Protein AF-A0A3C0GIC2-F1 (afdb_monomer_lite)

Secondary structure (DSSP, 8-state):
----HHHHHHTSSS-SS-EEEEEEEEEETTEEEEEES-SSTT---EEEE-SS-TTSEEEEEE--EEEE-------SS----EEEEE-SSSHHHHHHTT--GGGGTT-EEEEEEEEGGGSGGGT---SS---PPPEEEEEEEEEEE-SSEEEEEEE-TTSSTT--SSSS---TTB--SPTTTTSTTS-S-HHHHTT------TT-EE---SSHHHHHH---EE-EE-TTS-EEEETTS--EEPSSS-B-TT-EEEEEEEEEEEPTTS-EEEEEEEEEEEEESS-BS---S--TT-TTEEEEEEEEE--TT-EE-EESSGGGS-EEEEES---TT-------EEEEEESS-EES----BTTTEEESS---SBHHHHHHHHT--BSSTT-TTPPBPSSPPSSS--SS-PPTTGGG--

Sequence (414 aa):
MSEKLVLKDVLKQEPGSAVVYLYEIEFTKGNFAYFHDGVDASLGNVTMLDYTDNSTTRTYTPLPIQMEGNNKTAATKMPQPTISFANVTSVFKTAVGSVDSEEMAGLKVIRRTTLRKYLKSEGDSNNPPIEYPREVYLIDSLKQRSKEALVFQLQAPFDLQGVMVPRRQVVPNLCPWIYQGASEHTENPEHARAKSGCSWHIESKYNPFYTNTLGNLNNEYTVYVNKDNEYLVPSSTSFTTYSSGAITINNFYKTTSTATRLNVDGTVTNSVSVNNYWQATANSSSPGTPSDTNVNFNRIRVYSAYSHGTSYFTFTNDKYNDYVTFTDNTSPSGAFTHNKTLLWKARKPSDNVPPAHGLFWERGDMCSKTLEGCGRRFGFDPISPTSNTSVGKDKFSTQVVIPFGGFPGAKNFS

Structure (mmCIF, N/CA/C/O backbone):
data_AF-A0A3C0GIC2-F1
#
_entry.id   AF-A0A3C0GIC2-F1
#
loop_
_atom_site.group_PDB
_atom_site.id
_atom_site.type_symbol
_atom_site.label_atom_id
_atom_site.label_alt_id
_atom_site.label_comp_id
_atom_site.label_asym_id
_atom_site.label_entity_id
_atom_site.label_seq_id
_atom_site.pdbx_PDB_ins_code
_atom_site.Cartn_x
_atom_site.Cartn_y
_atom_site.Cartn_z
_atom_site.occupancy
_atom_site.B_iso_or_equiv
_atom_site.auth_seq_id
_atom_site.auth_comp_id
_atom_site.auth_asym_id
_atom_site.auth_atom_id
_atom_site.pdbx_PDB_model_num
ATOM 1 N N . MET A 1 1 ? -4.269 16.256 21.438 1.00 38.34 1 MET A N 1
ATOM 2 C CA . MET A 1 1 ? -4.396 15.219 22.486 1.00 38.34 1 MET A CA 1
ATOM 3 C C . MET A 1 1 ? -5.701 15.522 23.211 1.00 38.34 1 MET A C 1
ATOM 5 O O . MET A 1 1 ? -5.763 16.563 23.845 1.00 38.34 1 MET A O 1
ATOM 9 N N . SER A 1 2 ? -6.766 14.740 22.996 1.00 44.94 2 SER A N 1
ATOM 10 C CA . SER A 1 2 ? -8.070 15.016 23.625 1.00 44.94 2 SER A CA 1
ATOM 11 C C . SER A 1 2 ? -7.928 14.976 25.145 1.00 44.94 2 SER A C 1
ATOM 13 O O . SER A 1 2 ? -7.351 14.035 25.694 1.00 44.94 2 SER A O 1
ATOM 15 N N . GLU A 1 3 ? -8.416 16.008 25.815 1.00 51.44 3 GLU A N 1
ATOM 16 C CA . GLU A 1 3 ? -8.336 16.162 27.261 1.00 51.44 3 GLU A CA 1
ATOM 17 C C . GLU A 1 3 ? -9.181 15.077 27.956 1.00 51.44 3 GLU A C 1
ATOM 19 O O . GLU A 1 3 ? -10.365 14.915 27.667 1.00 51.44 3 GLU A O 1
ATOM 24 N N . LYS A 1 4 ? -8.578 14.271 28.842 1.00 67.69 4 LYS A N 1
ATOM 25 C CA . LYS A 1 4 ? -9.281 13.184 29.552 1.00 67.69 4 LYS A CA 1
ATOM 26 C C . LYS A 1 4 ? -10.012 13.729 30.783 1.00 67.69 4 LYS A C 1
ATOM 28 O O . LYS A 1 4 ? -9.481 13.674 31.892 1.00 67.69 4 LYS A O 1
ATOM 33 N N . LEU A 1 5 ? -11.224 14.243 30.581 1.00 71.44 5 LEU A N 1
ATOM 34 C CA . LEU A 1 5 ? -12.030 14.929 31.603 1.00 71.44 5 LEU A CA 1
ATOM 35 C C . LEU A 1 5 ? -12.311 14.072 32.856 1.00 71.44 5 LEU A C 1
ATOM 37 O O . LEU A 1 5 ? -12.119 14.554 33.969 1.00 71.44 5 LEU A O 1
ATOM 41 N N . VAL A 1 6 ? -12.630 12.779 32.696 1.00 69.00 6 VAL A N 1
ATOM 42 C CA . VAL A 1 6 ? -12.861 11.851 33.830 1.00 69.00 6 VAL A CA 1
ATOM 43 C C . VAL A 1 6 ? -11.651 11.748 34.757 1.00 69.00 6 VAL A C 1
ATOM 45 O O . VAL A 1 6 ? -11.788 11.742 35.977 1.00 69.00 6 VAL A O 1
ATOM 48 N N . LEU A 1 7 ? -10.447 11.674 34.181 1.00 70.88 7 LEU A N 1
ATOM 49 C CA . LEU A 1 7 ? -9.220 11.505 34.957 1.00 70.88 7 LEU A CA 1
ATOM 50 C C . LEU A 1 7 ? -8.927 12.752 35.796 1.00 70.88 7 LEU A C 1
ATOM 52 O O . LEU A 1 7 ? -8.487 12.629 36.933 1.00 70.88 7 LEU A O 1
ATOM 56 N N . LYS A 1 8 ? -9.207 13.945 35.261 1.00 74.19 8 LYS A N 1
ATOM 57 C CA . LYS A 1 8 ? -9.058 15.200 36.008 1.00 74.19 8 LYS A CA 1
ATOM 58 C C . LYS A 1 8 ? -10.012 15.281 37.191 1.00 74.19 8 LYS A C 1
ATOM 60 O O . LYS A 1 8 ? -9.619 15.766 38.246 1.00 74.19 8 LYS A O 1
ATOM 65 N N . ASP A 1 9 ? -11.241 14.811 37.017 1.00 71.19 9 ASP A N 1
ATOM 66 C CA . ASP A 1 9 ? -12.255 14.900 38.061 1.00 71.19 9 ASP A CA 1
ATOM 67 C C . ASP A 1 9 ? -12.021 13.924 39.211 1.00 71.19 9 ASP A C 1
ATOM 69 O O . ASP A 1 9 ? -12.278 14.283 40.353 1.00 71.19 9 ASP A O 1
ATOM 73 N N . VAL A 1 10 ? -11.457 12.743 38.953 1.00 68.50 10 VAL A N 1
ATOM 74 C CA . VAL A 1 10 ? -11.109 11.786 40.020 1.00 68.50 10 VAL A CA 1
ATOM 75 C C . VAL A 1 10 ? -9.820 12.140 40.761 1.00 68.50 10 VAL A C 1
ATOM 77 O O . VAL A 1 10 ? -9.630 11.713 41.894 1.00 68.50 10 VAL A O 1
ATOM 80 N N . LEU A 1 11 ? -8.953 12.966 40.171 1.00 72.19 11 LEU A N 1
ATOM 81 C CA . LEU A 1 11 ? -7.790 13.522 40.873 1.00 72.19 11 LEU A CA 1
ATOM 82 C C . LEU A 1 11 ? -8.162 14.652 41.849 1.00 72.19 11 LEU A C 1
ATOM 84 O O . LEU A 1 11 ? -7.312 15.086 42.627 1.00 72.19 11 LEU A O 1
ATOM 88 N N . LYS A 1 12 ? -9.408 15.143 41.820 1.00 72.00 12 LYS A N 1
ATOM 89 C CA . LYS A 1 12 ? -9.910 16.091 42.819 1.00 72.00 12 LYS A CA 1
ATOM 90 C C . LYS A 1 12 ? -10.194 15.350 44.123 1.00 72.00 12 LYS A C 1
ATOM 92 O O . LYS A 1 12 ? -10.685 14.227 44.109 1.00 72.00 12 LYS A O 1
ATOM 97 N N . GLN A 1 13 ? -9.933 16.017 45.246 1.00 60.12 13 GLN A N 1
ATOM 98 C CA . GLN A 1 13 ? -10.183 15.475 46.586 1.00 60.12 13 GLN A CA 1
ATOM 99 C C . GLN A 1 13 ? -11.654 15.073 46.790 1.00 60.12 13 GLN A C 1
ATOM 101 O O . GLN A 1 13 ? -11.929 14.100 47.484 1.00 60.12 13 GLN A O 1
ATOM 106 N N . GLU A 1 14 ? -12.576 15.763 46.112 1.00 65.31 14 GLU A N 1
ATOM 107 C CA . GLU A 1 14 ? -13.966 15.346 45.960 1.00 65.31 14 GLU A CA 1
ATOM 108 C C . GLU A 1 14 ? -14.365 15.385 44.471 1.00 65.31 14 GLU A C 1
ATOM 110 O O . GLU A 1 14 ? -14.449 16.466 43.882 1.00 65.31 14 GLU A O 1
ATOM 115 N N . PRO A 1 15 ? -14.633 14.233 43.826 1.00 63.19 15 PRO A N 1
ATOM 116 C CA . PRO A 1 15 ? -15.023 14.179 42.410 1.00 63.19 15 PRO A CA 1
ATOM 117 C C . PRO A 1 15 ? -16.429 14.753 42.127 1.00 63.19 15 PRO A C 1
ATOM 119 O O . PRO A 1 15 ? -16.827 14.900 40.961 1.00 63.19 15 PRO A O 1
ATOM 122 N N . GLY A 1 16 ? -17.182 15.086 43.186 1.00 69.25 16 GLY A N 1
ATOM 123 C CA . GLY A 1 16 ? -18.501 15.724 43.138 1.00 69.25 16 GLY A CA 1
ATOM 124 C C . GLY A 1 16 ? -19.629 14.832 42.611 1.00 69.25 16 GLY A C 1
ATOM 125 O O . GLY A 1 16 ? -20.710 15.330 42.318 1.00 69.25 16 GLY A O 1
ATOM 126 N N . SER A 1 17 ? -19.386 13.530 42.418 1.00 81.38 17 SER A N 1
ATOM 127 C CA . SER A 1 17 ? -20.371 12.586 41.886 1.00 81.38 17 SER A CA 1
ATOM 128 C C . SER A 1 17 ? -19.968 11.135 42.166 1.00 81.38 17 SER A C 1
ATOM 130 O O . SER A 1 17 ? -18.777 10.821 42.179 1.00 81.38 17 SER A O 1
ATOM 132 N N . ALA A 1 18 ? -20.951 10.258 42.384 1.00 84.50 18 ALA A N 1
ATOM 133 C CA . ALA A 1 18 ? -20.729 8.832 42.624 1.00 84.50 18 ALA A CA 1
ATOM 134 C C . ALA A 1 18 ? -20.319 8.090 41.339 1.00 84.50 18 ALA A C 1
ATOM 136 O O . ALA A 1 18 ? -20.730 8.465 40.239 1.00 84.50 18 ALA A O 1
ATOM 137 N N . VAL A 1 19 ? -19.531 7.023 41.484 1.00 86.75 19 VAL A N 1
ATOM 138 C CA . VAL A 1 19 ? -19.213 6.096 40.387 1.00 86.75 19 VAL A CA 1
ATOM 139 C C . VAL A 1 19 ? -20.420 5.197 40.130 1.00 86.75 19 VAL A C 1
ATOM 141 O O . VAL A 1 19 ? -21.016 4.684 41.072 1.00 86.75 19 VAL A O 1
ATOM 144 N N . VAL A 1 20 ? -20.758 5.002 38.859 1.00 90.06 20 VAL A N 1
ATOM 145 C CA . VAL A 1 20 ? -21.873 4.168 38.400 1.00 90.06 20 VAL A CA 1
ATOM 146 C C . VAL A 1 20 ? -21.344 3.079 37.477 1.00 90.06 20 VAL A C 1
ATOM 148 O O . VAL A 1 20 ? -20.499 3.346 36.613 1.00 90.06 20 VAL A O 1
ATOM 151 N N . TYR A 1 21 ? -21.867 1.864 37.647 1.00 91.19 21 TYR A N 1
ATOM 152 C CA . TYR A 1 21 ? -21.569 0.722 36.791 1.00 91.19 21 TYR A CA 1
ATOM 153 C C . TYR A 1 21 ? -22.778 0.369 35.930 1.00 91.19 21 TYR A C 1
ATOM 155 O O . TYR A 1 21 ? -23.879 0.138 36.425 1.00 91.19 21 TYR A O 1
ATOM 163 N N . LEU A 1 22 ? -22.549 0.315 34.623 1.00 93.12 22 LEU A N 1
ATOM 164 C CA . LEU A 1 22 ? -23.535 -0.102 33.638 1.00 93.12 22 LEU A CA 1
ATOM 165 C C . LEU A 1 22 ? -23.057 -1.403 32.990 1.00 93.12 22 LEU A C 1
ATOM 167 O O . LEU A 1 22 ? -21.876 -1.547 32.663 1.00 93.12 22 LEU A O 1
ATOM 171 N N . TYR A 1 23 ? -23.974 -2.342 32.801 1.00 94.31 23 TYR A N 1
ATOM 172 C CA . TYR A 1 23 ? -23.702 -3.665 32.258 1.00 94.31 23 TYR A CA 1
ATOM 173 C C . TYR A 1 23 ? -24.488 -3.861 30.964 1.00 94.31 23 TYR A C 1
ATOM 175 O O . TYR A 1 23 ? -25.707 -3.697 30.937 1.00 94.31 23 TYR A O 1
ATOM 183 N N . GLU A 1 24 ? -23.787 -4.235 29.899 1.00 94.56 24 GLU A N 1
ATOM 184 C CA . GLU A 1 24 ? -24.377 -4.645 28.626 1.00 94.56 24 GLU A CA 1
ATOM 185 C C . GLU A 1 24 ? -24.090 -6.137 28.432 1.00 94.56 24 GLU A C 1
ATOM 187 O O . GLU A 1 24 ? -22.930 -6.559 28.407 1.00 94.56 24 GLU A O 1
ATOM 192 N N . ILE A 1 25 ? -25.138 -6.948 28.324 1.00 92.69 25 ILE A N 1
ATOM 193 C CA . ILE A 1 25 ? -25.034 -8.408 28.239 1.00 92.69 25 ILE A CA 1
ATOM 194 C C . ILE A 1 25 ? -25.585 -8.849 26.897 1.00 92.69 25 ILE A C 1
ATOM 196 O O . ILE A 1 25 ? -26.762 -8.649 26.605 1.00 92.69 25 ILE A O 1
ATOM 200 N N . GLU A 1 26 ? -24.740 -9.455 26.080 1.00 93.06 26 GLU A N 1
ATOM 201 C CA . GLU A 1 26 ? -25.144 -10.024 24.804 1.00 93.06 26 GLU A CA 1
ATOM 202 C C . GLU A 1 26 ? -25.911 -11.330 25.058 1.00 93.06 26 GLU A C 1
ATOM 204 O O . GLU A 1 26 ? -25.401 -12.237 25.711 1.00 93.06 26 GLU A O 1
ATOM 209 N N . PHE A 1 27 ? -27.145 -11.419 24.560 1.00 89.06 27 PHE A N 1
ATOM 210 C CA . PHE A 1 27 ? -27.982 -12.628 24.655 1.00 89.06 27 PHE A CA 1
ATOM 211 C C . PHE A 1 27 ? -28.171 -13.322 23.306 1.00 89.06 27 PHE A C 1
ATOM 213 O O . PHE A 1 27 ? -28.497 -14.498 23.209 1.00 89.06 27 PHE A O 1
ATOM 220 N N . THR A 1 28 ? -27.951 -12.589 22.226 1.00 86.75 28 THR A N 1
ATOM 221 C CA . THR A 1 28 ? -27.826 -13.115 20.874 1.00 86.75 28 THR A CA 1
ATOM 222 C C . THR A 1 28 ? -26.796 -12.245 20.187 1.00 86.75 28 THR A C 1
ATOM 224 O O . THR A 1 28 ? -26.700 -11.060 20.489 1.00 86.75 28 THR A O 1
ATOM 227 N N . LYS A 1 29 ? -26.012 -12.801 19.266 1.00 86.25 29 LYS A N 1
ATOM 228 C CA . LYS A 1 29 ? -24.932 -12.063 18.604 1.00 86.25 29 LYS A CA 1
ATOM 229 C C . LYS A 1 29 ? -25.417 -10.710 18.053 1.00 86.25 29 LYS A C 1
ATOM 231 O O . LYS A 1 29 ? -26.243 -10.675 17.146 1.00 86.25 29 LYS A O 1
ATOM 236 N N . GLY A 1 30 ? -24.876 -9.613 18.583 1.00 85.69 30 GLY A N 1
ATOM 237 C CA . GLY A 1 30 ? -25.224 -8.234 18.224 1.00 85.69 30 GLY A CA 1
ATOM 238 C C . GLY A 1 30 ? -26.399 -7.608 18.990 1.00 85.69 30 GLY A C 1
ATOM 239 O O . GLY A 1 30 ? -26.614 -6.408 18.847 1.00 85.69 30 GLY A O 1
ATOM 240 N N . ASN A 1 31 ? -27.117 -8.370 19.817 1.00 89.19 31 ASN A N 1
ATOM 241 C CA . ASN A 1 31 ? -28.245 -7.898 20.621 1.00 89.19 31 ASN A CA 1
ATOM 242 C C . ASN A 1 31 ? -27.900 -7.941 22.115 1.00 89.19 31 ASN A C 1
ATOM 244 O O . ASN A 1 31 ? -27.494 -8.981 22.638 1.00 89.19 31 ASN A O 1
ATOM 248 N N . PHE A 1 32 ? -28.088 -6.808 22.794 1.00 91.56 32 PHE A N 1
ATOM 249 C CA . PHE A 1 32 ? -27.671 -6.599 24.179 1.00 91.56 32 PHE A CA 1
ATOM 250 C C . PHE A 1 32 ? -28.851 -6.244 25.083 1.00 91.56 32 PHE A C 1
ATOM 252 O O . PHE A 1 32 ? -29.739 -5.484 24.697 1.00 91.56 32 PHE A O 1
ATOM 259 N N . ALA A 1 33 ? -28.825 -6.774 26.302 1.00 92.19 33 ALA A N 1
ATOM 260 C CA . ALA A 1 33 ? -29.646 -6.343 27.422 1.00 92.19 33 ALA A CA 1
ATOM 261 C C . ALA A 1 33 ? -28.848 -5.357 28.291 1.00 92.19 33 ALA A C 1
ATOM 263 O O . ALA A 1 33 ? -27.646 -5.542 28.495 1.00 92.19 33 ALA A O 1
ATOM 264 N N . TYR A 1 34 ? -29.509 -4.314 28.795 1.00 93.56 34 TYR A N 1
ATOM 265 C CA . TYR A 1 34 ? -28.869 -3.168 29.446 1.00 93.56 34 TYR A CA 1
ATOM 266 C C . TYR A 1 34 ? -29.322 -3.043 30.901 1.00 93.56 34 TYR A C 1
ATOM 268 O O . TYR A 1 34 ? -30.507 -2.836 31.172 1.00 93.56 34 TYR A O 1
ATOM 276 N N . PHE A 1 35 ? -28.377 -3.118 31.836 1.00 93.50 35 PHE A N 1
ATOM 277 C CA . PHE A 1 35 ? -28.666 -3.102 33.269 1.00 93.50 35 PHE A CA 1
ATOM 278 C C . PHE A 1 35 ? -27.725 -2.204 34.074 1.00 93.50 35 PHE A C 1
ATOM 280 O O . PHE A 1 35 ? -26.614 -1.902 33.645 1.00 93.50 35 PHE A O 1
ATOM 287 N N . HIS A 1 36 ? -28.147 -1.822 35.276 1.00 92.25 36 HIS A N 1
ATOM 288 C CA . HIS A 1 36 ? -27.288 -1.195 36.283 1.00 92.25 36 HIS A CA 1
ATOM 289 C C . HIS A 1 36 ? -27.579 -1.770 37.674 1.00 92.25 36 HIS A C 1
ATOM 291 O O . HIS A 1 36 ? -28.678 -2.259 37.926 1.00 92.25 36 HIS A O 1
ATOM 297 N N . ASP A 1 37 ? -26.596 -1.694 38.569 1.00 86.50 37 ASP A N 1
ATOM 298 C CA . ASP A 1 37 ? -26.632 -2.254 39.931 1.00 86.50 37 ASP A CA 1
ATOM 299 C C . ASP A 1 37 ? -27.535 -1.485 40.913 1.00 86.50 37 ASP A C 1
ATOM 301 O O . ASP A 1 37 ? -27.950 -2.029 41.934 1.00 86.50 37 ASP A O 1
ATOM 305 N N . GLY A 1 38 ? -27.881 -0.243 40.575 1.00 81.94 38 GLY A N 1
ATOM 306 C CA . GLY A 1 38 ? -28.802 0.604 41.336 1.00 81.94 38 GLY A CA 1
ATOM 307 C C . GLY A 1 38 ? -28.106 1.887 41.769 1.00 81.94 38 GLY A C 1
ATOM 308 O O . GLY A 1 38 ? -27.184 1.859 42.574 1.00 81.94 38 GLY A O 1
ATOM 309 N N . VAL A 1 39 ? -28.530 3.027 41.215 1.00 71.69 39 VAL A N 1
ATOM 310 C CA . VAL A 1 39 ? -27.827 4.309 41.421 1.00 71.69 39 VAL A CA 1
ATOM 311 C C . VAL A 1 39 ? -28.354 5.070 42.646 1.00 71.69 39 VAL A C 1
ATOM 313 O O . VAL A 1 39 ? -27.654 5.903 43.220 1.00 71.69 39 VAL A O 1
ATOM 316 N N . ASP A 1 40 ? -29.587 4.787 43.064 1.00 70.88 40 ASP A N 1
ATOM 317 C CA . ASP A 1 40 ? -30.230 5.336 44.257 1.00 70.88 40 ASP A CA 1
ATOM 318 C C . ASP A 1 40 ? -31.371 4.430 44.750 1.00 70.88 40 ASP A C 1
ATOM 320 O O . ASP A 1 40 ? -31.708 3.417 44.135 1.00 70.88 40 ASP A O 1
ATOM 324 N N . ALA A 1 41 ? -31.981 4.815 45.874 1.00 71.50 41 ALA A N 1
ATOM 325 C CA . ALA A 1 41 ? -33.104 4.105 46.481 1.00 71.50 41 ALA A CA 1
ATOM 326 C C . ALA A 1 41 ? -34.385 4.103 45.621 1.00 71.50 41 ALA A C 1
ATOM 328 O O . ALA A 1 41 ? -35.293 3.326 45.904 1.00 71.50 41 ALA A O 1
ATOM 329 N N . SER A 1 42 ? -34.470 4.957 44.591 1.00 71.94 42 SER A N 1
ATOM 330 C CA . SER A 1 42 ? -35.621 5.021 43.683 1.00 71.94 42 SER A CA 1
ATOM 331 C C . SER A 1 42 ? -35.632 3.852 42.695 1.00 71.94 42 SER A C 1
ATOM 333 O O . SER A 1 42 ? -36.686 3.517 42.160 1.00 71.94 42 SER A O 1
ATOM 335 N N . LEU A 1 43 ? -34.470 3.221 42.454 1.00 78.19 43 LEU A N 1
ATOM 336 C CA . LEU A 1 43 ? -34.301 2.171 41.443 1.00 78.19 43 LEU A CA 1
ATOM 337 C C . LEU A 1 43 ? -34.893 2.613 40.089 1.00 78.19 43 LEU A C 1
ATOM 339 O O . LEU A 1 43 ? -35.618 1.876 39.429 1.00 78.19 43 LEU A O 1
ATOM 343 N N . GLY A 1 44 ? -34.629 3.858 39.689 1.00 84.56 44 GLY A N 1
ATOM 344 C CA . GLY A 1 44 ? -35.055 4.377 38.392 1.00 84.56 44 GLY A CA 1
ATOM 345 C C . GLY A 1 44 ? -34.167 3.863 37.260 1.00 84.56 44 GLY A C 1
ATOM 346 O O . GLY A 1 44 ? -32.985 3.600 37.470 1.00 84.56 44 GLY A O 1
ATOM 347 N N . ASN A 1 45 ? -34.721 3.772 36.048 1.00 89.44 45 ASN A N 1
ATOM 348 C CA . ASN A 1 45 ? -33.913 3.543 34.851 1.00 89.44 45 ASN A CA 1
ATOM 349 C C . ASN A 1 45 ? -32.935 4.710 34.641 1.00 89.44 45 ASN A C 1
ATOM 351 O O . ASN A 1 45 ? -33.316 5.874 34.785 1.00 89.44 45 ASN A O 1
ATOM 355 N N . VAL A 1 46 ? -31.716 4.412 34.197 1.00 91.62 46 VAL A N 1
ATOM 356 C CA . VAL A 1 46 ? -30.726 5.430 33.808 1.00 91.62 46 VAL A CA 1
ATOM 357 C C . VAL A 1 46 ? -30.474 5.399 32.310 1.00 91.62 46 VAL A C 1
ATOM 359 O O . VAL A 1 46 ? -30.693 4.380 31.656 1.00 91.62 46 VAL A O 1
ATOM 362 N N . THR A 1 47 ? -30.028 6.518 31.737 1.00 92.50 47 THR A N 1
ATOM 363 C CA . THR A 1 47 ? -29.759 6.591 30.294 1.00 92.50 47 THR A CA 1
ATOM 364 C C . THR A 1 47 ? -28.357 7.095 29.991 1.00 92.50 47 THR A C 1
ATOM 366 O O . THR A 1 47 ? -27.823 7.961 30.685 1.00 92.50 47 THR A O 1
ATOM 369 N N . MET A 1 48 ? -27.758 6.549 28.933 1.00 91.38 48 MET A N 1
ATOM 370 C CA . MET A 1 48 ? -26.445 6.953 28.430 1.00 91.38 48 MET A CA 1
ATOM 371 C C . MET A 1 48 ? -26.385 6.774 26.912 1.00 91.38 48 MET A C 1
ATOM 373 O O . MET A 1 48 ? -27.118 5.959 26.350 1.00 91.38 48 MET A O 1
ATOM 377 N N . LEU A 1 49 ? -25.531 7.538 26.232 1.00 90.12 49 LEU A N 1
ATOM 378 C CA . LEU A 1 49 ? -25.306 7.349 24.798 1.00 90.12 49 LEU A CA 1
ATOM 379 C C . LEU A 1 49 ? -24.623 5.997 24.529 1.00 90.12 49 LEU A C 1
ATOM 381 O O . LEU A 1 49 ? -23.795 5.523 25.320 1.00 90.12 49 LEU A O 1
ATOM 385 N N . ASP A 1 50 ? -25.000 5.359 23.423 1.00 86.31 50 ASP A N 1
ATOM 386 C CA . ASP A 1 50 ? -24.361 4.138 22.934 1.00 86.31 50 ASP A CA 1
ATOM 387 C C . ASP A 1 50 ? -22.897 4.431 22.572 1.00 86.31 50 ASP A C 1
ATOM 389 O O . ASP A 1 50 ? -22.584 5.481 22.021 1.00 86.31 50 ASP A O 1
ATOM 393 N N . TYR A 1 51 ? -21.991 3.518 22.925 1.00 83.69 51 TYR A N 1
ATOM 394 C CA . TYR A 1 51 ? -20.552 3.702 22.705 1.00 83.69 51 TYR A CA 1
ATOM 395 C C . TYR A 1 51 ? -20.164 3.652 21.218 1.00 83.69 51 TYR A C 1
ATOM 397 O O . TYR A 1 51 ? -19.184 4.261 20.793 1.00 83.69 51 TYR A O 1
ATOM 405 N N . THR A 1 52 ? -20.879 2.844 20.437 1.00 81.19 52 THR A N 1
ATOM 406 C CA . THR A 1 52 ? -20.619 2.624 19.010 1.00 81.19 52 THR A CA 1
ATOM 407 C C . THR A 1 52 ? -21.322 3.650 18.136 1.00 81.19 52 THR A C 1
ATOM 409 O O . THR A 1 52 ? -20.758 4.068 17.126 1.00 81.19 52 THR A O 1
ATOM 412 N N . ASP A 1 53 ? -22.529 4.051 18.525 1.00 82.75 53 ASP A N 1
ATOM 413 C CA . ASP A 1 53 ? -23.318 5.073 17.846 1.00 82.75 53 ASP A CA 1
ATOM 414 C C . ASP A 1 53 ? -23.798 6.132 18.843 1.00 82.75 53 ASP A C 1
ATOM 416 O O . ASP A 1 53 ? -24.887 6.046 19.410 1.00 82.75 53 ASP A O 1
ATOM 420 N N . ASN A 1 54 ? -23.006 7.190 19.007 1.00 83.75 54 ASN A N 1
ATOM 421 C CA . ASN A 1 54 ? -23.306 8.258 19.960 1.00 83.75 54 ASN A CA 1
ATOM 422 C C . ASN A 1 54 ? -24.595 9.050 19.644 1.00 83.75 54 ASN A C 1
ATOM 424 O O . ASN A 1 54 ? -24.950 9.952 20.403 1.00 83.75 54 ASN A O 1
ATOM 428 N N . SER A 1 55 ? -25.287 8.774 18.531 1.00 83.69 55 SER A N 1
ATOM 429 C CA . SER A 1 55 ? -26.612 9.344 18.254 1.00 83.69 55 SER A CA 1
ATOM 430 C C . SER A 1 55 ? -27.743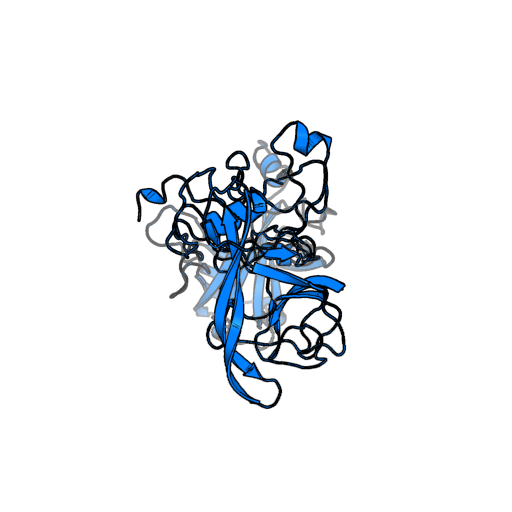 8.591 18.970 1.00 83.69 55 SER A C 1
ATOM 432 O O . SER A 1 55 ? -28.796 9.168 19.256 1.00 83.69 55 SER A O 1
ATOM 434 N N . THR A 1 56 ? -27.508 7.331 19.344 1.00 86.56 56 THR A N 1
ATOM 435 C CA . THR A 1 56 ? -28.489 6.466 19.999 1.00 86.56 56 THR A CA 1
ATOM 436 C C . THR A 1 56 ? -28.390 6.575 21.524 1.00 86.56 56 THR A C 1
ATOM 438 O O . THR A 1 56 ? -27.313 6.520 22.113 1.00 86.56 56 THR A O 1
ATOM 441 N N . THR A 1 57 ? -29.537 6.711 22.198 1.00 91.56 57 THR A N 1
ATOM 442 C CA . THR A 1 57 ? -29.623 6.688 23.671 1.00 91.56 57 THR A CA 1
ATOM 443 C C . THR A 1 57 ? -30.063 5.308 24.145 1.00 91.56 57 THR A C 1
ATOM 445 O O . THR A 1 57 ? -31.080 4.793 23.684 1.00 91.56 57 THR A O 1
ATOM 448 N N . ARG A 1 58 ? -29.308 4.712 25.072 1.00 92.56 58 ARG A N 1
ATOM 449 C CA . ARG A 1 58 ? -29.620 3.425 25.704 1.00 92.56 58 ARG A CA 1
ATOM 450 C C . ARG A 1 58 ? -30.175 3.638 27.102 1.00 92.56 58 ARG A C 1
ATOM 452 O O . ARG A 1 58 ? -29.665 4.474 27.849 1.00 92.56 58 ARG A O 1
ATOM 459 N N . THR A 1 59 ? -31.190 2.853 27.440 1.00 93.69 59 THR A N 1
ATOM 460 C CA . THR A 1 59 ? -31.818 2.828 28.761 1.00 93.69 59 THR A CA 1
ATOM 461 C C . THR A 1 59 ? -31.370 1.578 29.499 1.00 93.69 59 THR A C 1
ATOM 463 O O . THR A 1 59 ? -31.522 0.477 28.980 1.00 93.69 59 THR A O 1
ATOM 466 N N . TYR A 1 60 ? -30.833 1.756 30.699 1.00 93.19 60 TYR A N 1
ATOM 467 C CA . TYR A 1 60 ? -30.384 0.691 31.582 1.00 93.19 60 TYR A CA 1
ATOM 468 C C . TYR A 1 60 ? -31.409 0.515 32.692 1.00 93.19 60 TYR A C 1
ATOM 470 O O . TYR A 1 60 ? -31.788 1.491 33.344 1.00 93.19 60 TYR A O 1
ATOM 478 N N . THR A 1 61 ? -31.836 -0.725 32.906 1.00 91.94 61 THR A N 1
ATOM 479 C CA . THR A 1 61 ? -32.835 -1.079 33.919 1.00 91.94 61 THR A CA 1
ATOM 480 C C . THR A 1 61 ? -32.159 -1.555 35.205 1.00 91.94 61 THR A C 1
ATOM 482 O O . THR A 1 61 ? -31.146 -2.257 35.131 1.00 91.94 61 THR A O 1
ATOM 485 N N . PRO A 1 62 ? -32.685 -1.206 36.391 1.00 91.12 62 PRO A N 1
ATOM 486 C CA . PRO A 1 62 ? -32.134 -1.679 37.655 1.00 91.12 62 PRO A CA 1
ATOM 487 C C . PRO A 1 62 ? -32.253 -3.200 37.758 1.00 91.12 62 PRO A C 1
ATOM 489 O O . PRO A 1 62 ? -33.334 -3.780 37.623 1.00 91.12 62 PRO A O 1
ATOM 492 N N . LEU A 1 63 ? -31.137 -3.855 38.046 1.00 89.69 63 LEU A N 1
ATOM 493 C CA . LEU A 1 63 ? -31.090 -5.264 38.399 1.00 89.69 63 LEU A CA 1
ATOM 494 C C . LEU A 1 63 ? -29.969 -5.434 39.428 1.00 89.69 63 LEU A C 1
ATOM 496 O O . LEU A 1 63 ? -28.882 -4.907 39.202 1.00 89.69 63 LEU A O 1
ATOM 500 N N . PRO A 1 64 ? -30.177 -6.162 40.539 1.00 89.19 64 PRO A N 1
ATOM 501 C CA . PRO A 1 64 ? -29.075 -6.484 41.433 1.00 89.19 64 PRO A CA 1
ATOM 502 C C . PRO A 1 64 ? -28.035 -7.321 40.678 1.00 89.19 64 PRO A C 1
ATOM 504 O O . PRO A 1 64 ? -28.285 -8.480 40.328 1.00 89.19 64 PRO A O 1
ATOM 507 N N . ILE A 1 65 ? -26.900 -6.688 40.383 1.00 90.25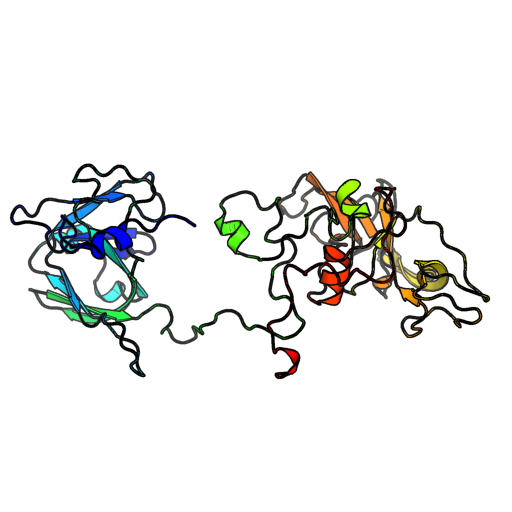 65 ILE A N 1
ATOM 508 C CA . ILE A 1 65 ? -25.778 -7.250 39.635 1.00 90.25 65 ILE A CA 1
ATOM 509 C C . ILE A 1 65 ? -24.514 -6.999 40.429 1.00 90.25 65 ILE A C 1
ATOM 511 O O . ILE A 1 65 ? -24.259 -5.876 40.862 1.00 90.25 65 ILE A O 1
ATOM 515 N N . GLN A 1 66 ? -23.692 -8.030 40.563 1.00 89.50 66 GLN A N 1
ATOM 516 C CA . GLN A 1 66 ? -22.391 -7.914 41.197 1.00 89.50 66 GLN A CA 1
ATOM 517 C C . GLN A 1 66 ? -21.340 -8.593 40.328 1.00 89.50 66 GLN A C 1
ATOM 519 O O . GLN A 1 66 ? -21.525 -9.706 39.843 1.00 89.50 66 GLN A O 1
ATOM 524 N N . MET A 1 67 ? -20.229 -7.897 40.104 1.00 89.94 67 MET A N 1
ATOM 525 C CA . MET A 1 67 ? -19.087 -8.427 39.372 1.00 89.94 67 MET A CA 1
ATOM 526 C C . MET A 1 67 ? -17.870 -8.450 40.288 1.00 89.94 67 MET A C 1
ATOM 528 O O . MET A 1 67 ? -17.456 -7.410 40.798 1.00 89.94 67 MET A O 1
ATOM 532 N N . GLU A 1 68 ? -17.281 -9.629 40.459 1.00 89.69 68 GLU A N 1
ATOM 533 C CA . GLU A 1 68 ? -16.145 -9.857 41.350 1.00 89.69 68 GLU A CA 1
ATOM 534 C C . GLU A 1 68 ? -14.947 -10.433 40.603 1.00 89.69 68 GLU A C 1
ATOM 536 O O . GLU A 1 68 ? -15.072 -11.033 39.534 1.00 89.69 68 GLU A O 1
ATOM 541 N N . GLY A 1 69 ? -13.756 -10.270 41.183 1.00 83.94 69 GLY A N 1
ATOM 542 C CA . GLY A 1 69 ? -12.532 -10.853 40.639 1.00 83.94 69 GLY A CA 1
ATOM 543 C C . GLY A 1 69 ? -12.004 -10.158 39.382 1.00 83.94 69 GLY A C 1
ATOM 544 O O . GLY A 1 69 ? -11.156 -10.725 38.706 1.00 83.94 69 GLY A O 1
ATOM 545 N N . ASN A 1 70 ? -12.449 -8.936 39.065 1.00 79.31 70 ASN A N 1
ATOM 546 C CA . ASN A 1 70 ? -11.973 -8.155 37.913 1.00 79.31 70 ASN A CA 1
ATOM 547 C C . ASN A 1 70 ? -10.686 -7.346 38.196 1.00 79.31 70 ASN A C 1
ATOM 549 O O . ASN A 1 70 ? -10.280 -6.511 37.385 1.00 79.31 70 ASN A O 1
ATOM 553 N N . ASN A 1 71 ? -10.027 -7.588 39.333 1.00 75.75 71 ASN A N 1
ATOM 554 C CA . ASN A 1 71 ? -8.801 -6.894 39.715 1.00 75.75 71 ASN A CA 1
ATOM 555 C C . ASN A 1 71 ? -7.652 -7.234 38.757 1.00 75.75 71 ASN A C 1
ATOM 557 O O . ASN A 1 71 ? -7.252 -8.388 38.616 1.00 75.75 71 ASN A O 1
ATOM 561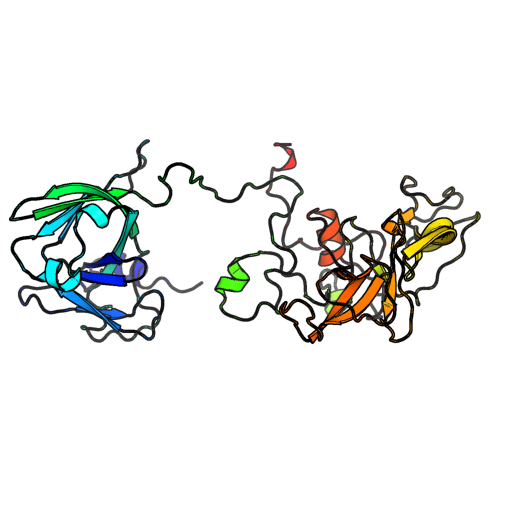 N N . LYS A 1 72 ? -7.079 -6.200 38.137 1.00 67.81 72 LYS A N 1
ATOM 562 C CA . LYS A 1 72 ? -5.899 -6.297 37.268 1.00 67.81 72 LYS A CA 1
ATOM 563 C C . LYS A 1 72 ? -4.648 -6.422 38.138 1.00 67.81 72 LYS A C 1
ATOM 565 O O . LYS A 1 72 ? -3.966 -5.435 38.397 1.00 67.81 72 LYS A O 1
ATOM 570 N N . THR A 1 73 ? -4.379 -7.617 38.651 1.00 65.06 73 THR A N 1
ATOM 571 C CA . THR A 1 73 ? -3.135 -7.908 39.374 1.00 65.06 73 THR A CA 1
ATOM 572 C C . THR A 1 73 ? -2.041 -8.327 38.392 1.00 65.06 73 THR A C 1
ATOM 574 O O . THR A 1 73 ? -2.320 -8.887 37.335 1.00 65.06 73 THR A O 1
ATOM 577 N N . ALA A 1 74 ? -0.775 -8.094 38.747 1.00 59.84 74 ALA A N 1
ATOM 578 C CA . ALA A 1 74 ? 0.387 -8.589 37.998 1.00 59.84 74 ALA A CA 1
ATOM 579 C C . ALA A 1 74 ? 0.625 -10.104 38.210 1.00 59.84 74 ALA A C 1
ATOM 581 O O . ALA A 1 74 ? 1.763 -10.569 38.214 1.00 59.84 74 ALA A O 1
ATOM 582 N N . ALA A 1 75 ? -0.440 -10.867 38.471 1.00 62.75 75 ALA A N 1
ATOM 583 C CA . ALA A 1 75 ? -0.363 -12.296 38.723 1.00 62.75 75 ALA A CA 1
ATOM 584 C C . ALA A 1 75 ? -0.103 -13.070 37.423 1.00 62.75 75 ALA A C 1
ATOM 586 O O . ALA A 1 75 ? -0.488 -12.654 36.332 1.00 62.75 75 ALA A O 1
ATOM 587 N N . THR A 1 76 ? 0.526 -14.239 37.551 1.00 65.00 76 THR A N 1
ATOM 588 C CA . THR A 1 76 ? 0.892 -15.122 36.430 1.00 65.00 76 THR A CA 1
ATOM 589 C C . THR A 1 76 ? -0.323 -15.671 35.677 1.00 65.00 76 THR A C 1
ATOM 591 O O . THR A 1 76 ? -0.201 -16.070 34.523 1.00 65.00 76 THR A O 1
ATOM 594 N N . LYS A 1 77 ? -1.497 -15.691 36.324 1.00 69.69 77 LYS A N 1
ATOM 595 C CA . LYS A 1 77 ? -2.781 -16.042 35.716 1.00 69.69 77 LYS A CA 1
ATOM 596 C C . LYS A 1 77 ? -3.668 -14.807 35.687 1.00 69.69 77 LYS A C 1
ATOM 598 O O . LYS A 1 77 ? -3.790 -14.101 36.688 1.00 69.69 77 LYS A O 1
ATOM 603 N N . MET A 1 78 ? -4.307 -14.583 34.548 1.00 74.69 78 MET A N 1
ATOM 604 C CA . MET A 1 78 ? -5.242 -13.482 34.407 1.00 74.69 78 MET A CA 1
ATOM 605 C C . MET A 1 78 ? -6.500 -13.687 35.255 1.00 74.69 78 MET A C 1
ATOM 607 O O . MET A 1 78 ? -6.926 -14.829 35.462 1.00 74.69 78 MET A O 1
ATOM 611 N N . PRO A 1 79 ? -7.099 -12.590 35.752 1.00 78.81 79 PRO A N 1
ATOM 612 C CA . PRO A 1 79 ? -8.342 -12.663 36.500 1.00 78.81 79 PRO A CA 1
ATOM 613 C C . PRO A 1 79 ? -9.432 -13.324 35.651 1.00 78.81 79 PRO A C 1
ATOM 615 O O . PRO A 1 79 ? -9.652 -12.942 34.501 1.00 78.81 79 PRO A O 1
ATOM 618 N N . GLN A 1 80 ? -10.123 -14.298 36.240 1.00 86.19 80 GLN A N 1
ATOM 619 C CA . GLN A 1 80 ? -11.337 -14.903 35.693 1.00 86.19 80 GLN A CA 1
ATOM 620 C C . GLN A 1 80 ? -12.523 -14.383 36.511 1.00 86.19 80 GLN A C 1
ATOM 622 O O . GLN A 1 80 ? -12.899 -15.028 37.494 1.00 86.19 80 GLN A O 1
ATOM 627 N N . PRO A 1 81 ? -13.046 -13.185 36.195 1.00 91.88 81 PRO A N 1
ATOM 628 C CA . PRO A 1 81 ? -14.096 -12.590 36.996 1.00 91.88 81 PRO A CA 1
ATOM 629 C C . PRO A 1 81 ? -15.381 -13.411 36.932 1.00 91.88 81 PRO A C 1
ATOM 631 O O . PRO A 1 81 ? -15.624 -14.172 35.994 1.00 91.88 81 PRO A O 1
ATOM 634 N N . THR A 1 82 ? -16.224 -13.222 37.936 1.00 92.94 82 THR A N 1
ATOM 635 C CA . THR A 1 82 ? -17.582 -13.765 37.945 1.00 92.94 82 THR A CA 1
ATOM 636 C C . THR A 1 82 ? -18.572 -12.618 37.961 1.00 92.94 82 THR A C 1
ATOM 638 O O . THR A 1 82 ? -18.315 -11.581 38.573 1.00 92.94 82 THR A O 1
ATOM 641 N N . ILE A 1 83 ? -19.679 -12.785 37.246 1.00 92.56 83 ILE A N 1
ATOM 642 C CA . ILE A 1 83 ? -20.803 -11.855 37.285 1.00 92.56 83 ILE A CA 1
ATOM 643 C C . ILE A 1 83 ? -22.036 -12.603 37.776 1.00 92.56 83 ILE A C 1
ATOM 645 O O . ILE A 1 83 ? -22.359 -13.684 37.275 1.00 92.56 83 ILE A O 1
ATOM 649 N N . SER A 1 84 ? -22.688 -12.047 38.789 1.00 91.62 84 SER A N 1
ATOM 650 C CA . SER A 1 84 ? -23.882 -12.595 39.410 1.00 91.62 84 SER A CA 1
ATOM 651 C C . SER A 1 84 ? -25.074 -11.671 39.191 1.00 91.62 84 SER A C 1
ATOM 653 O O . SER A 1 84 ? -24.965 -10.448 39.278 1.00 91.62 84 SER A O 1
ATOM 655 N N . PHE A 1 85 ? -26.217 -12.281 38.895 1.00 89.19 85 PHE A N 1
ATOM 656 C CA . PHE A 1 85 ? -27.496 -11.623 38.655 1.00 89.19 85 PHE A CA 1
ATOM 657 C C . PHE A 1 85 ? -28.535 -12.180 39.613 1.00 89.19 85 PHE A C 1
ATOM 659 O O . PHE A 1 85 ? -28.606 -13.397 39.801 1.00 89.19 85 PHE A O 1
ATOM 666 N N . ALA A 1 86 ? -29.400 -11.321 40.146 1.00 87.12 86 ALA A N 1
ATOM 667 C CA . ALA A 1 86 ? -30.611 -11.786 40.809 1.00 87.12 86 ALA A CA 1
ATOM 668 C C . ALA A 1 86 ? -31.557 -12.472 39.803 1.00 87.12 86 ALA A C 1
ATOM 670 O O . ALA A 1 86 ? -31.946 -11.885 38.795 1.00 87.12 86 ALA A O 1
ATOM 671 N N . ASN A 1 87 ? -31.966 -13.706 40.108 1.00 82.56 87 ASN A N 1
ATOM 672 C CA . ASN A 1 87 ? -32.906 -14.513 39.314 1.00 82.56 87 ASN A CA 1
ATOM 673 C C . ASN A 1 87 ? -34.319 -14.568 39.933 1.00 82.56 87 ASN A C 1
ATOM 675 O O . ASN A 1 87 ? -35.196 -15.283 39.449 1.00 82.56 87 ASN A O 1
ATOM 679 N N . VAL A 1 88 ? -34.550 -13.812 41.011 1.00 77.25 88 VAL A N 1
ATOM 680 C CA . VAL A 1 88 ? -35.867 -13.712 41.666 1.00 77.25 88 VAL A CA 1
ATOM 681 C C . VAL A 1 88 ? -36.857 -12.845 40.886 1.00 77.25 88 VAL A C 1
ATOM 683 O O . VAL A 1 88 ? -38.066 -12.996 41.048 1.00 77.25 88 VAL A O 1
ATOM 686 N N . THR A 1 89 ? -36.369 -11.932 40.041 1.00 72.62 89 THR A N 1
ATOM 687 C CA . THR A 1 89 ? -37.206 -11.023 39.249 1.00 72.62 89 THR A CA 1
ATOM 688 C C . THR A 1 89 ? -37.362 -11.530 37.815 1.00 72.62 89 THR A C 1
ATOM 690 O O . THR A 1 89 ? -36.502 -12.223 37.274 1.00 72.62 89 THR A O 1
ATOM 693 N N . SER A 1 90 ? -38.459 -11.158 37.151 1.00 79.94 90 SER A N 1
ATOM 694 C CA . SER A 1 90 ? -38.637 -11.431 35.718 1.00 79.94 90 SER A CA 1
ATOM 695 C C . SER A 1 90 ? -37.796 -10.512 34.826 1.00 79.94 90 SER A C 1
ATOM 697 O O . SER A 1 90 ? -37.722 -10.758 33.630 1.00 79.94 90 SER A O 1
ATOM 699 N N . VAL A 1 91 ? -37.142 -9.485 35.384 1.00 82.94 91 VAL A N 1
ATOM 700 C CA . VAL A 1 91 ? -36.428 -8.431 34.642 1.00 82.94 91 VAL A CA 1
ATOM 701 C C . VAL A 1 91 ? -35.383 -9.016 33.691 1.00 82.94 91 VAL A C 1
ATOM 703 O O . VAL A 1 91 ? -35.385 -8.688 32.506 1.00 82.94 91 VAL A O 1
ATOM 706 N N . PHE A 1 92 ? -34.544 -9.935 34.179 1.00 81.88 92 PHE A N 1
ATOM 707 C CA . PHE A 1 92 ? -33.527 -10.581 33.349 1.00 81.88 92 PHE A CA 1
ATOM 708 C C . PHE A 1 92 ? -34.153 -11.436 32.237 1.00 81.88 92 PHE A C 1
ATOM 710 O O . PHE A 1 92 ? -33.788 -11.300 31.073 1.00 81.88 92 PHE A O 1
ATOM 717 N N . LYS A 1 93 ? -35.160 -12.256 32.571 1.00 82.62 93 LYS A N 1
ATOM 718 C CA . LYS A 1 93 ? -35.863 -13.114 31.600 1.00 82.62 93 LYS A CA 1
ATOM 719 C C . LYS A 1 93 ? -36.589 -12.307 30.523 1.00 82.62 93 LYS A C 1
ATOM 721 O O . LYS A 1 93 ? -36.545 -12.672 29.359 1.00 82.62 93 LYS A O 1
ATOM 726 N N . THR A 1 94 ? -37.225 -11.196 30.887 1.00 84.19 94 THR A N 1
ATOM 727 C CA . THR A 1 94 ? -37.908 -10.314 29.931 1.00 84.19 94 THR A CA 1
ATOM 728 C C . THR A 1 94 ? -36.921 -9.669 28.960 1.00 84.19 94 THR A C 1
ATOM 730 O O . THR A 1 94 ? -37.232 -9.532 27.781 1.00 84.19 94 THR A O 1
ATOM 733 N N . ALA A 1 95 ? -35.732 -9.289 29.434 1.00 82.06 95 ALA A N 1
ATOM 734 C CA . ALA A 1 95 ? -34.719 -8.639 28.607 1.00 82.06 95 ALA A CA 1
ATOM 735 C C . ALA A 1 95 ? -33.964 -9.613 27.682 1.00 82.06 95 ALA A C 1
ATOM 737 O O . ALA A 1 95 ? -33.604 -9.240 26.570 1.00 82.06 95 ALA A O 1
ATOM 738 N N . VAL A 1 96 ? -33.727 -10.846 28.139 1.00 82.25 96 VAL A N 1
ATOM 739 C CA . VAL A 1 96 ? -32.992 -11.897 27.407 1.00 82.25 96 VAL A CA 1
ATOM 740 C C . VAL A 1 96 ? -33.926 -12.759 26.538 1.00 82.25 96 VAL A C 1
ATOM 742 O O . VAL A 1 96 ? -33.486 -13.410 25.592 1.00 82.25 96 VAL A O 1
ATOM 745 N N . GLY A 1 97 ? -35.233 -12.732 26.808 1.00 81.38 97 GLY A N 1
ATOM 746 C CA . GLY A 1 97 ? -36.243 -13.479 26.067 1.00 81.38 97 GLY A CA 1
ATOM 747 C C . GLY A 1 97 ? -36.244 -14.971 26.409 1.00 81.38 97 GLY A C 1
ATOM 748 O O . GLY A 1 97 ? -36.099 -15.363 27.565 1.00 81.38 97 GLY A O 1
ATOM 749 N N . SER A 1 98 ? -36.446 -15.812 25.393 1.00 78.00 98 SER A N 1
ATOM 750 C CA . SER A 1 98 ? -36.495 -17.276 25.520 1.00 78.00 98 SER A CA 1
ATOM 751 C C . SER A 1 98 ? -35.126 -17.956 25.412 1.00 78.00 98 SER A C 1
ATOM 753 O O . SER A 1 98 ? -35.082 -19.170 25.246 1.00 78.00 98 SER A O 1
ATOM 755 N N . VAL A 1 99 ? -34.029 -17.193 25.429 1.00 79.44 99 VAL A N 1
ATOM 756 C CA . VAL A 1 99 ? -32.673 -17.748 25.336 1.00 79.44 99 VAL A CA 1
ATOM 757 C C . VAL A 1 99 ? -32.324 -18.431 26.652 1.00 79.44 99 VAL A C 1
ATOM 759 O O . VAL A 1 99 ? -32.429 -17.827 27.725 1.00 79.44 99 VAL A O 1
ATOM 762 N N . ASP A 1 100 ? -31.900 -19.689 26.569 1.00 81.50 100 ASP A N 1
ATOM 763 C CA . ASP A 1 100 ? -31.437 -20.416 27.742 1.00 81.50 100 ASP A CA 1
ATOM 764 C C . ASP A 1 100 ? -30.093 -19.856 28.219 1.00 81.50 100 ASP A C 1
ATOM 766 O O . ASP A 1 100 ? -29.210 -19.503 27.438 1.00 81.50 100 ASP A O 1
ATOM 770 N N . SER A 1 101 ? -29.924 -19.765 29.538 1.00 79.00 101 SER A N 1
ATOM 771 C CA . SER A 1 101 ? -28.727 -19.167 30.143 1.00 79.00 101 SER A CA 1
ATOM 772 C C . SER A 1 101 ? -27.445 -19.911 29.755 1.00 79.00 101 SER A C 1
ATOM 774 O O . SER A 1 101 ? -26.373 -19.320 29.693 1.00 79.00 101 SER A O 1
ATOM 776 N N . GLU A 1 102 ? -27.548 -21.205 29.469 1.00 79.88 102 GLU A N 1
ATOM 777 C CA . GLU A 1 102 ? -26.455 -22.054 29.011 1.00 79.88 102 GLU A CA 1
ATOM 778 C C . GLU A 1 102 ? -26.022 -21.743 27.563 1.00 79.88 102 GLU A C 1
ATOM 780 O O . GLU A 1 102 ? -24.845 -21.895 27.235 1.00 79.88 102 GLU A O 1
ATOM 785 N N . GLU A 1 103 ? -26.925 -21.238 26.716 1.00 84.50 103 GLU A N 1
ATOM 786 C CA . GLU A 1 103 ? -26.626 -20.839 25.329 1.00 84.50 103 GLU A CA 1
ATOM 787 C C . GLU A 1 103 ? -25.872 -19.505 25.244 1.00 84.50 103 GLU A C 1
ATOM 789 O O . GLU A 1 103 ? -25.376 -19.125 24.184 1.00 84.50 103 GLU A O 1
ATOM 794 N N . MET A 1 104 ? -25.737 -18.799 26.370 1.00 85.44 104 MET A N 1
ATOM 795 C CA . MET A 1 104 ? -25.017 -17.529 26.441 1.00 85.44 104 MET A CA 1
ATOM 796 C C . MET A 1 104 ? -23.488 -17.697 26.462 1.00 85.44 104 MET A C 1
ATOM 798 O O . MET A 1 104 ? -22.761 -16.703 26.429 1.00 85.44 104 MET A O 1
ATOM 802 N N . ALA A 1 105 ? -22.971 -18.931 26.508 1.00 88.38 105 ALA A N 1
ATOM 803 C CA . ALA A 1 105 ? -21.537 -19.191 26.423 1.00 88.38 105 ALA A CA 1
ATOM 804 C C . ALA A 1 105 ? -20.946 -18.657 25.101 1.00 88.38 105 ALA A C 1
ATOM 806 O O . ALA A 1 105 ? -21.471 -18.875 24.012 1.00 88.38 105 ALA A O 1
ATOM 807 N N . GLY A 1 106 ? -19.834 -17.932 25.198 1.00 87.25 106 GLY A N 1
ATOM 808 C CA . GLY A 1 106 ? -19.170 -17.253 24.084 1.00 87.25 106 GLY A CA 1
ATOM 809 C C . GLY A 1 106 ? -19.727 -15.866 23.741 1.00 87.25 106 GLY A C 1
ATOM 810 O O . GLY A 1 106 ? -19.129 -15.176 22.910 1.00 87.25 106 GLY A O 1
ATOM 811 N N . LEU A 1 107 ? -20.824 -15.429 24.370 1.00 92.56 107 LEU A N 1
ATOM 812 C CA . LEU A 1 107 ? -21.372 -14.079 24.203 1.00 92.56 107 LEU A CA 1
ATOM 813 C C . LEU A 1 107 ? -20.636 -13.054 25.078 1.00 92.56 107 LEU A C 1
ATOM 815 O O . LEU A 1 107 ? -19.915 -13.401 26.016 1.00 92.56 107 LEU A O 1
ATOM 819 N N . LYS A 1 108 ? -20.777 -11.769 24.748 1.00 93.81 108 LYS A N 1
ATOM 820 C CA . LYS A 1 108 ? -20.067 -10.676 25.423 1.00 93.81 108 LYS A CA 1
ATOM 821 C C . LYS A 1 108 ? -20.790 -10.157 26.658 1.00 93.81 108 LYS A C 1
ATOM 823 O O . LYS A 1 108 ? -22.000 -9.959 26.662 1.00 93.81 108 LYS A O 1
ATOM 828 N N . VAL A 1 109 ? -19.993 -9.787 27.653 1.00 94.06 109 VAL A N 1
ATOM 829 C CA . VAL A 1 109 ? -20.397 -8.920 28.761 1.00 94.06 109 VAL A CA 1
ATOM 830 C C . VAL A 1 109 ? -19.505 -7.688 28.740 1.00 94.06 109 VAL A C 1
ATOM 832 O O . VAL A 1 109 ? -18.277 -7.797 28.757 1.00 94.06 109 VAL A O 1
ATOM 835 N N . ILE A 1 110 ? -20.119 -6.512 28.682 1.00 93.94 110 ILE A N 1
ATOM 836 C CA . ILE A 1 110 ? -19.427 -5.226 28.678 1.00 93.94 110 ILE A CA 1
ATOM 837 C C . ILE A 1 110 ? -19.788 -4.495 29.963 1.00 93.94 110 ILE A C 1
ATOM 839 O O . ILE A 1 110 ? -20.961 -4.274 30.254 1.00 93.94 110 ILE A O 1
ATOM 843 N N . ARG A 1 111 ? -18.769 -4.095 30.720 1.00 92.62 111 ARG A N 1
ATOM 844 C CA . ARG A 1 111 ? -18.916 -3.203 31.868 1.00 92.62 111 ARG A CA 1
ATOM 845 C C . ARG A 1 111 ? -18.450 -1.810 31.471 1.00 92.62 111 ARG A C 1
ATOM 847 O O . ARG A 1 111 ? -17.297 -1.617 31.069 1.00 92.62 111 ARG A O 1
ATOM 854 N N . ARG A 1 112 ? -19.348 -0.842 31.604 1.00 92.00 112 ARG A N 1
ATOM 855 C CA . ARG A 1 112 ? -19.067 0.585 31.450 1.00 92.00 112 ARG A CA 1
ATOM 856 C C . ARG A 1 112 ? -19.041 1.220 32.831 1.00 92.00 112 ARG A C 1
ATOM 858 O O . ARG A 1 112 ? -19.885 0.931 33.677 1.00 92.00 112 ARG A O 1
ATOM 865 N N . THR A 1 113 ? -18.058 2.081 33.049 1.00 90.62 113 THR A N 1
ATOM 866 C CA . THR A 1 113 ? -17.879 2.791 34.316 1.00 90.62 113 THR A CA 1
ATOM 867 C C . THR A 1 113 ? -17.857 4.277 34.015 1.00 90.62 113 THR A C 1
ATOM 869 O O . THR A 1 113 ? -17.075 4.732 33.179 1.00 90.62 113 THR A O 1
ATOM 872 N N . THR A 1 114 ? -18.694 5.044 34.702 1.00 90.75 114 THR A N 1
ATOM 873 C CA . THR A 1 114 ? -18.724 6.505 34.586 1.00 90.75 114 THR A CA 1
ATOM 874 C C . THR A 1 114 ? -19.064 7.151 35.930 1.00 90.75 114 THR A C 1
ATOM 876 O O . THR A 1 114 ? -19.320 6.458 36.912 1.00 90.75 114 THR A O 1
ATOM 879 N N . LEU A 1 115 ? -19.024 8.480 35.998 1.00 89.19 115 LEU A N 1
ATOM 880 C CA . LEU A 1 115 ? -19.559 9.237 37.128 1.00 89.19 115 LEU A CA 1
ATOM 881 C C . LEU A 1 115 ? -21.026 9.570 36.852 1.00 89.19 115 LEU A C 1
ATOM 883 O O . LEU A 1 115 ? -21.372 9.899 35.719 1.00 89.19 115 LEU A O 1
ATOM 887 N N . ARG A 1 116 ? -21.878 9.550 37.883 1.00 87.94 116 ARG A N 1
ATOM 888 C CA . ARG A 1 116 ? -23.327 9.792 37.765 1.00 87.94 116 ARG A CA 1
ATOM 889 C C . ARG A 1 116 ? -23.646 11.070 36.977 1.00 87.94 116 ARG A C 1
ATOM 891 O O . ARG A 1 116 ? -24.500 11.044 36.106 1.00 87.94 116 ARG A O 1
ATOM 898 N N . LYS A 1 117 ? -22.896 12.153 37.195 1.00 87.00 117 LYS A N 1
ATOM 899 C CA . LYS A 1 117 ? -23.062 13.441 36.489 1.00 87.00 117 LYS A CA 1
ATOM 900 C C . LYS A 1 117 ? -22.881 13.386 34.963 1.00 87.00 117 LYS A C 1
ATOM 902 O O . LYS A 1 117 ? -23.281 14.323 34.289 1.00 87.00 117 LYS A O 1
ATOM 907 N N . TYR A 1 118 ? -22.250 12.337 34.433 1.00 88.94 118 TYR A N 1
ATOM 908 C CA . TYR A 1 118 ? -22.066 12.120 32.992 1.00 88.94 118 TYR A CA 1
ATOM 909 C C . TYR A 1 118 ? -23.129 11.189 32.392 1.00 88.94 118 TYR A C 1
ATOM 911 O O . TYR A 1 118 ? -23.018 10.757 31.245 1.00 88.94 118 TYR A O 1
ATOM 919 N N . LEU A 1 119 ? -24.161 10.837 33.162 1.00 89.31 119 LEU A N 1
ATOM 920 C CA . LEU A 1 119 ? -25.323 10.139 32.632 1.00 89.31 119 LEU A CA 1
ATOM 921 C C . LEU A 1 119 ? -26.228 11.130 31.901 1.00 89.31 119 LEU A C 1
ATOM 923 O O . LEU A 1 119 ? -26.481 12.243 32.364 1.00 89.31 119 LEU A O 1
ATOM 927 N N . LYS A 1 120 ? -26.811 10.683 30.790 1.00 89.56 120 LYS A N 1
ATOM 928 C CA . LYS A 1 120 ? -27.780 11.486 30.039 1.00 89.56 120 LYS A CA 1
ATOM 929 C C . LYS A 1 120 ? -29.062 11.720 30.839 1.00 89.56 120 LYS A C 1
ATOM 931 O O . LYS A 1 120 ? -29.671 12.779 30.728 1.00 89.56 120 LYS A O 1
ATOM 936 N N . SER A 1 121 ? -29.433 10.771 31.703 1.00 87.88 121 SER A N 1
ATOM 937 C CA . SER A 1 121 ? -30.543 10.929 32.653 1.00 87.88 121 SER A CA 1
ATOM 938 C C . SER A 1 121 ? -30.314 12.039 33.683 1.00 87.88 121 SER A C 1
ATOM 940 O O . SER A 1 121 ? -31.278 12.516 34.264 1.00 87.88 121 SER A O 1
ATOM 942 N N . GLU A 1 122 ? -29.066 12.467 33.886 1.00 87.12 122 GLU A N 1
ATOM 943 C CA . GLU A 1 122 ? -28.683 13.561 34.789 1.00 87.12 122 GLU A CA 1
ATOM 944 C C . GLU A 1 122 ? -28.445 14.882 34.024 1.00 87.12 122 GLU A C 1
ATOM 946 O O . GLU A 1 122 ? -27.971 15.863 34.591 1.00 87.12 122 GLU A O 1
ATOM 951 N N . GLY A 1 123 ? -28.788 14.921 32.729 1.00 84.38 123 GLY A N 1
ATOM 952 C CA . GLY A 1 123 ? -28.699 16.113 31.882 1.00 84.38 123 GLY A CA 1
ATOM 953 C C . GLY A 1 123 ? -27.398 16.259 31.088 1.00 84.38 123 GLY A C 1
ATOM 954 O O . GLY A 1 123 ? -27.217 17.285 30.430 1.00 84.38 123 GLY A O 1
ATOM 955 N N . ASP A 1 124 ? -26.502 15.263 31.103 1.00 85.69 124 ASP A N 1
ATOM 956 C CA . ASP A 1 124 ? -25.286 15.318 30.287 1.00 85.69 124 ASP A CA 1
ATOM 957 C C . ASP A 1 124 ? -25.601 15.251 28.784 1.00 85.69 124 ASP A C 1
ATOM 959 O O . ASP A 1 124 ? -26.428 14.459 28.321 1.00 85.69 124 ASP A O 1
ATOM 963 N N . SER A 1 125 ? -24.913 16.088 28.009 1.00 82.88 125 SER A N 1
ATOM 964 C CA . SER A 1 125 ? -25.094 16.220 26.556 1.00 82.88 125 SER A CA 1
ATOM 965 C C . SER A 1 125 ? -23.792 16.065 25.765 1.00 82.88 125 SER A C 1
ATOM 967 O O . SER A 1 125 ? -23.775 16.299 24.555 1.00 82.88 125 SER A O 1
ATOM 969 N N . ASN A 1 126 ? -22.704 15.641 26.418 1.00 83.75 126 ASN A N 1
ATOM 970 C CA . ASN A 1 126 ? -21.425 15.400 25.758 1.00 83.75 126 ASN A CA 1
ATOM 971 C C . ASN A 1 126 ? -21.520 14.277 24.708 1.00 83.75 126 ASN A C 1
ATOM 973 O O . ASN A 1 126 ? -22.111 13.222 24.941 1.00 83.75 126 ASN A O 1
ATOM 977 N N . ASN A 1 127 ? -20.902 14.504 23.547 1.00 83.06 127 ASN A N 1
ATOM 978 C CA . ASN A 1 127 ? -20.816 13.548 22.446 1.00 83.06 127 ASN A CA 1
ATOM 979 C C . ASN A 1 127 ? -19.387 13.580 21.865 1.00 83.06 127 ASN A C 1
ATOM 981 O O . ASN A 1 127 ? -19.028 14.584 21.244 1.00 83.06 127 ASN A O 1
ATOM 985 N N . PRO A 1 128 ? -18.559 12.530 22.049 1.00 83.62 128 PRO A N 1
ATOM 986 C CA . PRO A 1 128 ? -18.860 11.223 22.653 1.00 83.62 128 PRO A CA 1
ATOM 987 C C . PRO A 1 128 ? -19.154 11.268 24.164 1.00 83.62 128 PRO A C 1
ATOM 989 O O . PRO A 1 128 ? -18.732 12.215 24.833 1.00 83.62 128 PRO A O 1
ATOM 992 N N . PRO A 1 129 ? -19.839 10.243 24.714 1.00 85.50 129 PRO A N 1
ATOM 993 C CA . PRO A 1 129 ? -20.080 10.145 26.149 1.00 85.50 129 PRO A CA 1
ATOM 994 C C . PRO A 1 129 ? -18.768 10.076 26.938 1.00 85.50 129 PRO A C 1
ATOM 996 O O . PRO A 1 129 ? -17.768 9.504 26.495 1.00 85.50 129 PRO A O 1
ATOM 999 N N . ILE A 1 130 ? -18.783 10.649 28.139 1.00 86.06 130 ILE A N 1
ATOM 1000 C CA . ILE A 1 130 ? -17.621 10.703 29.021 1.00 86.06 130 ILE A CA 1
ATOM 1001 C C . ILE A 1 130 ? -17.627 9.465 29.936 1.00 86.06 130 ILE A C 1
ATOM 1003 O O . ILE A 1 130 ? -18.485 9.324 30.805 1.00 86.06 130 ILE A O 1
ATOM 1007 N N . GLU A 1 131 ? -16.666 8.553 29.756 1.00 86.44 131 GLU A N 1
ATOM 1008 C CA . GLU A 1 131 ? -16.555 7.312 30.541 1.00 86.44 131 GLU A CA 1
ATOM 1009 C C . GLU A 1 131 ? -15.114 6.785 30.655 1.00 86.44 131 GLU A C 1
ATOM 1011 O O . GLU A 1 131 ? -14.196 7.230 29.956 1.00 86.44 131 GLU A O 1
ATOM 1016 N N . TYR A 1 132 ? -14.904 5.823 31.556 1.00 86.12 132 TYR A N 1
ATOM 1017 C CA . TYR A 1 132 ? -13.663 5.051 31.631 1.00 86.12 132 TYR A CA 1
ATOM 1018 C C . TYR A 1 132 ? -13.549 4.054 30.465 1.00 86.12 132 TYR A C 1
ATOM 1020 O O . TYR A 1 132 ? -14.556 3.695 29.857 1.00 86.12 132 TYR A O 1
ATOM 1028 N N . PRO A 1 133 ? -12.340 3.544 30.153 1.00 86.00 133 PRO A N 1
ATOM 1029 C CA . PRO A 1 133 ? -12.192 2.476 29.171 1.00 86.00 133 PRO A CA 1
ATOM 1030 C C . PRO A 1 133 ? -13.087 1.278 29.512 1.00 86.00 133 PRO A C 1
ATOM 1032 O O . PRO A 1 133 ? -12.952 0.699 30.590 1.00 86.00 133 PRO A O 1
ATOM 1035 N N . ARG A 1 134 ? -13.975 0.912 28.580 1.00 89.25 134 ARG A N 1
ATOM 1036 C CA . ARG A 1 134 ? -14.885 -0.229 28.733 1.00 89.25 134 ARG A CA 1
ATOM 1037 C C . ARG A 1 134 ? -14.124 -1.521 29.012 1.00 89.25 134 ARG A C 1
ATOM 1039 O O . ARG A 1 134 ? -13.111 -1.812 28.368 1.00 89.25 134 ARG A O 1
ATOM 1046 N N . GLU A 1 135 ? -14.648 -2.321 29.928 1.00 89.94 135 GLU A N 1
ATOM 1047 C CA . GLU A 1 135 ? -14.129 -3.656 30.200 1.00 89.94 135 GLU A CA 1
ATOM 1048 C C . GLU A 1 135 ? -14.980 -4.664 29.428 1.00 89.94 135 GLU A C 1
ATOM 1050 O O . GLU A 1 135 ? -16.190 -4.743 29.627 1.00 89.94 135 GLU A O 1
ATOM 1055 N N . VAL A 1 136 ? -14.359 -5.390 28.497 1.00 91.38 136 VAL A N 1
ATOM 1056 C CA . VAL A 1 136 ? -15.046 -6.354 27.629 1.00 91.38 136 VAL A CA 1
ATOM 1057 C C . VAL A 1 136 ? -14.599 -7.757 28.001 1.00 91.38 136 VAL A C 1
ATOM 1059 O O . VAL A 1 136 ? -13.405 -8.058 27.963 1.00 91.38 136 VAL A O 1
ATOM 1062 N N . TYR A 1 137 ? -15.572 -8.607 28.301 1.00 92.81 137 TYR A N 1
ATOM 1063 C CA . TYR A 1 137 ? -15.386 -10.007 28.645 1.00 92.81 137 TYR A CA 1
ATOM 1064 C C . TYR A 1 137 ? -16.261 -10.898 27.767 1.00 92.81 137 TYR A C 1
ATOM 1066 O O . TYR A 1 137 ? -17.234 -10.442 27.166 1.00 92.81 137 TYR A O 1
ATOM 1074 N N . LEU A 1 138 ? -15.904 -12.174 27.703 1.00 92.06 138 LEU A N 1
ATOM 1075 C CA . LEU A 1 138 ? -16.708 -13.231 27.105 1.00 92.06 138 LEU A CA 1
ATOM 1076 C C . LEU A 1 138 ? -17.192 -14.169 28.206 1.00 92.06 138 LEU A C 1
ATOM 1078 O O . LEU A 1 138 ? -16.454 -14.439 29.154 1.00 92.06 138 LEU A O 1
ATOM 1082 N N . ILE A 1 139 ? -18.424 -14.649 28.085 1.00 92.94 139 ILE A N 1
ATOM 1083 C CA . ILE A 1 139 ? -18.978 -15.673 28.968 1.00 92.94 139 ILE A CA 1
ATOM 1084 C C . ILE A 1 139 ? -18.294 -16.994 28.627 1.00 92.94 139 ILE A C 1
ATOM 1086 O O . ILE A 1 139 ? -18.383 -17.458 27.496 1.00 92.94 139 ILE A O 1
ATOM 1090 N N . ASP A 1 140 ? -17.603 -17.592 29.591 1.00 90.56 140 ASP A N 1
ATOM 1091 C CA . ASP A 1 140 ? -16.979 -18.908 29.426 1.00 90.56 140 ASP A CA 1
ATOM 1092 C C . ASP A 1 140 ? -17.976 -20.016 29.786 1.00 90.56 140 ASP A C 1
ATOM 1094 O O . ASP A 1 140 ? -18.325 -20.858 28.962 1.00 90.56 140 ASP A O 1
ATOM 1098 N N . SER A 1 141 ? -18.492 -19.982 31.018 1.00 90.19 141 SER A N 1
ATOM 1099 C CA . SER A 1 141 ? -19.393 -21.012 31.534 1.00 90.19 141 SER A CA 1
ATOM 1100 C C . SER A 1 141 ? -20.374 -20.477 32.580 1.00 90.19 141 SER A C 1
ATOM 1102 O O . SER A 1 141 ? -20.073 -19.545 33.330 1.00 90.19 141 SER A O 1
ATOM 1104 N N . LEU A 1 142 ? -21.554 -21.097 32.668 1.00 90.62 142 LEU A N 1
ATOM 1105 C CA . LEU A 1 142 ? -22.498 -20.891 33.768 1.00 90.62 142 LEU A CA 1
ATOM 1106 C C . LEU A 1 142 ? -22.007 -21.672 34.997 1.00 90.62 142 LEU A C 1
ATOM 1108 O O . LEU A 1 142 ? -21.870 -22.893 34.947 1.00 90.62 142 LEU A O 1
ATOM 1112 N N . LYS A 1 143 ? -21.716 -20.977 36.101 1.00 91.12 143 LYS A N 1
ATOM 1113 C CA . LYS A 1 143 ? -21.203 -21.588 37.340 1.00 91.12 143 LYS A CA 1
ATOM 1114 C C . LYS A 1 143 ? -22.288 -22.002 38.305 1.00 91.12 143 LYS A C 1
ATOM 1116 O O . LYS A 1 143 ? -22.144 -23.014 38.985 1.00 91.12 143 LYS A O 1
ATOM 1121 N N . GLN A 1 144 ? -23.352 -21.218 38.383 1.00 89.69 144 GLN A N 1
ATOM 1122 C CA . GLN A 1 144 ? -24.443 -21.493 39.297 1.00 89.69 144 GLN A CA 1
ATOM 1123 C C . GLN A 1 144 ? -25.758 -21.013 38.702 1.00 89.69 144 GLN A C 1
ATOM 1125 O O . GLN A 1 144 ? -25.863 -19.891 38.207 1.00 89.69 144 GLN A O 1
ATOM 1130 N N . ARG A 1 145 ? -26.772 -21.869 38.819 1.00 88.62 145 ARG A N 1
ATOM 1131 C CA . ARG A 1 145 ? -28.165 -21.553 38.526 1.00 88.62 145 ARG A CA 1
ATOM 1132 C C . ARG A 1 145 ? -29.008 -21.952 39.725 1.00 88.62 145 ARG A C 1
ATOM 1134 O O . ARG A 1 145 ? -29.183 -23.134 40.002 1.00 88.62 145 ARG A O 1
ATOM 1141 N N . SER A 1 146 ? -29.519 -20.964 40.445 1.00 88.25 146 SER A N 1
ATOM 1142 C CA . SER A 1 146 ? -30.511 -21.157 41.499 1.00 88.25 146 SER A CA 1
ATOM 1143 C C . SER A 1 146 ? -31.758 -20.328 41.196 1.00 88.25 146 SER A C 1
ATOM 1145 O O . SER A 1 146 ? -31.791 -19.545 40.245 1.00 88.25 146 SER A O 1
ATOM 1147 N N . LYS A 1 147 ? -32.814 -20.496 41.997 1.00 84.38 147 LYS A N 1
ATOM 1148 C CA . LYS A 1 147 ? -34.012 -19.644 41.902 1.00 84.38 147 LYS A CA 1
ATOM 1149 C C . LYS A 1 147 ? -33.721 -18.186 42.272 1.00 84.38 147 LYS A C 1
ATOM 1151 O O . LYS A 1 147 ? -34.485 -17.307 41.902 1.00 84.38 147 LYS A O 1
ATOM 1156 N N . GLU A 1 148 ? -32.630 -17.946 42.993 1.00 86.25 148 GLU A N 1
ATOM 1157 C CA . GLU A 1 148 ? -32.288 -16.641 43.552 1.00 86.25 148 GLU A CA 1
ATOM 1158 C C . GLU A 1 148 ? -31.197 -15.929 42.758 1.00 86.25 148 GLU A C 1
ATOM 1160 O O . GLU A 1 148 ? -31.243 -14.708 42.632 1.00 86.25 148 GLU A O 1
ATOM 1165 N N . ALA A 1 149 ? -30.255 -16.679 42.179 1.00 87.31 149 ALA A N 1
ATOM 1166 C CA . ALA A 1 149 ? -29.103 -16.123 41.486 1.00 87.31 149 ALA A CA 1
ATOM 1167 C C . ALA A 1 149 ? -28.683 -16.938 40.253 1.00 87.31 149 ALA A C 1
ATOM 1169 O O . ALA A 1 149 ? -28.774 -18.170 40.221 1.00 87.31 149 ALA A O 1
ATOM 1170 N N . LEU A 1 150 ? -28.171 -16.225 39.252 1.00 89.75 150 LEU A N 1
ATOM 1171 C CA . LEU A 1 150 ? -27.436 -16.759 38.107 1.00 89.75 150 LEU A CA 1
ATOM 1172 C C . LEU A 1 150 ? -26.003 -16.238 38.177 1.00 89.75 150 LEU A C 1
ATOM 1174 O O . LEU A 1 150 ? -25.808 -15.031 38.283 1.00 89.75 150 LEU A O 1
ATOM 1178 N N . VAL A 1 151 ? -25.009 -17.126 38.121 1.00 92.25 151 VAL A N 1
ATOM 1179 C CA . VAL A 1 151 ? -23.587 -16.757 38.201 1.00 92.25 151 VAL A CA 1
ATOM 1180 C C . VAL A 1 151 ? -22.853 -17.271 36.975 1.00 92.25 151 VAL A C 1
ATOM 1182 O O . VAL A 1 151 ? -22.801 -18.480 36.740 1.00 92.25 151 VAL A O 1
ATOM 1185 N N . PHE A 1 152 ? -22.238 -16.361 36.227 1.00 93.38 152 PHE A N 1
ATOM 1186 C CA . PHE A 1 152 ? -21.421 -16.672 35.059 1.00 93.38 152 PHE A CA 1
ATOM 1187 C C . PHE A 1 152 ? -19.944 -16.446 35.356 1.00 93.38 152 PHE A C 1
ATOM 1189 O O . PHE A 1 152 ? -19.569 -15.457 35.989 1.00 93.38 152 PHE A O 1
ATOM 1196 N N . GLN A 1 153 ? -19.101 -17.347 34.857 1.00 93.06 153 GLN A N 1
ATOM 1197 C CA . GLN A 1 153 ? -17.669 -17.111 34.764 1.00 93.06 153 GLN A CA 1
ATOM 1198 C C . GLN A 1 153 ? -17.353 -16.396 33.456 1.00 93.06 153 GLN A C 1
ATOM 1200 O O . GLN A 1 153 ? -17.822 -16.776 32.382 1.00 93.06 153 GLN A O 1
ATOM 1205 N N . LEU A 1 154 ? -16.527 -15.366 33.570 1.00 93.00 154 LEU A N 1
ATOM 1206 C CA . LEU A 1 154 ? -16.105 -14.522 32.473 1.00 93.00 154 LEU A CA 1
ATOM 1207 C C . LEU A 1 154 ? -14.615 -14.716 32.194 1.00 93.00 154 LEU A C 1
ATOM 1209 O O . LEU A 1 154 ? -13.809 -14.946 33.100 1.00 93.00 154 LEU A O 1
ATOM 1213 N N . GLN A 1 155 ? -14.247 -14.555 30.930 1.00 90.56 155 GLN A N 1
ATOM 1214 C CA . GLN A 1 155 ? -12.869 -14.597 30.469 1.00 90.56 155 GLN A CA 1
ATOM 1215 C C . GLN A 1 155 ? -12.553 -13.366 29.617 1.00 90.56 155 GLN A C 1
ATOM 1217 O O . GLN A 1 155 ? -13.397 -12.836 28.891 1.00 90.56 155 GLN A O 1
ATOM 1222 N N . ALA A 1 156 ? -11.319 -12.877 29.717 1.00 87.69 156 ALA A N 1
ATOM 1223 C CA . ALA A 1 156 ? -10.855 -11.798 28.861 1.00 87.69 156 ALA A CA 1
ATOM 1224 C C . ALA A 1 156 ? -10.688 -12.300 27.409 1.00 87.69 156 ALA A C 1
ATOM 1226 O O . ALA A 1 156 ? -10.172 -13.397 27.198 1.00 87.69 156 ALA A O 1
ATOM 1227 N N . PRO A 1 157 ? -11.036 -11.504 26.381 1.00 85.12 157 PRO A N 1
ATOM 1228 C CA . PRO A 1 157 ? -11.024 -11.958 24.984 1.00 85.12 157 PRO A CA 1
ATOM 1229 C C . PRO A 1 157 ? -9.627 -12.312 24.448 1.00 85.12 157 PRO A C 1
ATOM 1231 O O . PRO A 1 157 ? -9.506 -12.975 23.422 1.00 85.12 157 PRO A O 1
ATOM 1234 N N . PHE A 1 158 ? -8.568 -11.857 25.118 1.00 80.94 158 PHE A N 1
ATOM 1235 C CA . PHE A 1 158 ? -7.175 -12.139 24.770 1.00 80.94 158 PHE A CA 1
ATOM 1236 C C . PHE A 1 158 ? -6.582 -13.345 25.513 1.00 80.94 158 PHE A C 1
ATOM 1238 O O . PHE A 1 158 ? -5.448 -13.708 25.229 1.00 80.94 158 PHE A O 1
ATOM 1245 N N . ASP A 1 159 ? -7.338 -13.963 26.425 1.00 80.81 159 ASP A N 1
ATOM 1246 C CA . ASP A 1 159 ? -6.975 -15.211 27.119 1.00 80.81 159 ASP A CA 1
ATOM 1247 C C . ASP A 1 159 ? -7.533 -16.465 26.426 1.00 80.81 159 ASP A C 1
ATOM 1249 O O . ASP A 1 159 ? -7.357 -17.589 26.891 1.00 80.81 159 ASP A O 1
ATOM 1253 N N . LEU A 1 160 ? -8.272 -16.280 25.330 1.00 80.00 160 LEU A N 1
ATOM 1254 C CA . LEU A 1 160 ? -8.846 -17.385 24.579 1.00 80.00 160 LEU A CA 1
ATOM 1255 C C . LEU A 1 160 ? -7.750 -18.227 23.922 1.00 80.00 160 LEU A C 1
ATOM 1257 O O . LEU A 1 160 ? -6.774 -17.706 23.375 1.00 80.00 160 LEU A O 1
ATOM 1261 N N . GLN A 1 161 ? -7.959 -19.543 23.896 1.00 77.75 161 GLN A N 1
ATOM 1262 C CA . GLN A 1 161 ? -7.044 -20.462 23.230 1.00 77.75 161 GLN A CA 1
ATOM 1263 C C . GLN A 1 161 ? -6.862 -20.078 21.751 1.00 77.75 161 GLN A C 1
ATOM 1265 O O . GLN A 1 161 ? -7.825 -19.861 21.018 1.00 77.75 161 GLN A O 1
ATOM 1270 N N . GLY A 1 162 ? -5.605 -19.989 21.308 1.00 74.69 162 GLY A N 1
ATOM 1271 C CA . GLY A 1 162 ? -5.256 -19.608 19.935 1.00 74.69 162 GLY A CA 1
ATOM 1272 C C . GLY A 1 162 ? -5.222 -18.097 19.671 1.00 74.69 162 GLY A C 1
ATOM 1273 O O . GLY A 1 162 ? -4.842 -17.686 18.574 1.00 74.69 162 GLY A O 1
ATOM 1274 N N . VAL A 1 163 ? -5.556 -17.253 20.655 1.00 76.75 163 VAL A N 1
ATOM 1275 C CA . VAL A 1 163 ? -5.355 -15.802 20.567 1.00 76.75 163 VAL A CA 1
ATOM 1276 C C . VAL A 1 163 ? -3.982 -15.451 21.136 1.00 76.75 163 VAL A C 1
ATOM 1278 O O . VAL A 1 163 ? -3.703 -15.665 22.308 1.00 76.75 163 VAL A O 1
ATOM 1281 N N . MET A 1 164 ? -3.110 -14.892 20.296 1.00 71.81 164 MET A N 1
ATOM 1282 C CA . MET A 1 164 ? -1.800 -14.387 20.707 1.00 71.81 164 MET A CA 1
ATOM 1283 C C . MET A 1 164 ? -1.786 -12.861 20.631 1.00 71.81 164 MET A C 1
ATOM 1285 O O . MET A 1 164 ? -2.158 -12.268 19.613 1.00 71.81 164 MET A O 1
ATOM 1289 N N . VAL A 1 165 ? -1.327 -12.224 21.707 1.00 71.62 165 VAL A N 1
ATOM 1290 C CA . VAL A 1 165 ? -0.993 -10.799 21.743 1.00 71.62 165 VAL A CA 1
ATOM 1291 C C . VAL A 1 165 ? 0.532 -10.689 21.849 1.00 71.62 165 VAL A C 1
ATOM 1293 O O . VAL A 1 165 ? 1.111 -11.359 22.698 1.00 71.62 165 VAL A O 1
ATOM 1296 N N . PRO A 1 166 ? 1.200 -9.863 21.028 1.00 69.94 166 PRO A N 1
ATOM 1297 C CA . PRO A 1 166 ? 0.653 -9.008 19.976 1.00 69.94 166 PRO A CA 1
ATOM 1298 C C . PRO A 1 166 ? 0.125 -9.812 18.780 1.00 69.94 166 PRO A C 1
ATOM 1300 O O . PRO A 1 166 ? 0.789 -10.712 18.282 1.00 69.94 166 PRO A O 1
ATOM 1303 N N . ARG A 1 167 ? -1.042 -9.427 18.244 1.00 68.94 167 ARG A N 1
ATOM 1304 C CA . ARG A 1 167 ? -1.626 -10.069 17.046 1.00 68.94 167 ARG A CA 1
ATOM 1305 C C . ARG A 1 167 ? -0.766 -9.877 15.785 1.00 68.94 167 ARG A C 1
ATOM 1307 O O . ARG A 1 167 ? -0.992 -10.524 14.768 1.00 68.94 167 ARG A O 1
ATOM 1314 N N . ARG A 1 168 ? 0.196 -8.952 15.829 1.00 68.62 168 ARG A N 1
ATOM 1315 C CA . ARG A 1 168 ? 1.118 -8.641 14.738 1.00 68.62 168 ARG A CA 1
ATOM 1316 C C . ARG A 1 168 ? 2.532 -9.035 15.137 1.00 68.62 168 ARG A C 1
ATOM 1318 O O . ARG A 1 168 ? 3.068 -8.491 16.096 1.00 68.62 168 ARG A O 1
ATOM 1325 N N . GLN A 1 169 ? 3.149 -9.894 14.335 1.00 69.12 169 GLN A N 1
ATOM 1326 C CA . GLN A 1 169 ? 4.583 -10.140 14.399 1.00 69.12 169 GLN A CA 1
ATOM 1327 C C . GLN A 1 169 ? 5.323 -9.043 13.630 1.00 69.12 169 GLN A C 1
ATOM 1329 O O . GLN A 1 169 ? 4.956 -8.688 12.508 1.00 69.12 169 GLN A O 1
ATOM 1334 N N . VAL A 1 170 ? 6.343 -8.472 14.262 1.00 68.38 170 VAL A N 1
ATOM 1335 C CA . VAL A 1 170 ? 7.233 -7.488 13.648 1.00 68.38 170 VAL A CA 1
ATOM 1336 C C . VAL A 1 170 ? 8.457 -8.239 13.146 1.00 68.38 170 VAL A C 1
ATOM 1338 O O . VAL A 1 170 ? 9.215 -8.778 13.945 1.00 68.38 170 VAL A O 1
ATOM 1341 N N . VAL A 1 171 ? 8.642 -8.266 11.829 1.00 72.56 171 VAL A N 1
ATOM 1342 C CA . VAL A 1 171 ? 9.810 -8.881 11.188 1.00 72.56 171 VAL A CA 1
ATOM 1343 C C . VAL A 1 171 ? 10.799 -7.773 10.800 1.00 72.56 171 VAL A C 1
ATOM 1345 O O . VAL A 1 171 ? 10.361 -6.730 10.300 1.00 72.56 171 VAL A O 1
ATOM 1348 N N . PRO A 1 172 ? 12.116 -7.940 11.027 1.00 71.25 172 PRO A N 1
ATOM 1349 C CA . PRO A 1 172 ? 13.119 -6.971 10.589 1.00 71.25 172 PRO A CA 1
ATOM 1350 C C . PRO A 1 172 ? 13.036 -6.710 9.079 1.00 71.25 172 PRO A C 1
ATOM 1352 O O . PRO A 1 172 ? 12.781 -7.614 8.289 1.00 71.25 172 PRO A O 1
ATOM 1355 N N . ASN A 1 173 ? 13.288 -5.461 8.673 1.00 71.50 173 ASN A N 1
ATOM 1356 C CA . ASN A 1 173 ? 13.385 -5.007 7.274 1.00 71.50 173 ASN A CA 1
ATOM 1357 C C . ASN A 1 173 ? 12.144 -5.207 6.382 1.00 71.50 173 ASN A C 1
ATOM 1359 O O . ASN A 1 173 ? 12.200 -4.863 5.198 1.00 71.50 173 ASN A O 1
ATOM 1363 N N . LEU A 1 174 ? 11.028 -5.694 6.933 1.00 78.38 174 LEU A N 1
ATOM 1364 C CA . LEU A 1 174 ? 9.775 -5.899 6.215 1.00 78.38 174 LEU A CA 1
ATOM 1365 C C . LEU A 1 174 ? 8.644 -5.061 6.814 1.00 78.38 174 LEU A C 1
ATOM 1367 O O . LEU A 1 174 ? 8.445 -4.993 8.025 1.00 78.38 174 LEU A O 1
ATOM 1371 N N . CYS A 1 175 ? 7.875 -4.422 5.940 1.00 80.56 175 CYS A N 1
ATOM 1372 C CA . CYS A 1 175 ? 6.725 -3.612 6.301 1.00 80.56 175 CYS A CA 1
ATOM 1373 C C . CYS A 1 175 ? 5.470 -4.498 6.433 1.00 80.56 175 CYS A C 1
ATOM 1375 O O . CYS A 1 175 ? 5.035 -5.077 5.435 1.00 80.56 175 CYS A O 1
ATOM 1377 N N . PRO A 1 176 ? 4.828 -4.577 7.616 1.00 79.81 176 PRO A N 1
ATOM 1378 C CA . PRO A 1 176 ? 3.623 -5.389 7.810 1.00 79.81 176 PRO A CA 1
ATOM 1379 C C . PRO A 1 176 ? 2.349 -4.707 7.289 1.00 79.81 176 PRO A C 1
ATOM 1381 O O . PRO A 1 176 ? 1.264 -5.284 7.326 1.00 79.81 176 PRO A O 1
ATOM 1384 N N . TRP A 1 177 ? 2.445 -3.450 6.860 1.00 82.50 177 TRP A N 1
ATOM 1385 C CA . TRP A 1 177 ? 1.293 -2.639 6.497 1.00 82.50 177 TRP A CA 1
ATOM 1386 C C . TRP A 1 177 ? 0.766 -2.979 5.099 1.00 82.50 177 TRP A C 1
ATOM 1388 O O . TRP A 1 177 ? 1.530 -3.277 4.176 1.00 82.50 177 TRP A O 1
ATOM 1398 N N . ILE A 1 178 ? -0.553 -2.900 4.917 1.00 85.19 178 ILE A N 1
ATOM 1399 C CA . ILE A 1 178 ? -1.200 -3.018 3.604 1.00 85.19 178 ILE A CA 1
ATOM 1400 C C . ILE A 1 178 ? -0.789 -1.807 2.763 1.00 85.19 178 ILE A C 1
ATOM 1402 O O . ILE A 1 178 ? -0.861 -0.670 3.228 1.00 85.19 178 ILE A O 1
ATOM 1406 N N . TYR A 1 179 ? -0.331 -2.037 1.536 1.00 88.00 179 TYR A N 1
ATOM 1407 C CA . TYR A 1 179 ? 0.149 -0.953 0.682 1.00 88.00 179 TYR A CA 1
ATOM 1408 C C . TYR A 1 179 ? -0.982 0.026 0.344 1.00 88.00 179 TYR A C 1
ATOM 1410 O O . TYR A 1 179 ? -2.088 -0.424 0.071 1.00 88.00 179 TYR A O 1
ATOM 1418 N N . GLN A 1 180 ? -0.710 1.337 0.417 1.00 88.00 180 GLN A N 1
ATOM 1419 C CA . GLN A 1 180 ? -1.688 2.424 0.228 1.00 88.00 180 GLN A CA 1
ATOM 1420 C C . GLN A 1 180 ? -2.922 2.345 1.158 1.00 88.00 180 GLN A C 1
ATOM 1422 O O . GLN A 1 180 ? -3.865 3.107 0.993 1.00 88.00 180 GLN A O 1
ATOM 1427 N N . GLY A 1 181 ? -2.935 1.466 2.167 1.00 83.44 181 GLY A N 1
ATOM 1428 C CA . GLY A 1 181 ? -4.125 1.235 2.994 1.00 83.44 181 GLY A CA 1
ATOM 1429 C C . GLY A 1 181 ? -4.467 2.355 3.986 1.00 83.44 181 GLY A C 1
ATOM 1430 O O . GLY A 1 181 ? -5.497 2.264 4.638 1.00 83.44 181 GLY A O 1
ATOM 1431 N N . ALA A 1 182 ? -3.602 3.362 4.136 1.00 83.50 182 ALA A N 1
ATOM 1432 C CA . ALA A 1 182 ? -3.864 4.590 4.896 1.00 83.50 182 ALA A CA 1
ATOM 1433 C C . ALA A 1 182 ? -3.759 5.841 4.008 1.00 83.50 182 ALA A C 1
ATOM 1435 O O . ALA A 1 182 ? -3.543 6.952 4.487 1.00 83.50 182 ALA A O 1
ATOM 1436 N N . SER A 1 183 ? -3.829 5.646 2.695 1.00 84.94 183 SER A N 1
ATOM 1437 C CA . SER A 1 183 ? -3.826 6.713 1.702 1.00 84.94 183 SER A CA 1
ATOM 1438 C C . SER A 1 183 ? -5.155 7.470 1.718 1.00 84.94 183 SER A C 1
ATOM 1440 O O . SER A 1 183 ? -6.179 6.933 2.141 1.00 84.94 183 SER A O 1
ATOM 1442 N N . GLU A 1 184 ? -5.165 8.701 1.217 1.00 80.38 184 GLU A N 1
ATOM 1443 C CA . GLU A 1 184 ? -6.330 9.594 1.260 1.00 80.38 184 GLU A CA 1
ATOM 1444 C C . GLU A 1 184 ? -7.624 8.991 0.685 1.00 80.38 184 GLU A C 1
ATOM 1446 O O . GLU A 1 184 ? -8.689 9.204 1.261 1.00 80.38 184 GLU A O 1
ATOM 1451 N N . HIS A 1 185 ? -7.521 8.169 -0.368 1.00 77.00 185 HIS A N 1
ATOM 1452 C CA . HIS A 1 185 ? -8.653 7.527 -1.054 1.00 77.00 185 HIS A CA 1
ATOM 1453 C C . HIS A 1 185 ? -9.434 6.535 -0.188 1.00 77.00 185 HIS A C 1
ATOM 1455 O O . HIS A 1 185 ? -10.534 6.128 -0.550 1.00 77.00 185 HIS A O 1
ATOM 1461 N N . THR A 1 186 ? -8.859 6.108 0.937 1.00 70.38 186 THR A N 1
ATOM 1462 C CA . THR A 1 186 ? -9.588 5.344 1.946 1.00 70.38 186 THR A CA 1
ATOM 1463 C C . THR A 1 186 ? -10.473 6.328 2.705 1.00 70.38 186 THR A C 1
ATOM 1465 O O . THR A 1 186 ? -10.148 6.789 3.799 1.00 70.38 186 THR A O 1
ATOM 1468 N N . GLU A 1 187 ? -11.542 6.786 2.060 1.00 59.84 187 GLU A N 1
ATOM 1469 C CA . GLU A 1 187 ? -12.498 7.674 2.702 1.00 59.84 187 GLU A CA 1
ATOM 1470 C C . GLU A 1 187 ? -13.189 6.963 3.870 1.00 59.84 187 GLU A C 1
ATOM 1472 O O . GLU A 1 187 ? -13.277 5.736 3.943 1.00 59.84 187 GLU A O 1
ATOM 1477 N N . ASN A 1 188 ? -13.593 7.797 4.819 1.00 49.50 188 ASN A N 1
ATOM 1478 C CA . ASN A 1 188 ? -14.261 7.499 6.076 1.00 49.50 188 ASN A CA 1
ATOM 1479 C C . ASN A 1 188 ? -15.210 6.269 6.021 1.00 49.50 188 ASN A C 1
ATOM 1481 O O . ASN A 1 188 ? -15.967 6.120 5.065 1.00 49.50 188 ASN A O 1
ATOM 1485 N N . PRO A 1 189 ? -15.284 5.459 7.092 1.00 53.03 189 PRO A N 1
ATOM 1486 C CA . PRO A 1 189 ? -14.925 5.908 8.429 1.00 53.03 189 PRO A CA 1
ATOM 1487 C C . PRO A 1 189 ? -13.435 5.726 8.741 1.00 53.03 189 PRO A C 1
ATOM 1489 O O . PRO A 1 189 ? -12.785 4.832 8.212 1.00 53.03 189 PRO A O 1
ATOM 1492 N N . GLU A 1 190 ? -12.891 6.543 9.638 1.00 51.75 190 GLU A N 1
ATOM 1493 C CA . GLU A 1 190 ? -11.508 6.518 10.142 1.00 51.75 190 GLU A CA 1
ATOM 1494 C C . GLU A 1 190 ? -11.039 5.104 10.563 1.00 51.75 190 GLU A C 1
ATOM 1496 O O . GLU A 1 190 ? -9.862 4.757 10.441 1.00 51.75 190 GLU A O 1
ATOM 1501 N N . HIS A 1 191 ? -11.971 4.219 10.944 1.00 53.50 191 HIS A N 1
ATOM 1502 C CA . HIS A 1 191 ? -11.691 2.804 11.213 1.00 53.50 191 HIS A CA 1
ATOM 1503 C C . HIS A 1 191 ? -11.218 2.005 9.980 1.00 53.50 191 HIS A C 1
ATOM 1505 O O . HIS A 1 191 ? -10.565 0.971 10.128 1.00 53.50 191 HIS A O 1
ATOM 1511 N N . ALA A 1 192 ? -11.544 2.440 8.759 1.00 52.72 192 ALA A N 1
ATOM 1512 C CA . ALA A 1 192 ? -11.078 1.831 7.516 1.00 52.72 192 ALA A CA 1
ATOM 1513 C C . ALA A 1 192 ? -9.599 2.164 7.265 1.00 52.72 192 ALA A C 1
ATOM 1515 O O . ALA A 1 192 ? -8.835 1.266 6.904 1.00 52.72 192 ALA A O 1
ATOM 1516 N N . ARG A 1 193 ? -9.179 3.401 7.583 1.00 53.34 193 ARG A N 1
ATOM 1517 C CA . ARG A 1 193 ? -7.766 3.829 7.619 1.00 53.34 193 ARG A CA 1
ATOM 1518 C C . ARG A 1 193 ? -6.970 3.104 8.704 1.00 53.34 193 ARG A C 1
ATOM 1520 O O . ARG A 1 193 ? -5.803 2.789 8.497 1.00 53.34 193 ARG A O 1
ATOM 1527 N N . ALA A 1 194 ? -7.607 2.732 9.818 1.00 54.22 194 ALA A N 1
ATOM 1528 C CA . ALA A 1 194 ? -6.965 1.987 10.908 1.00 54.22 194 ALA A CA 1
ATOM 1529 C C . ALA A 1 194 ? -6.470 0.572 10.518 1.00 54.22 194 ALA A C 1
ATOM 1531 O O . ALA A 1 194 ? -5.796 -0.091 11.311 1.00 54.22 194 ALA A O 1
ATOM 1532 N N . LYS A 1 195 ? -6.767 0.089 9.300 1.00 62.81 195 LYS A N 1
ATOM 1533 C CA . LYS A 1 195 ? -6.288 -1.209 8.792 1.00 62.81 195 LYS A CA 1
ATOM 1534 C C . LYS A 1 195 ? -4.825 -1.181 8.346 1.00 62.81 195 LYS A C 1
ATOM 1536 O O . LYS A 1 195 ? -4.206 -2.244 8.246 1.00 62.81 195 LYS A O 1
ATOM 1541 N N . SER A 1 196 ? -4.252 -0.005 8.081 1.00 77.38 196 SER A N 1
ATOM 1542 C CA . SER A 1 196 ? -2.871 0.116 7.624 1.00 77.38 196 SER A CA 1
ATOM 1543 C C . SER A 1 196 ? -2.172 1.360 8.164 1.00 77.38 196 SER A C 1
ATOM 1545 O O . SER A 1 196 ? -2.806 2.306 8.597 1.00 77.38 196 SER A O 1
ATOM 1547 N N . GLY A 1 197 ? -0.844 1.353 8.125 1.00 80.62 197 GLY A N 1
ATOM 1548 C CA . GLY A 1 197 ? -0.024 2.537 8.332 1.00 80.62 197 GLY A CA 1
ATOM 1549 C C . GLY A 1 197 ? 0.333 3.212 7.014 1.00 80.62 197 GLY A C 1
ATOM 1550 O O . GLY A 1 197 ? 0.521 4.415 7.002 1.00 80.62 197 GLY A O 1
ATOM 1551 N N . CYS A 1 198 ? 0.405 2.473 5.898 1.00 86.88 198 CYS A N 1
ATOM 1552 C CA . CYS A 1 198 ? 1.001 2.968 4.655 1.00 86.88 198 CYS A CA 1
ATOM 1553 C C . CYS A 1 198 ? 0.192 4.105 4.012 1.00 86.88 198 CYS A C 1
ATOM 1555 O O . CYS A 1 198 ? -0.815 3.857 3.347 1.00 86.88 198 CYS A O 1
ATOM 1557 N N . SER A 1 199 ? 0.694 5.330 4.155 1.00 88.06 199 SER A N 1
ATOM 1558 C CA . SER A 1 199 ? 0.096 6.574 3.657 1.00 88.06 199 SER A CA 1
ATOM 1559 C C . SER A 1 199 ? 0.481 6.930 2.218 1.00 88.06 199 SER A C 1
ATOM 1561 O O . SER A 1 199 ? 0.226 8.044 1.772 1.00 88.06 199 SER A O 1
ATOM 1563 N N . TRP A 1 200 ? 1.112 6.010 1.478 1.00 92.06 200 TRP A N 1
ATOM 1564 C CA . TRP A 1 200 ? 1.526 6.275 0.098 1.00 92.06 200 TRP A CA 1
ATOM 1565 C C . TRP A 1 200 ? 0.320 6.661 -0.768 1.00 92.06 200 TRP A C 1
ATOM 1567 O O . TRP A 1 200 ? -0.717 5.996 -0.718 1.00 92.06 200 TRP A O 1
ATOM 1577 N N . HIS A 1 201 ? 0.437 7.730 -1.553 1.00 93.31 201 HIS A N 1
ATOM 1578 C CA . HIS A 1 201 ? -0.668 8.253 -2.354 1.00 93.31 201 HIS A CA 1
ATOM 1579 C C . HIS A 1 201 ? -1.148 7.219 -3.388 1.00 93.31 201 HIS A C 1
ATOM 1581 O O . HIS A 1 201 ? -0.334 6.471 -3.931 1.00 93.31 201 HIS A O 1
ATOM 1587 N N . ILE A 1 202 ? -2.456 7.156 -3.671 1.00 91.19 202 ILE A N 1
ATOM 1588 C CA . ILE A 1 202 ? -3.029 6.133 -4.568 1.00 91.19 202 ILE A CA 1
ATOM 1589 C C . ILE A 1 202 ? -2.505 6.240 -6.005 1.00 91.19 202 ILE A C 1
ATOM 1591 O O . ILE A 1 202 ? -2.139 5.231 -6.601 1.00 91.19 202 ILE A O 1
ATOM 1595 N N . GLU A 1 203 ? -2.393 7.469 -6.507 1.00 93.50 203 GLU A N 1
ATOM 1596 C CA . GLU A 1 203 ? -1.784 7.805 -7.807 1.00 93.50 203 GLU A CA 1
ATOM 1597 C C . GLU A 1 203 ? -0.252 7.863 -7.756 1.00 93.50 203 GLU A C 1
ATOM 1599 O O . GLU A 1 203 ? 0.386 8.301 -8.708 1.00 93.50 203 GLU A O 1
ATOM 1604 N N . SER A 1 204 ? 0.341 7.468 -6.626 1.00 95.56 204 SER A N 1
ATOM 1605 C CA . SER A 1 204 ? 1.794 7.426 -6.437 1.00 95.56 204 SER A CA 1
ATOM 1606 C C . SER A 1 204 ? 2.462 8.795 -6.541 1.00 95.56 204 SER A C 1
ATOM 1608 O O . SER A 1 204 ? 3.617 8.925 -6.938 1.00 95.56 204 SER A O 1
ATOM 1610 N N . LYS A 1 205 ? 1.705 9.821 -6.158 1.00 94.75 205 LYS A N 1
ATOM 1611 C CA . LYS A 1 205 ? 2.157 11.198 -6.045 1.00 94.75 205 LYS A CA 1
ATOM 1612 C C . LYS A 1 205 ? 2.945 11.403 -4.760 1.00 94.75 205 LYS A C 1
ATOM 1614 O O . LYS A 1 205 ? 2.588 10.870 -3.707 1.00 94.75 205 LYS A O 1
ATOM 1619 N N . TYR A 1 206 ? 4.012 12.180 -4.850 1.00 94.31 206 TYR A N 1
ATOM 1620 C CA . TYR A 1 206 ? 4.840 12.534 -3.712 1.00 94.31 206 TYR A CA 1
ATOM 1621 C C . TYR A 1 206 ? 5.419 13.935 -3.876 1.00 94.31 206 TYR A C 1
ATOM 1623 O O . TYR A 1 206 ? 5.908 14.297 -4.944 1.00 94.31 206 TYR A O 1
ATOM 1631 N N . ASN A 1 207 ? 5.382 14.706 -2.795 1.00 93.94 207 ASN A N 1
ATOM 1632 C CA . ASN A 1 207 ? 5.948 16.042 -2.721 1.00 93.94 207 ASN A CA 1
ATOM 1633 C C . ASN A 1 207 ? 7.097 16.033 -1.695 1.00 93.94 207 ASN A C 1
ATOM 1635 O O . ASN A 1 207 ? 6.835 16.052 -0.488 1.00 93.94 207 ASN A O 1
ATOM 1639 N N . PRO A 1 208 ? 8.359 15.900 -2.136 1.00 92.44 208 PRO A N 1
ATOM 1640 C CA . PRO A 1 208 ? 9.506 15.872 -1.239 1.00 92.44 208 PRO A CA 1
ATOM 1641 C C . PRO A 1 208 ? 9.783 17.261 -0.646 1.00 92.44 208 PRO A C 1
ATOM 1643 O O . PRO A 1 208 ? 9.869 18.242 -1.372 1.00 92.44 208 PRO A O 1
ATOM 1646 N N . PHE A 1 209 ? 10.023 17.344 0.666 1.00 92.19 209 PHE A N 1
ATOM 1647 C CA . PHE A 1 209 ? 10.267 18.620 1.369 1.00 92.19 209 PHE A CA 1
ATOM 1648 C C . PHE A 1 209 ? 11.500 18.600 2.295 1.00 92.19 209 PHE A C 1
ATOM 1650 O O . PHE A 1 209 ? 11.649 19.439 3.176 1.00 92.19 209 PHE A O 1
ATOM 1657 N N . TYR A 1 210 ? 12.410 17.640 2.111 1.00 91.00 210 TYR A N 1
ATOM 1658 C CA . TYR A 1 210 ? 13.541 17.401 3.024 1.00 91.00 210 TYR A CA 1
ATOM 1659 C C . TYR A 1 210 ? 14.790 18.262 2.756 1.00 91.00 210 TYR A C 1
ATOM 1661 O O . TYR A 1 210 ? 15.753 18.188 3.512 1.00 91.00 210 TYR A O 1
ATOM 1669 N N . THR A 1 211 ? 14.799 19.079 1.698 1.00 91.25 211 THR A N 1
ATOM 1670 C CA . THR A 1 211 ? 15.838 20.099 1.454 1.00 91.25 211 THR A CA 1
ATOM 1671 C C . THR A 1 211 ? 15.194 21.460 1.225 1.00 91.25 211 THR A C 1
ATOM 1673 O O . THR A 1 211 ? 14.053 21.522 0.774 1.00 91.25 211 THR A O 1
ATOM 1676 N N . ASN A 1 212 ? 15.938 22.551 1.445 1.00 91.69 212 ASN A N 1
ATOM 1677 C CA . ASN A 1 212 ? 15.443 23.909 1.180 1.00 91.69 212 ASN A CA 1
ATOM 1678 C C . ASN A 1 212 ? 14.977 24.088 -0.274 1.00 91.69 212 ASN A C 1
ATOM 1680 O O . ASN A 1 212 ? 13.938 24.689 -0.515 1.00 91.69 212 ASN A O 1
ATOM 1684 N N . THR A 1 213 ? 15.710 23.535 -1.247 1.00 92.38 213 THR A N 1
ATOM 1685 C CA . THR A 1 213 ? 15.334 23.617 -2.667 1.00 92.38 213 THR A CA 1
ATOM 1686 C C . THR A 1 213 ? 14.000 22.929 -2.934 1.00 92.38 213 THR A C 1
ATOM 1688 O O . THR A 1 213 ? 13.128 23.513 -3.570 1.00 92.38 213 THR A O 1
ATOM 1691 N N . LEU A 1 214 ? 13.827 21.699 -2.440 1.00 92.62 214 LEU A N 1
ATOM 1692 C CA . LEU A 1 214 ? 12.602 20.929 -2.664 1.00 92.62 214 LEU A CA 1
ATOM 1693 C C . LEU A 1 214 ? 11.416 21.525 -1.895 1.00 92.62 214 LEU A C 1
ATOM 1695 O O . LEU A 1 214 ? 10.347 21.692 -2.472 1.00 92.62 214 LEU A O 1
ATOM 1699 N N . GLY A 1 215 ? 11.632 21.941 -0.643 1.00 90.50 215 GLY A N 1
ATOM 1700 C CA . GLY A 1 215 ? 10.611 22.590 0.181 1.00 90.50 215 GLY A CA 1
ATOM 1701 C C . GLY A 1 215 ? 10.128 23.926 -0.389 1.00 90.50 215 GLY A C 1
ATOM 1702 O O . GLY A 1 215 ? 8.935 24.203 -0.341 1.00 90.50 215 GLY A O 1
ATOM 1703 N N . ASN A 1 216 ? 11.020 24.727 -0.985 1.00 93.31 216 ASN A N 1
ATOM 1704 C CA . ASN A 1 216 ? 10.639 25.992 -1.623 1.00 93.31 216 ASN A CA 1
ATOM 1705 C C . ASN A 1 216 ? 9.874 25.790 -2.937 1.00 93.31 216 ASN A C 1
ATOM 1707 O O . ASN A 1 216 ? 8.989 26.581 -3.250 1.00 93.31 216 ASN A O 1
ATOM 1711 N N . LEU A 1 217 ? 10.229 24.768 -3.724 1.00 93.69 217 LEU A N 1
ATOM 1712 C CA . LEU A 1 217 ? 9.556 24.482 -4.993 1.00 93.69 217 LEU A CA 1
ATOM 1713 C C . LEU A 1 217 ? 8.198 23.810 -4.782 1.00 93.69 217 LEU A C 1
ATOM 1715 O O . LEU A 1 217 ? 7.274 24.083 -5.541 1.00 93.69 217 LEU A O 1
ATOM 1719 N N . ASN A 1 218 ? 8.075 22.956 -3.759 1.00 90.81 218 ASN A N 1
ATOM 1720 C CA . ASN A 1 218 ? 6.830 22.279 -3.391 1.00 90.81 218 ASN A CA 1
ATOM 1721 C C . ASN A 1 218 ? 6.176 21.534 -4.578 1.00 90.81 218 ASN A C 1
ATOM 1723 O O . ASN A 1 218 ? 4.954 21.508 -4.728 1.00 90.81 218 ASN A O 1
ATOM 1727 N N . ASN A 1 219 ? 7.013 20.976 -5.458 1.00 94.19 219 ASN A N 1
ATOM 1728 C CA . ASN A 1 219 ? 6.583 20.271 -6.660 1.00 94.19 219 ASN A CA 1
ATOM 1729 C C . ASN A 1 219 ? 6.073 18.868 -6.310 1.00 94.19 219 ASN A C 1
ATOM 1731 O O . ASN A 1 219 ? 6.730 18.112 -5.596 1.00 94.19 219 ASN A O 1
ATOM 1735 N N . GLU A 1 220 ? 4.938 18.490 -6.890 1.00 95.06 220 GLU A N 1
ATOM 1736 C CA . GLU A 1 220 ? 4.427 17.123 -6.835 1.00 95.06 220 GLU A CA 1
ATOM 1737 C C . GLU A 1 220 ? 4.999 16.290 -7.990 1.00 95.06 220 GLU A C 1
ATOM 1739 O O . GLU A 1 220 ? 4.958 16.702 -9.151 1.00 95.06 220 GLU A O 1
ATOM 1744 N N . TYR A 1 221 ? 5.509 15.103 -7.667 1.00 96.44 221 TYR A N 1
ATOM 1745 C CA . TYR A 1 221 ? 6.076 14.145 -8.615 1.00 96.44 221 TYR A CA 1
ATOM 1746 C C . TYR A 1 221 ? 5.268 12.856 -8.613 1.00 96.44 221 TYR A C 1
ATOM 1748 O O . TYR A 1 221 ? 4.728 12.457 -7.584 1.00 96.44 221 TYR A O 1
ATOM 1756 N N . THR A 1 222 ? 5.248 12.156 -9.746 1.00 96.69 222 THR A N 1
ATOM 1757 C CA . THR A 1 222 ? 4.687 10.801 -9.836 1.00 96.69 222 THR A CA 1
ATOM 1758 C C . THR A 1 222 ? 5.810 9.772 -9.766 1.00 96.69 222 THR A C 1
ATOM 1760 O O . THR A 1 222 ? 6.720 9.780 -10.593 1.00 96.69 222 THR A O 1
ATOM 1763 N N . VAL A 1 223 ? 5.745 8.879 -8.780 1.00 96.81 223 VAL A N 1
ATOM 1764 C CA . VAL A 1 223 ? 6.815 7.933 -8.450 1.00 96.81 223 VAL A CA 1
ATOM 1765 C C . VAL A 1 223 ? 6.261 6.516 -8.425 1.00 96.81 223 VAL A C 1
ATOM 1767 O O . VAL A 1 223 ? 5.610 6.105 -7.468 1.00 96.81 223 VAL A O 1
ATOM 1770 N N . TYR A 1 224 ? 6.564 5.733 -9.453 1.00 97.56 224 TYR A N 1
ATOM 1771 C CA . TYR A 1 224 ? 6.169 4.329 -9.509 1.00 97.56 224 TYR A CA 1
ATOM 1772 C C . TYR A 1 224 ? 7.346 3.410 -9.199 1.00 97.56 224 TYR A C 1
ATOM 1774 O O . TYR A 1 224 ? 8.445 3.589 -9.728 1.00 97.56 224 TYR A O 1
ATOM 1782 N N . VAL A 1 225 ? 7.102 2.394 -8.369 1.00 96.81 225 VAL A N 1
ATOM 1783 C CA . VAL A 1 225 ? 8.096 1.372 -8.027 1.00 96.81 225 VAL A CA 1
ATOM 1784 C C . VAL A 1 225 ? 7.411 0.004 -8.033 1.00 96.81 225 VAL A C 1
ATOM 1786 O O . VAL A 1 225 ? 6.323 -0.159 -7.489 1.00 96.81 225 VAL A O 1
ATOM 1789 N N . ASN A 1 226 ? 8.003 -1.019 -8.636 1.00 95.44 226 ASN A N 1
ATOM 1790 C CA . ASN A 1 226 ? 7.378 -2.346 -8.631 1.00 95.44 226 ASN A CA 1
ATOM 1791 C C . ASN A 1 226 ? 7.749 -3.167 -7.378 1.00 95.44 226 ASN A C 1
ATOM 1793 O O . ASN A 1 226 ? 8.472 -2.721 -6.480 1.00 95.44 226 ASN A O 1
ATOM 1797 N N . LYS A 1 227 ? 7.245 -4.406 -7.335 1.00 93.50 227 LYS A N 1
ATOM 1798 C CA . LYS A 1 227 ? 7.526 -5.396 -6.283 1.00 93.50 227 LYS A CA 1
ATOM 1799 C C . LYS A 1 227 ? 9.021 -5.726 -6.126 1.00 93.50 227 LYS A C 1
ATOM 1801 O O . LYS A 1 227 ? 9.415 -6.164 -5.051 1.00 93.50 227 LYS A O 1
ATOM 1806 N N . ASP A 1 228 ? 9.827 -5.476 -7.157 1.00 94.19 228 ASP A N 1
ATOM 1807 C CA . ASP A 1 228 ? 11.256 -5.797 -7.224 1.00 94.19 228 ASP A CA 1
ATOM 1808 C C . ASP A 1 228 ? 12.146 -4.573 -6.914 1.00 94.19 228 ASP A C 1
ATOM 1810 O O . ASP A 1 228 ? 13.351 -4.606 -7.136 1.00 94.19 228 ASP A O 1
ATOM 1814 N N . ASN A 1 229 ? 11.566 -3.493 -6.367 1.00 94.69 229 ASN A N 1
ATOM 1815 C CA . ASN A 1 229 ? 12.238 -2.216 -6.071 1.00 94.69 229 ASN A CA 1
ATOM 1816 C C . ASN A 1 229 ? 12.757 -1.467 -7.307 1.00 94.69 229 ASN A C 1
ATOM 1818 O O . ASN A 1 229 ? 13.611 -0.596 -7.182 1.00 94.69 229 ASN A O 1
ATOM 1822 N N . GLU A 1 230 ? 12.236 -1.744 -8.496 1.00 96.12 230 GLU A N 1
ATOM 1823 C CA . GLU A 1 230 ? 12.664 -1.065 -9.716 1.00 96.12 230 GLU A CA 1
ATOM 1824 C C . GLU A 1 230 ? 11.782 0.161 -9.960 1.00 96.12 230 GLU A C 1
ATOM 1826 O O . GLU A 1 230 ? 10.551 0.077 -9.873 1.00 96.12 230 GLU A O 1
ATOM 1831 N N . TYR A 1 231 ? 12.398 1.298 -10.291 1.00 97.31 231 TYR A N 1
ATOM 1832 C CA . TYR A 1 231 ? 11.646 2.462 -10.752 1.00 97.31 231 TYR A CA 1
ATOM 1833 C C . TYR A 1 231 ? 10.979 2.168 -12.092 1.00 97.31 231 TYR A C 1
ATOM 1835 O O . TYR A 1 231 ? 11.568 1.528 -12.970 1.00 97.31 231 TYR A O 1
ATOM 1843 N N . LEU A 1 232 ? 9.767 2.691 -12.267 1.00 97.62 232 LEU A N 1
ATOM 1844 C CA . LEU A 1 232 ? 9.128 2.763 -13.572 1.00 97.62 232 LEU A CA 1
ATOM 1845 C C . LEU A 1 232 ? 9.111 4.211 -14.043 1.00 97.62 232 LEU A C 1
ATOM 1847 O O . LEU A 1 232 ? 8.611 5.090 -13.343 1.00 97.62 232 LEU A O 1
ATOM 1851 N N . VAL A 1 233 ? 9.653 4.445 -15.233 1.00 97.50 233 VAL A N 1
ATOM 1852 C CA . VAL A 1 233 ? 9.762 5.774 -15.844 1.00 97.50 233 VAL A CA 1
ATOM 1853 C C . VAL A 1 233 ? 8.926 5.857 -17.126 1.00 97.50 233 VAL A C 1
ATOM 1855 O O . VAL A 1 233 ? 8.674 4.827 -17.756 1.00 97.50 233 VAL A O 1
ATOM 1858 N N . PRO A 1 234 ? 8.482 7.052 -17.549 1.00 97.12 234 PRO A N 1
ATOM 1859 C CA . PRO A 1 234 ? 7.750 7.199 -18.803 1.00 97.12 234 PRO A CA 1
ATOM 1860 C C . PRO A 1 234 ? 8.566 6.703 -20.001 1.00 97.12 234 PRO A C 1
ATOM 1862 O O . PRO A 1 234 ? 9.772 6.946 -20.082 1.00 97.12 234 PRO A O 1
ATOM 1865 N N . SER A 1 235 ? 7.915 6.079 -20.980 1.00 96.00 235 SER A N 1
ATOM 1866 C CA . SER A 1 235 ? 8.548 5.635 -22.229 1.00 96.00 235 SER A CA 1
ATOM 1867 C C . SER A 1 235 ? 9.096 6.788 -23.078 1.00 96.00 235 SER A C 1
ATOM 1869 O O . SER A 1 235 ? 9.917 6.555 -23.959 1.00 96.00 235 SER A O 1
ATOM 1871 N N . SER A 1 236 ? 8.666 8.025 -22.805 1.00 95.25 236 SER A N 1
ATOM 1872 C CA . SER A 1 236 ? 9.213 9.260 -23.377 1.00 95.25 236 SER A CA 1
ATOM 1873 C C . SER A 1 236 ? 10.572 9.672 -22.794 1.00 95.25 236 SER A C 1
ATOM 1875 O O . SER A 1 236 ? 11.184 10.610 -23.299 1.00 95.25 236 SER A O 1
ATOM 1877 N N . THR A 1 237 ? 11.064 8.989 -21.754 1.00 95.88 237 THR A N 1
ATOM 1878 C CA . THR A 1 237 ? 12.418 9.197 -21.218 1.00 95.88 237 THR A CA 1
ATOM 1879 C C . THR A 1 237 ? 13.467 8.899 -22.295 1.00 95.88 237 THR A C 1
ATOM 1881 O O . THR A 1 237 ? 13.355 7.922 -23.035 1.00 95.88 237 THR A O 1
ATOM 1884 N N . SER A 1 238 ? 14.511 9.723 -22.387 1.00 95.56 238 SER A N 1
ATOM 1885 C CA . SER A 1 238 ? 15.607 9.513 -23.340 1.00 95.56 238 SER A CA 1
ATOM 1886 C C . SER A 1 238 ? 16.531 8.384 -22.883 1.00 95.56 238 SER A C 1
ATOM 1888 O O . SER A 1 238 ? 17.102 8.454 -21.798 1.00 95.56 238 SER A O 1
ATOM 1890 N N . PHE A 1 239 ? 16.725 7.373 -23.736 1.00 97.31 239 PHE A N 1
ATOM 1891 C CA . PHE A 1 239 ? 17.605 6.228 -23.472 1.00 97.31 239 PHE A CA 1
ATOM 1892 C C . PHE A 1 239 ? 18.713 6.114 -24.513 1.00 97.31 239 PHE A C 1
ATOM 1894 O O . PHE A 1 239 ? 18.437 5.929 -25.702 1.00 97.31 239 PHE A O 1
ATOM 1901 N N . THR A 1 240 ? 19.962 6.101 -24.056 1.00 97.44 240 THR A N 1
ATOM 1902 C CA . THR A 1 240 ? 21.118 5.817 -24.913 1.00 97.44 240 THR A CA 1
ATOM 1903 C C . THR A 1 240 ? 21.252 4.309 -25.127 1.00 97.44 240 THR A C 1
ATOM 1905 O O . THR A 1 240 ? 21.331 3.547 -24.163 1.00 97.44 240 THR A O 1
ATOM 1908 N N . THR A 1 241 ? 21.293 3.845 -26.378 1.00 96.50 241 THR A N 1
ATOM 1909 C CA . THR A 1 241 ? 21.620 2.438 -26.664 1.00 96.50 241 THR A CA 1
ATOM 1910 C C . THR A 1 241 ? 23.066 2.170 -26.256 1.00 96.50 241 THR A C 1
ATOM 1912 O O . THR A 1 241 ? 23.978 2.799 -26.787 1.00 96.50 241 THR A O 1
ATOM 1915 N N . TYR A 1 242 ? 23.277 1.256 -25.311 1.00 95.62 242 TYR A N 1
ATOM 1916 C CA . TYR A 1 242 ? 24.598 0.965 -24.766 1.00 95.62 242 TYR A CA 1
ATOM 1917 C C . TYR A 1 242 ? 25.201 -0.282 -25.412 1.00 95.62 242 TYR A C 1
ATOM 1919 O O . TYR A 1 242 ? 24.589 -1.349 -25.422 1.00 95.62 242 TYR A O 1
ATOM 1927 N N . SER A 1 243 ? 26.421 -0.141 -25.919 1.00 91.62 243 SER A N 1
ATOM 1928 C CA . SER A 1 243 ? 27.240 -1.229 -26.466 1.00 91.62 243 SER A CA 1
ATOM 1929 C C . SER A 1 243 ? 28.633 -1.236 -25.834 1.00 91.62 243 SER A C 1
ATOM 1931 O O . SER A 1 243 ? 29.141 -2.291 -25.467 1.00 91.62 243 SER A O 1
ATOM 1933 N N . SER A 1 244 ? 29.223 -0.056 -25.642 1.00 92.44 244 SER A N 1
ATOM 1934 C CA . SER A 1 244 ? 30.457 0.172 -24.891 1.00 92.44 244 SER A CA 1
ATOM 1935 C C . SER A 1 244 ? 30.580 1.655 -24.506 1.00 92.44 244 SER A C 1
ATOM 1937 O O . SER A 1 244 ? 29.785 2.489 -24.942 1.00 92.44 244 SER A O 1
ATOM 1939 N N . GLY A 1 245 ? 31.586 1.992 -23.694 1.00 93.44 245 GLY A N 1
ATOM 1940 C CA . GLY A 1 245 ? 31.954 3.376 -23.381 1.00 93.44 245 GLY A CA 1
ATOM 1941 C C . GLY A 1 245 ? 31.576 3.839 -21.975 1.00 93.44 245 GLY A C 1
ATOM 1942 O O . GLY A 1 245 ? 31.124 3.060 -21.132 1.00 93.44 245 GLY A O 1
ATOM 1943 N N . ALA A 1 246 ? 31.809 5.126 -21.721 1.00 96.69 246 ALA A N 1
ATOM 1944 C CA . ALA A 1 246 ? 31.594 5.735 -20.418 1.00 96.69 246 ALA A CA 1
ATOM 1945 C C . ALA A 1 246 ? 30.104 5.925 -20.098 1.00 96.69 246 ALA A C 1
ATOM 1947 O O . ALA A 1 246 ? 29.276 6.133 -20.987 1.00 96.69 246 ALA A O 1
ATOM 1948 N N . ILE A 1 247 ? 29.780 5.907 -18.808 1.00 97.94 247 ILE A N 1
ATOM 1949 C CA . ILE A 1 247 ? 28.456 6.224 -18.281 1.00 97.94 247 ILE A CA 1
ATOM 1950 C C . ILE A 1 247 ? 28.514 7.409 -17.326 1.00 97.94 247 ILE A C 1
ATOM 1952 O O . ILE A 1 247 ? 29.526 7.651 -16.659 1.00 97.94 247 ILE A O 1
ATOM 1956 N N . THR A 1 248 ? 27.396 8.120 -17.243 1.00 97.62 248 THR A N 1
ATOM 1957 C CA . THR A 1 248 ? 27.184 9.221 -16.304 1.00 97.62 248 THR A CA 1
ATOM 1958 C C . THR A 1 248 ? 26.081 8.834 -15.331 1.00 97.62 248 THR A C 1
ATOM 1960 O O . THR A 1 248 ? 25.044 8.327 -15.753 1.00 97.62 248 THR A O 1
ATOM 1963 N N . ILE A 1 249 ? 26.290 9.076 -14.039 1.00 97.50 249 ILE A N 1
ATOM 1964 C CA . ILE A 1 249 ? 25.320 8.773 -12.984 1.00 97.50 249 ILE A CA 1
ATOM 1965 C C . ILE A 1 249 ? 23.942 9.368 -13.303 1.00 97.50 249 ILE A C 1
ATOM 1967 O O . ILE A 1 249 ? 23.834 10.494 -13.784 1.00 97.50 249 ILE A O 1
ATOM 1971 N N . ASN A 1 250 ? 22.889 8.609 -12.999 1.00 97.44 250 ASN A N 1
ATOM 1972 C CA . ASN A 1 250 ? 21.478 8.909 -13.252 1.00 97.44 250 ASN A CA 1
ATOM 1973 C C . ASN A 1 250 ? 21.051 8.963 -14.727 1.00 97.44 250 ASN A C 1
ATOM 1975 O O . ASN A 1 250 ? 19.847 9.034 -14.972 1.00 97.44 250 ASN A O 1
ATOM 1979 N N . ASN A 1 251 ? 21.971 8.880 -15.696 1.00 97.62 251 ASN A N 1
ATOM 1980 C CA . ASN A 1 251 ? 21.588 8.752 -17.100 1.00 97.62 251 ASN A CA 1
ATOM 1981 C C . ASN A 1 251 ? 21.000 7.368 -17.383 1.00 97.62 251 ASN A C 1
ATOM 1983 O O . ASN A 1 251 ? 21.323 6.373 -16.724 1.00 97.62 251 ASN A O 1
ATOM 1987 N N . PHE A 1 252 ? 20.148 7.319 -18.404 1.00 98.19 252 PHE A N 1
ATOM 1988 C CA . PHE A 1 252 ? 19.420 6.122 -18.780 1.00 98.19 252 PHE A CA 1
ATOM 1989 C C . PHE A 1 252 ? 19.987 5.476 -20.037 1.00 98.19 252 PHE A C 1
ATOM 1991 O O . PHE A 1 252 ? 20.298 6.134 -21.034 1.00 98.19 252 PHE A O 1
ATOM 1998 N N . TYR A 1 253 ? 20.068 4.154 -19.992 1.00 98.06 253 TYR A N 1
ATOM 1999 C CA . TYR A 1 253 ? 20.637 3.327 -21.039 1.00 98.06 253 TYR A CA 1
ATOM 2000 C C . TYR A 1 253 ? 19.685 2.191 -21.388 1.00 98.06 253 TYR A C 1
ATOM 2002 O O . TYR A 1 253 ? 18.888 1.748 -20.559 1.00 98.06 253 TYR A O 1
ATOM 2010 N N . LYS A 1 254 ? 19.783 1.695 -22.619 1.00 97.31 254 LYS A N 1
ATOM 2011 C CA . LYS A 1 254 ? 19.071 0.492 -23.048 1.00 97.31 254 LYS A CA 1
ATOM 2012 C C . LYS A 1 254 ? 19.993 -0.486 -23.754 1.00 97.31 254 LYS A C 1
ATOM 2014 O O . LYS A 1 254 ? 20.895 -0.084 -24.485 1.00 97.31 254 LYS A O 1
ATOM 2019 N N . THR A 1 255 ? 19.731 -1.768 -23.557 1.00 97.06 255 THR A N 1
ATOM 2020 C CA . THR A 1 255 ? 20.351 -2.867 -24.304 1.00 97.06 255 THR A CA 1
ATOM 2021 C C . THR A 1 255 ? 19.258 -3.724 -24.923 1.00 97.06 255 THR A C 1
ATOM 2023 O O . THR A 1 255 ? 18.143 -3.775 -24.406 1.00 97.06 255 THR A O 1
ATOM 2026 N N . THR A 1 256 ? 19.554 -4.401 -26.025 1.00 95.81 256 THR A N 1
ATOM 2027 C CA . THR A 1 256 ? 18.585 -5.271 -26.701 1.00 95.81 256 THR A CA 1
ATOM 2028 C C . THR A 1 256 ? 18.892 -6.732 -26.392 1.00 95.81 256 THR A C 1
ATOM 2030 O O . THR A 1 256 ? 20.052 -7.136 -26.356 1.00 95.81 256 THR A O 1
ATOM 2033 N N . SER A 1 257 ? 17.853 -7.522 -26.149 1.00 94.25 257 SER A N 1
ATOM 2034 C CA . SER A 1 257 ? 17.930 -8.975 -25.997 1.00 94.25 257 SER A CA 1
ATOM 2035 C C . SER A 1 257 ? 16.747 -9.634 -26.699 1.00 94.25 257 SER A C 1
ATOM 2037 O O . SER A 1 257 ? 15.889 -8.957 -27.262 1.00 94.25 257 SER A O 1
ATOM 2039 N N . THR A 1 258 ? 16.679 -10.959 -26.660 1.00 96.62 258 THR A N 1
ATOM 2040 C CA . THR A 1 258 ? 15.517 -11.711 -27.133 1.00 96.62 258 THR A CA 1
ATOM 2041 C C . THR A 1 258 ? 14.726 -12.275 -25.955 1.00 96.62 258 THR A C 1
ATOM 2043 O O . THR A 1 258 ? 15.289 -12.579 -24.904 1.00 96.62 258 THR A O 1
ATOM 2046 N N . ALA A 1 259 ? 13.409 -12.390 -26.114 1.00 96.12 259 ALA A N 1
ATOM 2047 C CA . ALA A 1 259 ? 12.519 -13.006 -25.134 1.00 96.12 259 ALA A CA 1
ATOM 2048 C C . ALA A 1 259 ? 11.401 -13.803 -25.819 1.00 96.12 259 ALA A C 1
ATOM 2050 O O . ALA A 1 259 ? 11.082 -13.584 -26.990 1.00 96.12 259 ALA A O 1
ATOM 2051 N N . THR A 1 260 ? 10.789 -14.726 -25.080 1.00 97.69 260 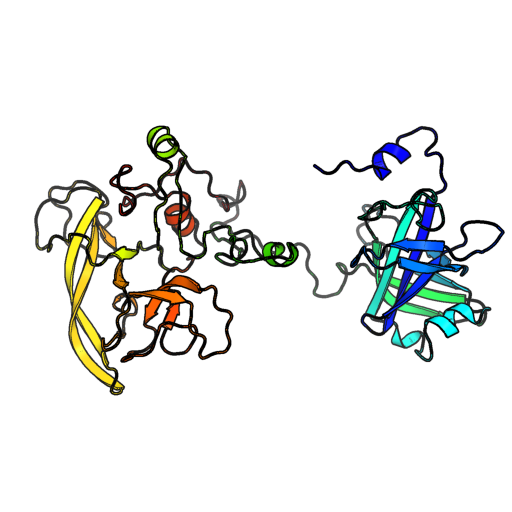THR A N 1
ATOM 2052 C CA . THR A 1 260 ? 9.623 -15.485 -25.547 1.00 97.69 260 THR A CA 1
ATOM 2053 C C . THR A 1 260 ? 8.342 -14.741 -25.182 1.00 97.69 260 THR A C 1
ATOM 2055 O O . THR A 1 260 ? 8.046 -14.552 -23.998 1.00 97.69 260 THR A O 1
ATOM 2058 N N . ARG A 1 261 ? 7.591 -14.312 -26.201 1.00 97.31 261 ARG A N 1
ATOM 2059 C CA . ARG A 1 261 ? 6.349 -13.537 -26.067 1.00 97.31 261 ARG A CA 1
ATOM 2060 C C . ARG A 1 261 ? 5.127 -14.447 -26.138 1.00 97.31 261 ARG A C 1
ATOM 2062 O O . ARG A 1 261 ? 5.056 -15.320 -27.003 1.00 97.31 261 ARG A O 1
ATOM 2069 N N . LEU A 1 262 ? 4.156 -14.194 -25.268 1.00 96.69 262 LEU A N 1
ATOM 2070 C CA . LEU A 1 262 ? 2.813 -14.767 -25.330 1.00 96.69 262 LEU A CA 1
ATOM 2071 C C . LEU A 1 262 ? 1.926 -13.805 -26.129 1.00 96.69 262 LEU A C 1
ATOM 2073 O O . LEU A 1 262 ? 1.814 -12.632 -25.771 1.00 96.69 262 LEU A O 1
ATOM 2077 N N . ASN A 1 263 ? 1.343 -14.282 -27.225 1.00 95.31 263 ASN A N 1
ATOM 2078 C CA . ASN A 1 263 ? 0.504 -13.486 -28.119 1.00 95.31 263 ASN A CA 1
ATOM 2079 C C . ASN A 1 263 ? -0.972 -13.523 -27.693 1.00 95.31 263 ASN A C 1
ATOM 2081 O O . ASN A 1 263 ? -1.405 -14.409 -26.956 1.00 95.31 263 ASN A O 1
ATOM 2085 N N . VAL A 1 264 ? -1.755 -12.560 -28.184 1.00 93.38 264 VAL A N 1
ATOM 2086 C CA . VAL A 1 264 ? -3.184 -12.428 -27.849 1.00 93.38 264 VAL A CA 1
ATOM 2087 C C . VAL A 1 264 ? -4.019 -13.587 -28.403 1.00 93.38 264 VAL A C 1
ATOM 2089 O O . VAL A 1 264 ? -4.965 -14.028 -27.759 1.00 93.38 264 VAL A O 1
ATOM 2092 N N . ASP A 1 265 ? -3.619 -14.142 -29.547 1.00 93.06 265 ASP A N 1
ATOM 2093 C CA . ASP A 1 265 ? -4.232 -15.321 -30.176 1.00 93.06 265 ASP A CA 1
ATOM 2094 C C . ASP A 1 265 ? -3.922 -16.650 -29.451 1.00 93.06 265 ASP A C 1
ATOM 2096 O O . ASP A 1 265 ? -4.324 -17.721 -29.904 1.00 93.06 265 ASP A O 1
ATOM 2100 N N . GLY A 1 266 ? -3.197 -16.597 -28.328 1.00 91.25 266 GLY A N 1
ATOM 2101 C CA . GLY A 1 266 ? -2.781 -17.762 -27.550 1.00 91.25 266 GLY A CA 1
ATOM 2102 C C . GLY A 1 266 ? -1.517 -18.451 -28.069 1.00 91.25 266 GLY A C 1
ATOM 2103 O O . GLY A 1 266 ? -1.048 -19.402 -27.442 1.00 91.25 266 GLY A O 1
ATOM 2104 N N . THR A 1 267 ? -0.933 -17.979 -29.174 1.00 95.81 267 THR A N 1
ATOM 2105 C CA . THR A 1 267 ? 0.330 -18.515 -29.694 1.00 95.81 267 THR A CA 1
ATOM 2106 C C . THR A 1 267 ? 1.537 -17.985 -28.917 1.00 95.81 267 THR A C 1
ATOM 2108 O O . THR A 1 267 ? 1.472 -16.994 -28.184 1.00 95.81 267 THR A O 1
ATOM 2111 N N . VAL A 1 268 ? 2.679 -18.654 -29.078 1.00 96.81 268 VAL A N 1
ATOM 2112 C CA . VAL A 1 268 ? 3.945 -18.274 -28.444 1.00 96.81 268 VAL A CA 1
ATOM 2113 C C . VAL A 1 268 ? 4.972 -17.968 -29.525 1.00 96.81 268 VAL A C 1
ATOM 2115 O O . VAL A 1 268 ? 5.241 -18.804 -30.385 1.00 96.81 268 VAL A O 1
ATOM 2118 N N . THR A 1 269 ? 5.572 -16.778 -29.474 1.00 97.06 269 THR A N 1
ATOM 2119 C CA . THR A 1 269 ? 6.676 -16.403 -30.370 1.00 97.06 269 THR A CA 1
ATOM 2120 C C . THR A 1 269 ? 7.993 -16.501 -29.620 1.00 97.06 269 THR A C 1
ATOM 2122 O O . THR A 1 269 ? 8.248 -15.737 -28.686 1.00 97.06 269 THR A O 1
ATOM 2125 N N . ASN A 1 270 ? 8.840 -17.436 -30.040 1.00 92.88 270 ASN A N 1
ATOM 2126 C CA . ASN A 1 270 ? 10.189 -17.578 -29.506 1.00 92.88 270 ASN A CA 1
ATOM 2127 C C . ASN A 1 270 ? 11.117 -16.552 -30.176 1.00 92.88 270 ASN A C 1
ATOM 2129 O O . ASN A 1 270 ? 11.145 -16.457 -31.400 1.00 92.88 270 ASN A O 1
ATOM 2133 N N . SER A 1 271 ? 11.879 -15.807 -29.372 1.00 93.75 271 SER A N 1
ATOM 2134 C CA . SER A 1 271 ? 12.893 -14.835 -29.819 1.00 93.75 271 SER A CA 1
ATOM 2135 C C . SER A 1 271 ? 12.371 -13.524 -30.425 1.00 93.75 271 SER A C 1
ATOM 2137 O O . SER A 1 271 ? 12.811 -13.093 -31.488 1.00 93.75 271 SER A O 1
ATOM 2139 N N . VAL A 1 272 ? 11.490 -12.827 -29.707 1.00 96.50 272 VAL A N 1
ATOM 2140 C CA . VAL A 1 272 ? 11.129 -11.432 -30.006 1.00 96.50 272 VAL A CA 1
ATOM 2141 C C . VAL A 1 272 ? 12.197 -10.489 -29.451 1.00 96.50 272 VAL A C 1
ATOM 2143 O O . VAL A 1 272 ? 12.635 -10.655 -28.313 1.00 96.50 272 VAL A O 1
ATOM 2146 N N . SER A 1 273 ? 12.604 -9.491 -30.239 1.00 96.25 273 SER A N 1
ATOM 2147 C CA . SER A 1 273 ? 13.517 -8.434 -29.791 1.00 96.25 273 SER A CA 1
ATOM 2148 C C . SER A 1 273 ? 12.859 -7.572 -28.710 1.00 96.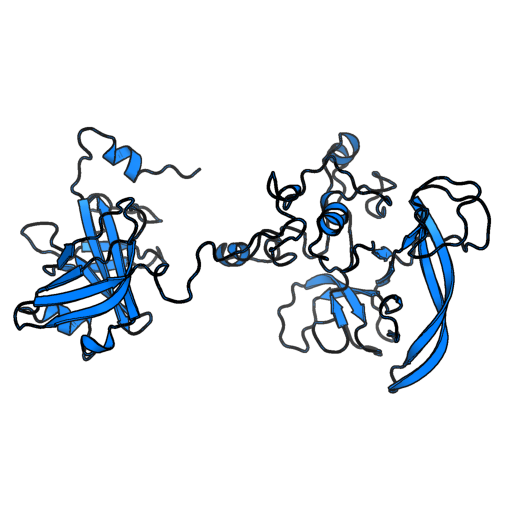25 273 SER A C 1
ATOM 2150 O O . SER A 1 273 ? 11.814 -6.969 -28.945 1.00 96.25 273 SER A O 1
ATOM 2152 N N . VAL A 1 274 ? 13.493 -7.477 -27.544 1.00 95.56 274 VAL A N 1
ATOM 2153 C CA . VAL A 1 274 ? 13.051 -6.674 -26.397 1.00 95.56 274 VAL A CA 1
ATOM 2154 C C . VAL A 1 274 ? 14.178 -5.775 -25.903 1.00 95.56 274 VAL A C 1
ATOM 2156 O O . VAL A 1 274 ? 15.359 -6.092 -26.051 1.00 95.56 274 VAL A O 1
ATOM 2159 N N . ASN A 1 275 ? 13.819 -4.651 -25.288 1.00 96.06 275 ASN A N 1
ATOM 2160 C CA . ASN A 1 275 ? 14.785 -3.756 -24.660 1.00 96.06 275 ASN A CA 1
ATOM 2161 C C . ASN A 1 275 ? 14.839 -4.007 -23.149 1.00 96.06 275 ASN A C 1
ATOM 2163 O O . ASN A 1 275 ? 13.810 -4.132 -22.489 1.00 96.06 275 ASN A O 1
ATOM 2167 N N . ASN A 1 276 ? 16.048 -4.032 -22.596 1.00 96.94 276 ASN A N 1
ATOM 2168 C CA . ASN A 1 276 ? 16.297 -3.904 -21.166 1.00 96.94 276 ASN A CA 1
ATOM 2169 C C . ASN A 1 276 ? 16.666 -2.449 -20.886 1.00 96.94 276 ASN A C 1
ATOM 2171 O O . ASN A 1 276 ? 17.445 -1.860 -21.638 1.00 96.94 276 ASN A O 1
ATOM 2175 N N . TYR A 1 277 ? 16.127 -1.893 -19.807 1.00 97.81 277 TYR A N 1
ATOM 2176 C CA . TYR A 1 277 ? 16.303 -0.493 -19.443 1.00 97.81 277 TYR A CA 1
ATOM 2177 C C . TYR A 1 277 ? 17.069 -0.380 -18.130 1.00 97.81 277 TYR A C 1
ATOM 2179 O O . TYR A 1 277 ? 16.802 -1.111 -17.172 1.00 97.81 277 TYR A O 1
ATOM 2187 N N . TRP A 1 278 ? 18.015 0.552 -18.101 1.00 97.94 278 TRP A N 1
ATOM 2188 C CA . TRP A 1 278 ? 18.992 0.691 -17.032 1.00 97.94 278 TRP A CA 1
ATOM 2189 C C . TRP A 1 278 ? 19.164 2.157 -16.658 1.00 97.94 278 TRP A C 1
ATOM 2191 O O . TRP A 1 278 ? 19.166 3.027 -17.529 1.00 97.94 278 TRP A O 1
ATOM 2201 N N . GLN A 1 279 ? 19.370 2.418 -15.375 1.00 98.12 279 GLN A N 1
ATOM 2202 C CA . GLN A 1 279 ? 19.841 3.697 -14.867 1.00 98.12 279 GLN A CA 1
ATOM 2203 C C . GLN A 1 279 ? 21.260 3.519 -14.327 1.00 98.12 279 GLN A C 1
ATOM 2205 O O . GLN A 1 279 ? 21.532 2.572 -13.589 1.00 98.12 279 GLN A O 1
ATOM 2210 N N . ALA A 1 280 ? 22.174 4.408 -14.706 1.00 98.06 280 ALA A N 1
ATOM 2211 C CA . ALA A 1 280 ? 23.539 4.379 -14.197 1.00 98.06 280 ALA A CA 1
ATOM 2212 C C . ALA A 1 280 ? 23.593 4.813 -12.725 1.00 98.06 280 ALA A C 1
ATOM 2214 O O . ALA A 1 280 ? 23.050 5.855 -12.352 1.00 98.06 280 ALA A O 1
ATOM 2215 N N . THR A 1 281 ? 24.303 4.048 -11.901 1.00 97.31 281 THR A N 1
ATOM 2216 C CA . THR A 1 281 ? 24.421 4.280 -10.448 1.00 97.31 281 THR A CA 1
ATOM 2217 C C . THR A 1 281 ? 25.652 5.119 -10.077 1.00 97.31 281 THR A C 1
ATOM 2219 O O . THR A 1 281 ? 25.758 5.633 -8.960 1.00 97.31 281 THR A O 1
ATOM 2222 N N . ALA A 1 282 ? 26.589 5.284 -11.019 1.00 96.38 282 ALA A N 1
ATOM 2223 C CA . ALA A 1 282 ? 27.838 6.022 -10.857 1.00 96.38 282 ALA A CA 1
ATOM 2224 C C . ALA A 1 282 ? 28.369 6.550 -12.202 1.00 96.38 282 ALA A C 1
ATOM 2226 O O . ALA A 1 282 ? 27.968 6.095 -13.272 1.00 96.38 282 ALA A O 1
ATOM 2227 N N . ASN A 1 283 ? 29.305 7.502 -12.140 1.00 97.62 283 ASN A N 1
ATOM 2228 C CA . ASN A 1 283 ? 30.137 7.861 -13.289 1.00 97.62 283 ASN A CA 1
ATOM 2229 C C . ASN A 1 283 ? 31.231 6.800 -13.458 1.00 97.62 283 ASN A C 1
ATOM 2231 O O . ASN A 1 283 ? 31.919 6.481 -12.490 1.00 97.62 283 ASN A O 1
ATOM 2235 N N . SER A 1 284 ? 31.426 6.279 -14.668 1.00 96.62 284 SER A N 1
ATOM 2236 C CA . SER A 1 284 ? 32.488 5.302 -14.937 1.00 96.62 284 SER A CA 1
ATOM 2237 C C . SER A 1 284 ? 32.908 5.337 -16.399 1.00 96.62 284 SER A C 1
ATOM 2239 O O . SER A 1 284 ? 32.062 5.362 -17.286 1.00 96.62 284 SER A O 1
ATOM 2241 N N . SER A 1 285 ? 34.214 5.316 -16.665 1.00 96.19 285 SER A N 1
ATOM 2242 C CA . SER A 1 285 ? 34.769 5.243 -18.023 1.00 96.19 285 SER A CA 1
ATOM 2243 C C . SER A 1 285 ? 34.760 3.825 -18.604 1.00 96.19 285 SER A C 1
ATOM 2245 O O . SER A 1 285 ? 34.914 3.651 -19.810 1.00 96.19 285 SER A O 1
ATOM 2247 N N . SER A 1 286 ? 34.603 2.799 -17.765 1.00 93.56 286 SER A N 1
ATOM 2248 C CA . SER A 1 286 ? 34.619 1.384 -18.161 1.00 93.56 286 SER A CA 1
ATOM 2249 C C . SER A 1 286 ? 33.697 0.563 -17.249 1.00 93.56 286 SER A C 1
ATOM 2251 O O . SER A 1 286 ? 34.167 -0.240 -16.447 1.00 93.56 286 SER A O 1
ATOM 2253 N N . PRO A 1 287 ? 32.370 0.766 -17.327 1.00 95.19 287 PRO A N 1
ATOM 2254 C CA . PRO A 1 287 ? 31.415 0.148 -16.405 1.00 95.19 287 PRO A CA 1
ATOM 2255 C C . PRO A 1 287 ? 31.105 -1.324 -16.714 1.00 95.19 287 PRO A C 1
ATOM 2257 O O . PRO A 1 287 ? 30.401 -1.968 -15.938 1.00 95.19 287 PRO A O 1
ATOM 2260 N N . GLY A 1 288 ? 31.595 -1.857 -17.838 1.00 94.94 288 GLY A N 1
ATOM 2261 C CA . GLY A 1 288 ? 31.220 -3.179 -18.338 1.00 94.94 288 GLY A CA 1
ATOM 2262 C C . GLY A 1 288 ? 29.812 -3.207 -18.945 1.00 94.94 288 GLY A C 1
ATOM 2263 O O . GLY A 1 288 ? 29.189 -2.173 -19.170 1.00 94.94 288 GLY A O 1
ATOM 2264 N N . THR A 1 289 ? 29.308 -4.408 -19.232 1.00 94.19 289 THR A N 1
ATOM 2265 C CA . THR A 1 289 ? 27.975 -4.584 -19.836 1.00 94.19 289 THR A CA 1
ATOM 2266 C C . THR A 1 289 ? 26.874 -4.444 -18.773 1.00 94.19 289 THR A C 1
ATOM 2268 O O . THR A 1 289 ? 27.025 -5.022 -17.692 1.00 94.19 289 THR A O 1
ATOM 2271 N N . PRO A 1 290 ? 25.767 -3.727 -19.048 1.00 96.75 290 PRO A N 1
ATOM 2272 C CA . PRO A 1 290 ? 24.612 -3.679 -18.156 1.00 96.75 290 PRO A CA 1
ATOM 2273 C C . PRO A 1 290 ? 24.037 -5.071 -17.866 1.00 96.75 290 PRO A C 1
ATOM 2275 O O . PRO A 1 290 ? 23.740 -5.835 -18.786 1.00 96.75 290 PRO A O 1
ATOM 2278 N N . SER A 1 291 ? 23.871 -5.398 -16.585 1.00 95.25 291 SER A N 1
ATOM 2279 C CA . SER A 1 291 ? 23.256 -6.641 -16.109 1.00 95.25 291 SER A CA 1
ATOM 2280 C C . SER A 1 291 ? 22.721 -6.460 -14.685 1.00 95.25 291 SER A C 1
ATOM 2282 O O . SER A 1 291 ? 23.111 -5.525 -13.993 1.00 95.25 291 SER A O 1
ATOM 2284 N N . ASP A 1 292 ? 21.883 -7.392 -14.216 1.00 93.31 292 ASP A N 1
ATOM 2285 C CA . ASP A 1 292 ? 21.309 -7.359 -12.852 1.00 93.31 292 ASP A CA 1
ATOM 2286 C C . ASP A 1 292 ? 22.355 -7.521 -11.744 1.00 93.31 292 ASP A C 1
ATOM 2288 O O . ASP A 1 292 ? 22.077 -7.262 -10.578 1.00 93.31 292 ASP A O 1
ATOM 2292 N N . THR A 1 293 ? 23.554 -7.977 -12.100 1.00 95.75 293 THR A N 1
ATOM 2293 C CA . THR A 1 293 ? 24.671 -8.184 -11.175 1.00 95.75 293 THR A CA 1
ATOM 2294 C C . THR A 1 293 ? 25.710 -7.070 -11.261 1.00 95.75 293 THR A C 1
ATOM 2296 O O . THR A 1 293 ? 26.645 -7.044 -10.463 1.00 95.75 293 THR A O 1
ATOM 2299 N N . ASN A 1 294 ? 25.601 -6.174 -12.245 1.00 96.50 294 ASN A N 1
ATOM 2300 C CA . ASN A 1 294 ? 26.551 -5.091 -12.433 1.00 96.50 294 ASN A CA 1
ATOM 2301 C C . ASN A 1 294 ? 26.129 -3.881 -11.599 1.00 96.50 294 ASN A C 1
ATOM 2303 O O . ASN A 1 294 ? 25.208 -3.160 -11.961 1.00 96.50 294 ASN A O 1
ATOM 2307 N N . VAL A 1 295 ? 26.870 -3.612 -10.525 1.00 96.12 295 VAL A N 1
ATOM 2308 C CA . VAL A 1 295 ? 26.588 -2.517 -9.583 1.00 96.12 295 VAL A CA 1
ATOM 2309 C C . VAL A 1 295 ? 26.554 -1.124 -10.217 1.00 96.12 295 VAL A C 1
ATOM 2311 O O . VAL A 1 295 ? 26.007 -0.211 -9.607 1.00 96.12 295 VAL A O 1
ATOM 2314 N N . ASN A 1 296 ? 27.122 -0.944 -11.417 1.00 97.00 296 ASN A N 1
ATOM 2315 C CA . ASN A 1 296 ? 27.098 0.322 -12.157 1.00 97.00 296 ASN A CA 1
ATOM 2316 C C . ASN A 1 296 ? 25.736 0.622 -12.802 1.00 97.00 296 ASN A C 1
ATOM 2318 O O . ASN A 1 296 ? 25.514 1.744 -13.264 1.00 97.00 296 ASN A O 1
ATOM 2322 N N . PHE A 1 297 ? 24.835 -0.362 -12.850 1.00 97.56 297 PHE A N 1
ATOM 2323 C CA . PHE A 1 297 ? 23.527 -0.247 -13.478 1.00 97.56 297 PHE A CA 1
ATOM 2324 C C . PHE A 1 297 ? 22.444 -0.805 -12.564 1.00 97.56 297 PHE A C 1
ATOM 2326 O O . PHE A 1 297 ? 22.494 -1.959 -12.157 1.00 97.56 297 PHE A O 1
ATOM 2333 N N . ASN A 1 298 ? 21.410 -0.010 -12.323 1.00 96.88 298 ASN A N 1
ATOM 2334 C CA . ASN A 1 298 ? 20.178 -0.497 -11.727 1.00 96.88 298 ASN A CA 1
ATOM 2335 C C . ASN A 1 298 ? 19.128 -0.688 -12.813 1.00 96.88 298 ASN A C 1
ATOM 2337 O O . ASN A 1 298 ? 18.954 0.155 -13.699 1.00 96.88 298 ASN A O 1
ATOM 2341 N N . ARG A 1 299 ? 18.429 -1.822 -12.758 1.00 96.38 299 ARG A N 1
ATOM 2342 C CA . ARG A 1 299 ? 17.358 -2.106 -13.705 1.00 96.38 299 ARG A CA 1
ATOM 2343 C C . ARG A 1 299 ? 16.146 -1.229 -13.396 1.00 96.38 299 ARG A C 1
ATOM 2345 O O . ARG A 1 299 ? 15.766 -1.046 -12.242 1.00 96.38 299 ARG A O 1
ATOM 2352 N N . ILE A 1 300 ? 15.517 -0.728 -14.451 1.00 97.44 300 ILE A N 1
ATOM 2353 C CA . ILE A 1 300 ? 14.264 0.029 -14.387 1.00 97.44 300 ILE A CA 1
ATOM 2354 C C . ILE A 1 300 ? 13.248 -0.550 -15.373 1.00 97.44 300 ILE A C 1
ATOM 2356 O O . ILE A 1 300 ? 13.557 -1.440 -16.174 1.00 97.44 300 ILE A O 1
ATOM 2360 N N . ARG A 1 301 ? 12.009 -0.075 -15.309 1.00 97.19 301 ARG A N 1
ATOM 2361 C CA . ARG A 1 301 ? 10.965 -0.382 -16.292 1.00 97.19 301 ARG A CA 1
ATOM 2362 C C . ARG A 1 301 ? 10.459 0.888 -16.943 1.00 97.19 301 ARG A C 1
ATOM 2364 O O . ARG A 1 301 ? 10.646 1.988 -16.431 1.00 97.19 301 ARG A O 1
ATOM 2371 N N . VAL A 1 302 ? 9.808 0.708 -18.081 1.00 97.56 302 VAL A N 1
ATOM 2372 C CA . VAL A 1 302 ? 9.159 1.789 -18.811 1.00 97.56 302 VAL A CA 1
ATOM 2373 C C . VAL A 1 302 ? 7.663 1.551 -18.851 1.00 97.56 302 VAL A C 1
ATOM 2375 O O . VAL A 1 302 ? 7.226 0.404 -18.904 1.00 97.56 302 VAL A O 1
ATOM 2378 N N . TYR A 1 303 ? 6.890 2.628 -18.833 1.00 97.75 303 TYR A N 1
ATOM 2379 C CA . TYR A 1 303 ? 5.446 2.574 -19.023 1.00 97.75 303 TYR A CA 1
ATOM 2380 C C . TYR A 1 303 ? 4.987 3.618 -20.036 1.00 97.75 303 TYR A C 1
ATOM 2382 O O . TYR A 1 303 ? 5.650 4.633 -20.246 1.00 97.75 303 TYR A O 1
ATOM 2390 N N . SER A 1 304 ? 3.834 3.374 -20.647 1.00 97.00 304 SER A N 1
ATOM 2391 C CA . SER A 1 304 ? 3.167 4.310 -21.561 1.00 97.00 304 SER A CA 1
ATOM 2392 C C . SER A 1 304 ? 1.734 4.585 -21.099 1.00 97.00 304 SER A C 1
ATOM 2394 O O . SER A 1 304 ? 1.260 3.957 -20.157 1.00 97.00 304 SER A O 1
ATOM 2396 N N . ALA A 1 305 ? 1.029 5.529 -21.717 1.00 97.19 305 ALA A N 1
ATOM 2397 C CA . ALA A 1 305 ? -0.409 5.649 -21.488 1.00 97.19 305 ALA A CA 1
ATOM 2398 C C . ALA A 1 305 ? -1.141 4.501 -22.198 1.00 97.19 305 ALA A C 1
ATOM 2400 O O . ALA A 1 305 ? -0.793 4.147 -23.328 1.00 97.19 305 ALA A O 1
ATOM 2401 N N . TYR A 1 306 ? -2.153 3.922 -21.549 1.00 96.94 306 TYR A N 1
ATOM 2402 C CA . TYR A 1 306 ? -3.020 2.948 -22.202 1.00 96.94 306 TYR A CA 1
ATOM 2403 C C . TYR A 1 306 ? -3.718 3.579 -23.418 1.00 96.94 306 TYR A C 1
ATOM 2405 O O . TYR A 1 306 ? -4.178 4.719 -23.357 1.00 96.94 306 TYR A O 1
ATOM 2413 N N . SER A 1 307 ? -3.831 2.819 -24.505 1.00 95.25 307 SER A N 1
ATOM 2414 C CA . SER A 1 307 ? -4.517 3.217 -25.729 1.00 95.25 307 SER A CA 1
ATOM 2415 C C . SER A 1 307 ? -5.411 2.088 -26.221 1.00 95.25 307 SER A C 1
ATOM 2417 O O . SER A 1 307 ? -4.981 0.939 -26.351 1.00 95.25 307 SER A O 1
ATOM 2419 N N . HIS A 1 308 ? -6.651 2.436 -26.559 1.00 91.19 308 HIS A N 1
ATOM 2420 C CA . HIS A 1 308 ? -7.551 1.534 -27.267 1.00 91.19 308 HIS A CA 1
ATOM 2421 C C . HIS A 1 308 ? -6.969 1.149 -28.631 1.00 91.19 308 HIS A C 1
ATOM 2423 O O . HIS A 1 308 ? -6.287 1.945 -29.276 1.00 91.19 308 HIS A O 1
ATOM 2429 N N . GLY A 1 309 ? -7.234 -0.087 -29.059 1.00 88.12 309 GLY A N 1
ATOM 2430 C CA . GLY A 1 309 ? -6.714 -0.629 -30.320 1.00 88.12 309 GLY A CA 1
ATOM 2431 C C . GLY A 1 309 ? -5.228 -1.013 -30.310 1.00 88.12 309 GLY A C 1
ATOM 2432 O O . GLY A 1 309 ? -4.729 -1.470 -31.333 1.00 88.12 309 GLY A O 1
ATOM 2433 N N . THR A 1 310 ? -4.533 -0.875 -29.176 1.00 93.00 310 THR A N 1
ATOM 2434 C CA . THR A 1 310 ? -3.156 -1.354 -29.002 1.00 93.00 310 THR A CA 1
ATOM 2435 C C . THR A 1 310 ? -3.145 -2.730 -28.341 1.00 93.00 310 THR A C 1
ATOM 2437 O O . THR A 1 310 ? -3.865 -2.969 -27.366 1.00 93.00 310 THR A O 1
ATOM 2440 N N . SER A 1 311 ? -2.303 -3.622 -28.863 1.00 94.75 311 SER A N 1
ATOM 2441 C CA . SER A 1 311 ? -1.993 -4.908 -28.242 1.00 94.75 311 SER A CA 1
ATOM 2442 C C . SER A 1 311 ? -0.998 -4.736 -27.108 1.00 94.75 311 SER A C 1
ATOM 2444 O O . SER A 1 311 ? 0.057 -4.128 -27.292 1.00 94.75 311 SER A O 1
ATOM 2446 N N . TYR A 1 312 ? -1.305 -5.332 -25.962 1.00 96.62 312 TYR A N 1
ATOM 2447 C CA . TYR A 1 312 ? -0.398 -5.413 -24.823 1.00 96.62 312 TYR A CA 1
ATOM 2448 C C . TYR A 1 312 ? 0.007 -6.857 -24.597 1.00 96.62 312 TYR A C 1
ATOM 2450 O O . TYR A 1 312 ? -0.828 -7.764 -24.640 1.00 96.62 312 TYR A O 1
ATOM 2458 N N . PHE A 1 313 ? 1.293 -7.076 -24.360 1.00 96.50 313 PHE A N 1
ATOM 2459 C CA . PHE A 1 313 ? 1.893 -8.395 -24.332 1.00 96.50 313 PHE A CA 1
ATOM 2460 C C . PHE A 1 313 ? 2.464 -8.748 -22.964 1.00 96.50 313 PHE A C 1
ATOM 2462 O O . PHE A 1 313 ? 2.857 -7.915 -22.143 1.00 96.50 313 PHE A O 1
ATOM 2469 N N . THR A 1 314 ? 2.558 -10.055 -22.757 1.00 97.00 314 THR A N 1
ATOM 2470 C CA . THR A 1 314 ? 3.302 -10.646 -21.651 1.00 97.00 314 THR A CA 1
ATOM 2471 C C . THR A 1 314 ? 4.334 -11.614 -22.186 1.00 97.00 314 THR A C 1
ATOM 2473 O O . THR A 1 314 ? 4.211 -12.131 -23.298 1.00 97.00 314 THR A O 1
ATOM 2476 N N . PHE A 1 315 ? 5.337 -11.895 -21.375 1.00 97.31 315 PHE A N 1
ATOM 2477 C CA . PHE A 1 315 ? 6.454 -12.749 -21.723 1.00 97.31 315 PHE A CA 1
ATOM 2478 C C . PHE A 1 315 ? 6.594 -13.851 -20.680 1.00 97.31 315 PHE A C 1
ATOM 2480 O O . PHE A 1 315 ? 6.087 -13.744 -19.563 1.00 97.31 315 PHE A O 1
ATOM 2487 N N . THR A 1 316 ? 7.308 -14.917 -21.035 1.00 95.31 316 THR A N 1
ATOM 2488 C CA . THR A 1 316 ? 7.639 -15.987 -20.078 1.00 95.31 316 THR A CA 1
ATOM 2489 C C . THR A 1 316 ? 8.454 -15.464 -18.895 1.00 95.31 316 THR A C 1
ATOM 2491 O O . THR A 1 316 ? 8.327 -15.967 -17.782 1.00 95.31 316 THR A O 1
ATOM 2494 N N . ASN A 1 317 ? 9.259 -14.424 -19.127 1.00 93.94 317 ASN A N 1
ATOM 2495 C CA . ASN A 1 317 ? 9.897 -13.629 -18.091 1.00 93.94 317 ASN A CA 1
ATOM 2496 C C . ASN A 1 317 ? 9.103 -12.333 -17.880 1.00 93.94 317 ASN A C 1
ATOM 2498 O O . ASN A 1 317 ? 9.102 -11.448 -18.739 1.00 93.94 317 ASN A O 1
ATOM 2502 N N . ASP A 1 318 ? 8.466 -12.209 -16.715 1.00 92.94 318 ASP A N 1
ATOM 2503 C CA . ASP A 1 318 ? 7.557 -11.109 -16.383 1.00 92.94 318 ASP A CA 1
ATOM 2504 C C . ASP A 1 318 ? 8.235 -9.729 -16.340 1.00 92.94 318 ASP A C 1
ATOM 2506 O O . ASP A 1 318 ? 7.542 -8.708 -16.294 1.00 92.94 318 ASP A O 1
ATOM 2510 N N . LYS A 1 319 ? 9.575 -9.680 -16.366 1.00 92.31 319 LYS A N 1
ATOM 2511 C CA . LYS A 1 319 ? 10.362 -8.447 -16.466 1.00 92.31 319 LYS A CA 1
ATOM 2512 C C . LYS A 1 319 ? 10.102 -7.686 -17.767 1.00 92.31 319 LYS A C 1
ATOM 2514 O O . LYS A 1 319 ? 10.320 -6.479 -17.778 1.00 92.31 319 LYS A O 1
ATOM 2519 N N . TYR A 1 320 ? 9.651 -8.360 -18.823 1.00 95.44 320 TYR A N 1
ATOM 2520 C CA . TYR A 1 320 ? 9.382 -7.746 -20.127 1.00 95.44 320 TYR A CA 1
ATOM 2521 C C . TYR A 1 320 ? 7.909 -7.403 -20.356 1.00 95.44 320 TYR A C 1
ATOM 2523 O O . TYR A 1 320 ? 7.586 -6.858 -21.403 1.00 95.44 320 TYR A O 1
ATOM 2531 N N . ASN A 1 321 ? 7.016 -7.734 -19.418 1.00 96.56 321 ASN A N 1
ATOM 2532 C CA . ASN A 1 321 ? 5.592 -7.438 -19.574 1.00 96.56 321 ASN A CA 1
ATOM 2533 C C . ASN A 1 321 ? 5.350 -5.933 -19.676 1.00 96.56 321 ASN A C 1
ATOM 2535 O O . ASN A 1 321 ? 6.021 -5.140 -19.009 1.00 96.56 321 ASN A O 1
ATOM 2539 N N . ASP A 1 322 ? 4.335 -5.573 -20.454 1.00 97.19 322 ASP A N 1
ATOM 2540 C CA . ASP A 1 322 ? 3.989 -4.178 -20.667 1.00 97.19 322 ASP A CA 1
ATOM 2541 C C . ASP A 1 322 ? 3.428 -3.528 -19.400 1.00 97.19 322 ASP A C 1
ATOM 2543 O O . ASP A 1 322 ? 2.673 -4.133 -18.629 1.00 97.19 322 ASP A O 1
ATOM 2547 N N . TYR A 1 323 ? 3.784 -2.258 -19.218 1.00 98.12 323 TYR A N 1
ATOM 2548 C CA . TYR A 1 323 ? 3.243 -1.396 -18.179 1.00 98.12 323 TYR A CA 1
ATOM 2549 C C . TYR A 1 323 ? 2.538 -0.200 -18.805 1.00 98.12 323 TYR A C 1
ATOM 2551 O O . TYR A 1 323 ? 3.056 0.433 -19.732 1.00 98.12 323 TYR A O 1
ATOM 2559 N N . VAL A 1 324 ? 1.375 0.142 -18.256 1.00 98.00 324 VAL A N 1
ATOM 2560 C CA . VAL A 1 324 ? 0.581 1.280 -18.716 1.00 98.00 324 VAL A CA 1
ATOM 2561 C C . VAL A 1 324 ? 0.002 2.088 -17.570 1.00 98.00 324 VAL A C 1
ATOM 2563 O O . VAL A 1 324 ? -0.307 1.541 -16.514 1.00 98.00 324 VAL A O 1
ATOM 2566 N N . THR A 1 325 ? -0.199 3.382 -17.783 1.00 97.81 325 THR A N 1
ATOM 2567 C CA . THR A 1 325 ? -1.083 4.189 -16.941 1.00 97.81 325 THR A CA 1
ATOM 2568 C C . THR A 1 325 ? -2.496 4.199 -17.506 1.00 97.81 325 THR A C 1
ATOM 2570 O O . THR A 1 325 ? -2.699 4.253 -18.720 1.00 97.81 325 THR A O 1
ATOM 2573 N N . PHE A 1 326 ? -3.483 4.134 -16.618 1.00 96.69 326 PHE A N 1
ATOM 2574 C CA . PHE A 1 326 ? -4.897 4.196 -16.974 1.00 96.69 326 PHE A CA 1
ATOM 2575 C C . PHE A 1 326 ? -5.715 4.723 -15.797 1.00 96.69 326 PHE A C 1
ATOM 2577 O O . PHE A 1 326 ? -5.411 4.426 -14.637 1.00 96.69 326 PHE A O 1
ATOM 2584 N N . THR A 1 327 ? -6.749 5.507 -16.094 1.00 95.75 327 THR A N 1
ATOM 2585 C CA . THR A 1 327 ? -7.703 5.970 -15.086 1.00 95.75 327 THR A CA 1
ATOM 2586 C C . THR A 1 327 ? -8.594 4.809 -14.667 1.00 95.75 327 THR A C 1
ATOM 2588 O O . THR A 1 327 ? -9.356 4.297 -15.473 1.00 95.75 327 THR A O 1
ATOM 2591 N N . ASP A 1 328 ? -8.507 4.404 -13.403 1.00 91.19 328 ASP A N 1
ATOM 2592 C CA . ASP A 1 328 ? -9.343 3.386 -12.761 1.00 91.19 328 ASP A CA 1
ATOM 2593 C C . ASP A 1 328 ? -10.817 3.828 -12.737 1.00 91.19 328 ASP A C 1
ATOM 2595 O O . ASP A 1 328 ? -11.308 4.374 -11.749 1.00 91.19 328 ASP A O 1
ATOM 2599 N N . ASN A 1 329 ? -11.502 3.651 -13.865 1.00 90.56 329 ASN A N 1
ATOM 2600 C CA . ASN A 1 329 ? -12.916 3.958 -14.065 1.00 90.56 329 ASN A CA 1
ATOM 2601 C C . ASN A 1 329 ? -13.697 2.764 -14.648 1.00 90.56 329 ASN A C 1
ATOM 2603 O O . ASN A 1 329 ? -14.845 2.917 -15.064 1.00 90.56 329 ASN A O 1
ATOM 2607 N N . THR A 1 330 ? -13.090 1.571 -14.672 1.00 86.62 330 THR A N 1
ATOM 2608 C CA . THR A 1 330 ? -13.724 0.329 -15.135 1.00 86.62 330 THR A CA 1
ATOM 2609 C C . THR A 1 330 ? -13.611 -0.764 -14.076 1.00 86.62 330 THR A C 1
ATOM 2611 O O . THR A 1 330 ? -12.574 -0.917 -13.436 1.00 86.62 330 THR A O 1
ATOM 2614 N N . SER A 1 331 ? -14.679 -1.550 -13.895 1.00 83.19 331 SER A N 1
ATOM 2615 C CA . SER A 1 331 ? -14.705 -2.645 -12.918 1.00 83.19 331 SER A CA 1
ATOM 2616 C C . SER A 1 331 ? -15.394 -3.908 -13.439 1.00 83.19 331 SER A C 1
ATOM 2618 O O . SER A 1 331 ? -16.537 -4.204 -13.085 1.00 83.19 331 SER A O 1
ATOM 2620 N N . PRO A 1 332 ? -14.704 -4.705 -14.270 1.00 78.19 332 PRO A N 1
ATOM 2621 C CA . PRO A 1 332 ? -15.242 -5.970 -14.764 1.00 78.19 332 PRO A CA 1
ATOM 2622 C C . PRO A 1 332 ? -15.521 -6.988 -13.646 1.00 78.19 332 PRO A C 1
ATOM 2624 O O . PRO A 1 332 ? -16.377 -7.851 -13.800 1.00 78.19 332 PRO A O 1
ATOM 2627 N N . SER A 1 333 ? -14.800 -6.903 -12.521 1.00 75.25 333 SER A N 1
ATOM 2628 C CA . SER A 1 333 ? -14.927 -7.823 -11.384 1.00 75.25 333 SER A CA 1
ATOM 2629 C C . SER A 1 333 ? -15.821 -7.301 -10.251 1.00 75.25 333 SER A C 1
ATOM 2631 O O . SER A 1 333 ? -15.852 -7.918 -9.188 1.00 75.25 333 SER A O 1
ATOM 2633 N N . GLY A 1 334 ? -16.463 -6.136 -10.414 1.00 75.88 334 GLY A N 1
ATOM 2634 C CA . GLY A 1 334 ? -17.198 -5.459 -9.335 1.00 75.88 334 GLY A CA 1
ATOM 2635 C C . GLY A 1 334 ? -16.310 -4.920 -8.201 1.00 75.88 334 GLY A C 1
ATOM 2636 O O . GLY A 1 334 ? -16.812 -4.583 -7.133 1.00 75.88 334 GLY A O 1
ATOM 2637 N N . ALA A 1 335 ? -14.990 -4.845 -8.409 1.00 76.00 335 ALA A N 1
ATOM 2638 C CA . ALA A 1 335 ? -14.065 -4.186 -7.489 1.00 76.00 335 ALA A CA 1
ATOM 2639 C C . ALA A 1 335 ? -14.325 -2.669 -7.425 1.00 76.00 335 ALA A C 1
ATOM 2641 O O . ALA A 1 335 ? -14.747 -2.059 -8.406 1.00 76.00 335 ALA A O 1
ATOM 2642 N N . PHE A 1 336 ? -14.050 -2.043 -6.283 1.00 75.31 336 PHE A N 1
ATOM 2643 C CA . PHE A 1 336 ? -14.167 -0.590 -6.159 1.00 75.31 336 PHE A CA 1
ATOM 2644 C C . PHE A 1 336 ? -13.159 0.128 -7.061 1.00 75.31 336 PHE A C 1
ATOM 2646 O O . PHE A 1 336 ? -11.981 -0.231 -7.087 1.00 75.31 336 PHE A O 1
ATOM 2653 N N . THR A 1 337 ? -13.643 1.156 -7.756 1.00 84.25 337 THR A N 1
ATOM 2654 C CA . THR A 1 337 ? -12.848 2.064 -8.587 1.00 84.25 337 THR A CA 1
ATOM 2655 C C . THR A 1 337 ? -12.737 3.418 -7.910 1.00 84.25 337 THR A C 1
ATOM 2657 O O . THR A 1 337 ? -13.694 3.867 -7.277 1.00 84.25 337 THR A O 1
ATOM 2660 N N . HIS A 1 338 ? -11.620 4.110 -8.099 1.00 83.06 338 HIS A N 1
ATOM 2661 C CA . HIS A 1 338 ? -11.362 5.397 -7.445 1.00 83.06 338 HIS A CA 1
ATOM 2662 C C . HIS A 1 338 ? -11.400 6.587 -8.411 1.00 83.06 338 HIS A C 1
ATOM 2664 O O . HIS A 1 338 ? -11.276 7.728 -7.969 1.00 83.06 338 HIS A O 1
ATOM 2670 N N . ASN A 1 339 ? -11.554 6.345 -9.719 1.00 90.62 339 ASN A N 1
ATOM 2671 C CA . ASN A 1 339 ? -11.436 7.355 -10.774 1.00 90.62 339 ASN A CA 1
ATOM 2672 C C . ASN A 1 339 ? -10.097 8.116 -10.701 1.00 90.62 339 ASN A C 1
ATOM 2674 O O . ASN A 1 339 ? -10.036 9.343 -10.771 1.00 90.62 339 ASN A O 1
ATOM 2678 N N . LYS A 1 340 ? -9.014 7.359 -10.494 1.00 92.38 340 LYS A N 1
ATOM 2679 C CA . LYS A 1 340 ? -7.641 7.850 -10.308 1.00 92.38 340 LYS A CA 1
ATOM 2680 C C . LYS A 1 340 ? -6.718 7.252 -11.360 1.00 92.38 340 LYS A C 1
ATOM 2682 O O . LYS A 1 340 ? -6.951 6.134 -11.812 1.00 92.38 340 LYS A O 1
ATOM 2687 N N . THR A 1 341 ? -5.661 7.962 -11.742 1.00 95.31 341 THR A N 1
ATOM 2688 C CA . THR A 1 341 ? -4.685 7.440 -12.711 1.00 95.31 341 THR A CA 1
ATOM 2689 C C . THR A 1 341 ? -3.702 6.514 -12.013 1.00 95.31 341 THR A C 1
ATOM 2691 O O . THR A 1 341 ? -2.888 6.946 -11.197 1.00 95.31 341 THR A O 1
ATOM 2694 N N . LEU A 1 342 ? -3.784 5.224 -12.331 1.00 95.62 342 LEU A N 1
ATOM 2695 C CA . LEU A 1 342 ? -2.972 4.182 -11.715 1.00 95.62 342 LEU A CA 1
ATOM 2696 C C . LEU A 1 342 ? -2.041 3.554 -12.746 1.00 95.62 342 LEU A C 1
ATOM 2698 O O . LEU A 1 342 ? -2.335 3.520 -13.941 1.00 95.62 342 LEU A O 1
ATOM 2702 N N . LEU A 1 343 ? -0.931 3.010 -12.257 1.00 97.62 343 LEU A N 1
ATOM 2703 C CA . LEU A 1 343 ? -0.045 2.170 -13.046 1.00 97.62 343 LEU A CA 1
ATOM 2704 C C . LEU A 1 343 ? -0.523 0.713 -13.008 1.00 97.62 343 LEU A C 1
ATOM 2706 O O . LEU A 1 343 ? -0.795 0.166 -11.932 1.00 97.62 343 LEU A O 1
ATOM 2710 N N . TRP A 1 344 ? -0.528 0.074 -14.172 1.00 97.25 344 TRP A N 1
ATOM 2711 C CA . TRP A 1 344 ? -0.942 -1.302 -14.414 1.00 97.25 344 TRP A CA 1
ATOM 2712 C C . TRP A 1 344 ? 0.161 -2.084 -15.124 1.00 97.25 344 TRP A C 1
ATOM 2714 O O . TRP A 1 344 ? 0.920 -1.524 -15.913 1.00 97.25 344 TRP A O 1
ATOM 2724 N N . LYS A 1 345 ? 0.239 -3.383 -14.839 1.00 97.56 345 LYS A N 1
ATOM 2725 C CA . LYS A 1 345 ? 1.109 -4.355 -15.503 1.00 97.56 345 LYS A CA 1
ATOM 2726 C C . LYS A 1 345 ? 0.243 -5.382 -16.224 1.00 97.56 345 LYS A C 1
ATOM 2728 O O . LYS A 1 345 ? -0.728 -5.881 -15.647 1.00 97.56 345 LYS A O 1
ATOM 2733 N N . ALA A 1 346 ? 0.606 -5.724 -17.455 1.00 97.38 346 ALA A N 1
ATOM 2734 C CA . ALA A 1 346 ? -0.026 -6.812 -18.182 1.00 97.38 346 ALA A CA 1
ATOM 2735 C C . ALA A 1 346 ? 0.258 -8.154 -17.483 1.00 97.38 346 ALA A C 1
ATOM 2737 O O . ALA A 1 346 ? 1.408 -8.524 -17.216 1.00 97.38 346 ALA A O 1
ATOM 2738 N N . ARG A 1 347 ? -0.815 -8.890 -17.189 1.00 95.25 347 ARG A N 1
ATOM 2739 C CA . ARG A 1 347 ? -0.807 -10.235 -16.595 1.00 95.25 347 ARG A CA 1
ATOM 2740 C C . ARG A 1 347 ? -1.133 -11.320 -17.622 1.00 95.25 347 ARG A C 1
ATOM 2742 O O . ARG A 1 347 ? -0.703 -12.461 -17.465 1.00 95.25 347 ARG A O 1
ATOM 2749 N N . LYS A 1 348 ? -1.851 -10.956 -18.685 1.00 95.38 348 LYS A N 1
ATOM 2750 C CA . LYS A 1 348 ? -2.076 -11.766 -19.887 1.00 95.38 348 LYS A CA 1
ATOM 2751 C C . LYS A 1 348 ? -2.016 -10.869 -21.120 1.00 95.38 348 LYS A C 1
ATOM 2753 O O . LYS A 1 348 ? -2.319 -9.683 -20.988 1.00 95.38 348 LYS A O 1
ATOM 2758 N N . PRO A 1 349 ? -1.658 -11.411 -22.296 1.00 96.31 349 PRO A N 1
ATOM 2759 C CA . PRO A 1 349 ? -1.716 -10.629 -23.514 1.00 96.31 349 PRO A CA 1
ATOM 2760 C C . PRO A 1 349 ? -3.176 -10.285 -23.822 1.00 96.31 349 PRO A C 1
ATOM 2762 O O . PRO A 1 349 ? -4.075 -11.102 -23.601 1.00 96.31 349 PRO A O 1
ATOM 2765 N N . SER A 1 350 ? -3.420 -9.066 -24.289 1.00 94.81 350 SER A N 1
ATOM 2766 C CA . SER A 1 350 ? -4.774 -8.586 -24.557 1.00 94.81 350 SER A CA 1
ATOM 2767 C C . SER A 1 350 ? -4.804 -7.502 -25.619 1.00 94.81 350 SER A C 1
ATOM 2769 O O . SER A 1 350 ? -3.928 -6.636 -25.634 1.00 94.81 350 SER A O 1
ATOM 2771 N N . ASP A 1 351 ? -5.887 -7.493 -26.391 1.00 93.12 351 ASP A N 1
ATOM 2772 C CA . ASP A 1 351 ? -6.239 -6.418 -27.313 1.00 93.12 351 ASP A CA 1
ATOM 2773 C C . ASP A 1 351 ? -7.470 -5.680 -26.803 1.00 93.12 351 ASP A C 1
ATOM 2775 O O . ASP A 1 351 ? -8.486 -6.299 -26.491 1.00 93.12 351 ASP A O 1
ATOM 2779 N N . ASN A 1 352 ? -7.390 -4.349 -26.738 1.00 89.81 352 ASN A N 1
ATOM 2780 C CA . ASN A 1 352 ? -8.530 -3.482 -26.424 1.00 89.81 352 ASN A CA 1
ATOM 2781 C C . ASN A 1 352 ? -9.269 -3.822 -25.105 1.00 89.81 352 ASN A C 1
ATOM 2783 O O . ASN A 1 352 ? -10.457 -3.539 -24.958 1.00 89.81 352 ASN A O 1
ATOM 2787 N N . VAL A 1 353 ? -8.569 -4.418 -24.133 1.00 92.62 353 VAL A N 1
ATOM 2788 C CA . VAL A 1 353 ? -9.095 -4.661 -22.782 1.00 92.62 353 VAL A CA 1
ATOM 2789 C C . VAL A 1 353 ? -8.603 -3.545 -21.859 1.00 92.62 353 VAL A C 1
ATOM 2791 O O . VAL A 1 353 ? -7.390 -3.470 -21.636 1.00 92.62 353 VAL A O 1
ATOM 2794 N N . PRO A 1 354 ? -9.483 -2.676 -21.328 1.00 93.19 354 PRO A N 1
ATOM 2795 C CA . PRO A 1 354 ? -9.065 -1.601 -20.437 1.00 93.19 354 PRO A CA 1
ATOM 2796 C C . PRO A 1 354 ? -8.473 -2.161 -19.130 1.00 93.19 354 PRO A C 1
ATOM 2798 O O . PRO A 1 354 ? -8.956 -3.186 -18.629 1.00 93.19 354 PRO A O 1
ATOM 2801 N N . PRO A 1 355 ? -7.433 -1.520 -18.565 1.00 95.19 355 PRO A N 1
ATOM 2802 C CA . PRO A 1 355 ? -6.859 -1.929 -17.295 1.00 95.19 355 PRO A CA 1
ATOM 2803 C C . PRO A 1 355 ? -7.854 -1.864 -16.139 1.00 95.19 355 PRO A C 1
ATOM 2805 O O . PRO A 1 355 ? -8.421 -0.821 -15.829 1.00 95.19 355 PRO A O 1
ATOM 2808 N N . ALA A 1 356 ? -8.031 -3.007 -15.485 1.00 92.62 356 ALA A N 1
ATOM 2809 C CA . ALA A 1 356 ? -8.844 -3.164 -14.292 1.00 92.62 356 ALA A CA 1
ATOM 2810 C C . ALA A 1 356 ? -8.384 -4.395 -13.509 1.00 92.62 356 ALA A C 1
ATOM 2812 O O . ALA A 1 356 ? -7.695 -5.272 -14.038 1.00 92.62 356 ALA A O 1
ATOM 2813 N N . HIS A 1 357 ? -8.802 -4.503 -12.250 1.00 88.25 357 HIS A N 1
ATOM 2814 C CA . HIS A 1 357 ? -8.566 -5.714 -11.471 1.00 88.25 357 HIS A CA 1
ATOM 2815 C C . HIS A 1 357 ? -9.195 -6.935 -12.161 1.00 88.25 357 HIS A C 1
ATOM 2817 O O . HIS A 1 357 ? -10.388 -6.950 -12.459 1.00 88.25 357 HIS A O 1
ATOM 2823 N N . GLY A 1 358 ? -8.391 -7.971 -12.418 1.00 87.69 358 GLY A N 1
ATOM 2824 C CA . GLY A 1 358 ? -8.897 -9.190 -13.039 1.00 87.69 358 GLY A CA 1
ATOM 2825 C C . GLY A 1 358 ? -7.823 -10.079 -13.656 1.00 87.69 358 GLY A C 1
ATOM 2826 O O . GLY A 1 358 ? -6.755 -10.314 -13.084 1.00 87.69 358 GLY A O 1
ATOM 2827 N N . LEU A 1 359 ? -8.155 -10.643 -14.819 1.00 90.69 359 LEU A N 1
ATOM 2828 C CA . LEU A 1 359 ? -7.335 -11.649 -15.496 1.00 90.69 359 LEU A CA 1
ATOM 2829 C C . LEU A 1 359 ? -6.208 -11.052 -16.343 1.00 90.69 359 LEU A C 1
ATOM 2831 O O . LEU A 1 359 ? -5.145 -11.662 -16.435 1.00 90.69 359 LEU A O 1
ATOM 2835 N N . PHE A 1 360 ? -6.451 -9.903 -16.973 1.00 93.69 360 PHE A N 1
ATOM 2836 C CA . PHE A 1 360 ? -5.541 -9.313 -17.961 1.00 93.69 360 PHE A CA 1
ATOM 2837 C C . PHE A 1 360 ? -4.547 -8.333 -17.358 1.00 93.69 360 PHE A C 1
ATOM 2839 O O . PHE A 1 360 ? -3.424 -8.231 -17.843 1.00 93.69 360 PHE A O 1
ATOM 2846 N N . TRP A 1 361 ? -4.931 -7.670 -16.272 1.00 95.25 361 TRP A N 1
ATOM 2847 C CA . TRP A 1 361 ? -4.163 -6.590 -15.675 1.00 95.25 361 TRP A CA 1
ATOM 2848 C C . TRP A 1 361 ? -4.028 -6.779 -14.168 1.00 95.25 361 TRP A C 1
ATOM 2850 O O . TRP A 1 361 ? -4.922 -7.289 -13.489 1.00 95.25 361 TRP A O 1
ATOM 2860 N N . GLU A 1 362 ? -2.891 -6.342 -13.647 1.00 93.88 362 GLU A N 1
ATOM 2861 C CA . GLU A 1 362 ? -2.633 -6.190 -12.219 1.00 93.88 362 GLU A CA 1
ATOM 2862 C C . GLU A 1 362 ? -2.027 -4.812 -11.941 1.00 93.88 362 GLU A C 1
ATOM 2864 O O . GLU A 1 362 ? -1.608 -4.110 -12.862 1.00 93.88 362 GLU A O 1
ATOM 2869 N N . ARG A 1 363 ? -1.983 -4.391 -10.674 1.00 93.88 363 ARG A N 1
ATOM 2870 C CA . ARG A 1 363 ? -1.347 -3.117 -10.311 1.00 93.88 363 ARG A CA 1
ATOM 2871 C C . ARG A 1 363 ? 0.144 -3.177 -10.650 1.00 93.88 363 ARG A C 1
ATOM 2873 O O . ARG A 1 363 ? 0.831 -4.119 -10.275 1.00 93.88 363 ARG A O 1
ATOM 2880 N N . GLY A 1 364 ? 0.638 -2.169 -11.363 1.00 94.75 364 GLY A N 1
ATOM 2881 C CA . GLY A 1 364 ? 2.044 -2.062 -11.752 1.00 94.75 364 GLY A CA 1
ATOM 2882 C C . GLY A 1 364 ? 2.914 -1.414 -10.674 1.00 94.75 364 GLY A C 1
ATOM 2883 O O . GLY A 1 364 ? 4.046 -1.848 -10.462 1.00 94.75 364 GLY A O 1
ATOM 2884 N N . ASP A 1 365 ? 2.371 -0.424 -9.955 1.00 95.19 365 ASP A N 1
ATOM 2885 C CA . ASP A 1 365 ? 2.990 0.116 -8.740 1.00 95.19 365 ASP A CA 1
ATOM 2886 C C . ASP A 1 365 ? 2.601 -0.760 -7.549 1.00 95.19 365 ASP A C 1
ATOM 2888 O O . ASP A 1 365 ? 1.433 -0.819 -7.151 1.00 95.19 365 ASP A O 1
ATOM 2892 N N . MET A 1 366 ? 3.582 -1.478 -7.012 1.00 92.25 366 MET A N 1
ATOM 2893 C CA . MET A 1 366 ? 3.387 -2.465 -5.955 1.00 92.25 366 MET A CA 1
ATOM 2894 C C . MET A 1 366 ? 4.488 -2.354 -4.914 1.00 92.25 366 MET A C 1
ATOM 2896 O O . MET A 1 366 ? 5.673 -2.287 -5.235 1.00 92.25 366 MET A O 1
ATOM 2900 N N . CYS A 1 367 ? 4.111 -2.376 -3.639 1.00 90.94 367 CYS A N 1
ATOM 2901 C CA . CYS A 1 367 ? 5.077 -2.367 -2.549 1.00 90.94 367 CYS A CA 1
ATOM 2902 C C . CYS A 1 367 ? 5.772 -3.722 -2.411 1.00 90.94 367 CYS A C 1
ATOM 2904 O O . CYS A 1 367 ? 5.125 -4.726 -2.121 1.00 90.94 367 CYS A O 1
ATOM 2906 N N . SER A 1 368 ? 7.099 -3.708 -2.504 1.00 91.56 368 SER A N 1
ATOM 2907 C CA . SER A 1 368 ? 7.996 -4.835 -2.214 1.00 91.56 368 SER A CA 1
ATOM 2908 C C . SER A 1 368 ? 8.029 -5.256 -0.741 1.00 91.56 368 SER A C 1
ATOM 2910 O O . SER A 1 368 ? 8.638 -6.261 -0.393 1.00 91.56 368 SER A O 1
ATOM 2912 N N . LYS A 1 369 ? 7.417 -4.456 0.142 1.00 88.25 369 LYS A N 1
ATOM 2913 C CA . LYS A 1 369 ? 7.502 -4.545 1.608 1.00 88.25 369 LYS A CA 1
ATOM 2914 C C . LYS A 1 369 ? 8.895 -4.300 2.185 1.00 88.25 369 LYS A C 1
ATOM 2916 O O . LYS A 1 369 ? 9.018 -4.324 3.403 1.00 88.25 369 LYS A O 1
ATOM 2921 N N . THR A 1 370 ? 9.911 -4.009 1.378 1.00 88.56 370 THR A N 1
ATOM 2922 C CA . THR A 1 370 ? 11.268 -3.749 1.871 1.00 88.56 370 THR A CA 1
ATOM 2923 C C . THR A 1 370 ? 11.470 -2.276 2.224 1.00 88.56 370 THR A C 1
ATOM 2925 O O . THR A 1 370 ? 10.788 -1.384 1.707 1.00 88.56 370 THR A O 1
ATOM 2928 N N . LEU A 1 371 ? 12.457 -2.001 3.082 1.00 86.19 371 LEU A N 1
ATOM 2929 C CA . LEU A 1 371 ? 12.901 -0.628 3.346 1.00 86.19 371 LEU A CA 1
ATOM 2930 C C . LEU A 1 371 ? 13.422 0.066 2.084 1.00 86.19 371 LEU A C 1
ATOM 2932 O O . LEU A 1 371 ? 13.236 1.268 1.946 1.00 86.19 371 LEU A O 1
ATOM 2936 N N . GLU A 1 372 ? 14.017 -0.679 1.150 1.00 89.62 372 GLU A N 1
ATOM 2937 C CA . GLU A 1 372 ? 14.465 -0.130 -0.131 1.00 89.62 372 GLU A CA 1
ATOM 2938 C C . GLU A 1 372 ? 13.283 0.377 -0.969 1.00 89.62 372 GLU A C 1
ATOM 2940 O O . GLU A 1 372 ? 13.307 1.508 -1.446 1.00 89.62 372 GLU A O 1
ATOM 2945 N N . GLY A 1 373 ? 12.207 -0.407 -1.088 1.00 91.88 373 GLY A N 1
ATOM 2946 C CA . GLY A 1 373 ? 11.019 0.001 -1.838 1.00 91.88 373 GLY A CA 1
ATOM 2947 C C . GLY A 1 373 ? 10.273 1.174 -1.201 1.00 91.88 373 GLY A C 1
ATOM 2948 O O . GLY A 1 373 ? 9.701 1.997 -1.919 1.00 91.88 373 GLY A O 1
ATOM 2949 N N . CYS A 1 374 ? 10.279 1.276 0.133 1.00 90.88 374 CYS A N 1
ATOM 2950 C CA . CYS A 1 374 ? 9.790 2.462 0.841 1.00 90.88 374 CYS A CA 1
ATOM 2951 C C . CYS A 1 374 ? 10.729 3.662 0.658 1.00 90.88 374 CYS A C 1
ATOM 2953 O O . CYS A 1 374 ? 10.246 4.775 0.470 1.00 90.88 374 CYS A O 1
ATOM 2955 N N . GLY A 1 375 ? 12.045 3.443 0.671 1.00 92.44 375 GLY A N 1
ATOM 2956 C CA . GLY A 1 375 ? 13.065 4.464 0.440 1.00 92.44 375 GLY A CA 1
ATOM 2957 C C . GLY A 1 375 ? 12.952 5.076 -0.951 1.00 92.44 375 GLY A C 1
ATOM 2958 O O . GLY A 1 375 ? 12.880 6.289 -1.072 1.00 92.44 375 GLY A O 1
ATOM 2959 N N . ARG A 1 376 ? 12.795 4.262 -1.998 1.00 93.81 376 ARG A N 1
ATOM 2960 C CA . ARG A 1 376 ? 12.563 4.742 -3.375 1.00 93.81 376 ARG A CA 1
ATOM 2961 C C . ARG A 1 376 ? 11.286 5.573 -3.538 1.00 93.81 376 ARG A C 1
ATOM 2963 O O . ARG A 1 376 ? 11.185 6.385 -4.445 1.00 93.81 376 ARG A O 1
ATOM 2970 N N . ARG A 1 377 ? 10.310 5.376 -2.653 1.00 94.06 377 ARG A N 1
ATOM 2971 C CA . ARG A 1 377 ? 9.033 6.095 -2.641 1.00 94.06 377 ARG A CA 1
ATOM 2972 C C . ARG A 1 377 ? 9.110 7.369 -1.805 1.00 94.06 377 ARG A C 1
ATOM 2974 O O . ARG A 1 377 ? 9.124 8.470 -2.337 1.00 94.06 377 ARG A O 1
ATOM 2981 N N . PHE A 1 378 ? 9.203 7.219 -0.488 1.00 93.12 378 PHE A N 1
ATOM 2982 C CA . PHE A 1 378 ? 9.200 8.337 0.458 1.00 93.12 378 PHE A CA 1
ATOM 2983 C C . PHE A 1 378 ? 10.531 9.101 0.473 1.00 93.12 378 PHE A C 1
ATOM 2985 O O . PHE A 1 378 ? 10.568 10.272 0.818 1.00 93.12 378 PHE A O 1
ATOM 2992 N N . GLY A 1 379 ? 11.635 8.475 0.080 1.00 94.12 379 GLY A N 1
ATOM 2993 C CA . GLY A 1 379 ? 12.926 9.133 -0.119 1.00 94.12 379 GLY A CA 1
ATOM 2994 C C . GLY A 1 379 ? 13.170 9.559 -1.567 1.00 94.12 379 GLY A C 1
ATOM 2995 O O . GLY A 1 379 ? 14.318 9.820 -1.913 1.00 94.12 379 GLY A O 1
ATOM 2996 N N . PHE A 1 380 ? 12.150 9.583 -2.431 1.00 95.69 380 PHE A N 1
ATOM 2997 C CA . PHE A 1 380 ? 12.320 9.964 -3.833 1.00 95.69 380 PHE A CA 1
ATOM 2998 C C . PHE A 1 380 ? 13.050 11.307 -3.969 1.00 95.69 380 PHE A C 1
ATOM 3000 O O . PHE A 1 380 ? 12.652 12.301 -3.358 1.00 95.69 380 PHE A O 1
ATOM 3007 N N . ASP A 1 381 ? 14.098 11.314 -4.795 1.00 95.25 381 ASP A N 1
ATOM 3008 C CA . ASP A 1 381 ? 14.933 12.479 -5.072 1.00 95.25 381 ASP A CA 1
ATOM 3009 C C . ASP A 1 381 ? 14.954 12.742 -6.585 1.00 95.25 381 ASP A C 1
ATOM 3011 O O . ASP A 1 381 ? 15.495 11.915 -7.328 1.00 95.25 381 ASP A O 1
ATOM 3015 N N . PRO A 1 382 ? 14.354 13.837 -7.083 1.00 96.44 382 PRO A N 1
ATOM 3016 C CA . PRO A 1 382 ? 14.274 14.101 -8.516 1.00 96.44 382 PRO A CA 1
ATOM 3017 C C . PRO A 1 382 ? 15.651 14.436 -9.107 1.00 96.44 382 PRO A C 1
ATOM 3019 O O . PRO A 1 382 ? 16.452 15.150 -8.499 1.00 96.44 382 PRO A O 1
ATOM 3022 N N . ILE A 1 383 ? 15.925 13.971 -10.332 1.00 95.94 383 ILE A N 1
ATOM 3023 C CA . ILE A 1 383 ? 17.119 14.385 -11.095 1.00 95.94 383 ILE A CA 1
ATOM 3024 C C . ILE A 1 383 ? 17.093 15.900 -11.346 1.00 95.94 383 ILE A C 1
ATOM 3026 O O . ILE A 1 383 ? 18.116 16.566 -11.189 1.00 95.94 383 ILE A O 1
ATOM 3030 N N . SER A 1 384 ? 15.925 16.442 -11.702 1.00 95.06 384 SER A N 1
ATOM 3031 C CA . SER A 1 384 ? 15.687 17.865 -11.942 1.00 95.06 384 SER A CA 1
ATOM 3032 C C . SER A 1 384 ? 14.573 18.385 -11.020 1.00 95.06 384 SER A C 1
ATOM 3034 O O . SER A 1 384 ? 13.393 18.263 -11.346 1.00 95.06 384 SER A O 1
ATOM 3036 N N . PRO A 1 385 ? 14.919 18.988 -9.865 1.00 93.94 385 PRO A N 1
ATOM 3037 C CA . PRO A 1 385 ? 13.943 19.497 -8.894 1.00 93.94 385 PRO A CA 1
ATOM 3038 C C . PRO A 1 385 ? 12.972 20.560 -9.432 1.00 93.94 385 PRO A C 1
ATOM 3040 O O . PRO A 1 385 ? 11.927 20.810 -8.840 1.00 93.94 385 PRO A O 1
ATOM 3043 N N . THR A 1 386 ? 13.314 21.229 -10.532 1.00 94.12 386 THR A N 1
ATOM 3044 C CA . THR A 1 386 ? 12.504 22.299 -11.130 1.00 94.12 386 THR A CA 1
ATOM 3045 C C . THR A 1 386 ? 11.460 21.787 -12.125 1.00 94.12 386 THR A C 1
ATOM 3047 O O . THR A 1 386 ? 10.674 22.582 -12.630 1.00 94.12 386 THR A O 1
ATOM 3050 N N . SER A 1 387 ? 11.426 20.480 -12.409 1.00 92.94 387 SER A N 1
ATOM 3051 C CA . SER A 1 387 ? 10.501 19.862 -13.364 1.00 92.94 387 SER A CA 1
ATOM 3052 C C . SER A 1 387 ? 9.629 18.816 -12.672 1.00 92.94 387 SER A C 1
ATOM 3054 O O . SER A 1 387 ? 10.129 17.786 -12.234 1.00 92.94 387 SER A O 1
ATOM 3056 N N . ASN A 1 388 ? 8.313 19.029 -12.633 1.00 88.62 388 ASN A N 1
ATOM 3057 C CA . ASN A 1 388 ? 7.340 18.081 -12.063 1.00 88.62 388 ASN A CA 1
ATOM 3058 C C . ASN A 1 388 ? 7.257 16.734 -12.816 1.00 88.62 388 ASN A C 1
ATOM 3060 O O . ASN A 1 388 ? 6.771 15.744 -12.274 1.00 88.62 388 ASN A O 1
ATOM 3064 N N . THR A 1 389 ? 7.769 16.669 -14.048 1.00 92.06 389 THR A N 1
ATOM 3065 C CA . THR A 1 389 ? 7.922 15.429 -14.824 1.00 92.06 389 THR A CA 1
ATOM 3066 C C . THR A 1 389 ? 9.278 14.755 -14.615 1.00 92.06 389 THR A C 1
ATOM 3068 O O . THR A 1 389 ? 9.573 13.762 -15.280 1.00 92.06 389 THR A O 1
ATOM 3071 N N . SER A 1 390 ? 10.139 15.292 -13.741 1.00 95.25 390 SER A N 1
ATOM 3072 C CA . SER A 1 390 ? 11.434 14.682 -13.462 1.00 95.25 390 SER A CA 1
ATOM 3073 C C . SER A 1 390 ? 11.253 13.283 -12.893 1.00 95.25 390 SER A C 1
ATOM 3075 O O . SER A 1 390 ? 10.521 13.058 -11.933 1.00 95.25 390 SER A O 1
ATOM 3077 N N . VAL A 1 391 ? 12.027 12.356 -13.440 1.00 95.69 391 VAL A N 1
ATOM 3078 C CA . VAL A 1 391 ? 12.227 11.033 -12.856 1.00 95.69 391 VAL A CA 1
ATOM 3079 C C . VAL A 1 391 ? 13.237 11.105 -11.706 1.00 95.69 391 VAL A C 1
ATOM 3081 O O . VAL A 1 391 ? 13.922 12.120 -11.514 1.00 95.69 391 VAL A O 1
ATOM 3084 N N . GLY A 1 392 ? 13.299 10.036 -10.918 1.00 95.31 392 GLY A N 1
ATOM 3085 C CA . GLY A 1 392 ? 14.158 9.948 -9.741 1.00 95.31 392 GLY A CA 1
ATOM 3086 C C . GLY A 1 392 ? 15.614 9.668 -10.089 1.00 95.31 392 GLY A C 1
ATOM 3087 O O . GLY A 1 392 ? 15.922 9.030 -11.099 1.00 95.31 392 GLY A O 1
ATOM 3088 N N . LYS A 1 393 ? 16.517 10.126 -9.226 1.00 96.56 393 LYS A N 1
ATOM 3089 C CA . LYS A 1 393 ? 17.895 9.639 -9.180 1.00 96.56 393 LYS A CA 1
ATOM 3090 C C . LYS A 1 393 ? 17.910 8.155 -8.820 1.00 96.56 393 LYS A C 1
ATOM 3092 O O . LYS A 1 393 ? 16.976 7.639 -8.205 1.00 96.56 393 LYS A O 1
ATOM 3097 N N . ASP A 1 394 ? 19.014 7.500 -9.153 1.00 94.12 394 ASP A N 1
ATOM 3098 C CA . ASP A 1 394 ? 19.249 6.094 -8.832 1.00 94.12 394 ASP A CA 1
ATOM 3099 C C . ASP A 1 394 ? 19.092 5.810 -7.326 1.00 94.12 394 ASP A C 1
ATOM 3101 O O . ASP A 1 394 ? 18.357 4.910 -6.903 1.00 94.12 394 ASP A O 1
ATOM 3105 N N . LYS A 1 395 ? 19.767 6.632 -6.516 1.00 93.38 395 LYS A N 1
ATOM 3106 C CA . LYS A 1 395 ? 19.724 6.570 -5.057 1.00 93.38 395 LYS A CA 1
ATOM 3107 C C . LYS A 1 395 ? 18.624 7.476 -4.527 1.00 93.38 395 LYS A C 1
ATOM 3109 O O . LYS A 1 395 ? 18.545 8.646 -4.892 1.00 93.38 395 LYS A O 1
ATOM 3114 N N . PHE A 1 396 ? 17.825 6.937 -3.616 1.00 93.44 396 PHE A N 1
ATOM 3115 C CA . PHE A 1 396 ? 16.876 7.721 -2.837 1.00 93.44 396 PHE A CA 1
ATOM 3116 C C . PHE A 1 396 ? 17.581 8.479 -1.703 1.00 93.44 396 PHE A C 1
ATOM 3118 O O . PHE A 1 396 ? 18.643 8.078 -1.221 1.00 93.44 396 PHE A O 1
ATOM 3125 N N . SER A 1 397 ? 16.970 9.573 -1.259 1.00 93.00 397 SER A N 1
ATOM 3126 C CA . SER A 1 397 ? 17.421 10.367 -0.124 1.00 93.00 397 SER A CA 1
ATOM 3127 C C . SER A 1 397 ? 17.222 9.615 1.190 1.00 93.00 397 SER A C 1
ATOM 3129 O O . SER A 1 397 ? 16.121 9.174 1.521 1.00 93.00 397 SER A O 1
ATOM 3131 N N . THR A 1 398 ? 18.286 9.531 1.985 1.00 90.44 398 THR A N 1
ATOM 3132 C CA . THR A 1 398 ? 18.245 9.010 3.359 1.00 90.44 398 THR A CA 1
ATOM 3133 C C . THR A 1 398 ? 17.978 10.101 4.399 1.00 90.44 398 THR A C 1
ATOM 3135 O O . THR A 1 398 ? 17.975 9.810 5.590 1.00 90.44 398 THR A O 1
ATOM 3138 N N . GLN A 1 399 ? 17.787 11.358 3.974 1.00 89.69 399 GLN A N 1
ATOM 3139 C CA . GLN A 1 399 ? 17.431 12.466 4.873 1.00 89.69 399 GLN A CA 1
ATOM 3140 C C . GLN A 1 399 ? 15.955 12.415 5.282 1.00 89.69 399 GLN A C 1
ATOM 3142 O O . GLN A 1 399 ? 15.571 12.993 6.295 1.00 89.69 399 GLN A O 1
ATOM 3147 N N . VAL A 1 400 ? 15.125 11.717 4.501 1.00 85.94 400 VAL A N 1
ATOM 3148 C CA . VAL A 1 400 ? 13.718 11.513 4.832 1.00 85.94 400 VAL A CA 1
ATOM 3149 C C . VAL A 1 400 ? 13.599 10.428 5.888 1.00 85.94 400 VAL A C 1
ATOM 3151 O O . VAL A 1 400 ? 14.045 9.295 5.699 1.00 85.94 400 VAL A O 1
ATOM 3154 N N . VAL A 1 401 ? 12.918 10.756 6.982 1.00 81.75 401 VAL A N 1
ATOM 3155 C CA . VAL A 1 401 ? 12.443 9.747 7.924 1.00 81.75 401 VAL A CA 1
ATOM 3156 C C . VAL A 1 401 ? 11.324 8.973 7.240 1.00 81.75 401 VAL A C 1
ATOM 3158 O O . VAL A 1 401 ? 10.234 9.499 7.016 1.00 81.75 401 VAL A O 1
ATOM 3161 N N . ILE A 1 402 ? 11.599 7.721 6.875 1.00 77.44 402 ILE A N 1
ATOM 3162 C CA . ILE A 1 402 ? 10.583 6.864 6.268 1.00 77.44 402 ILE A CA 1
ATOM 3163 C C . ILE A 1 402 ? 9.475 6.656 7.313 1.00 77.44 402 ILE A C 1
ATOM 3165 O O . ILE A 1 402 ? 9.777 6.233 8.431 1.00 77.44 402 ILE A O 1
ATOM 3169 N N . PRO A 1 403 ? 8.195 6.891 6.970 1.00 67.38 403 PRO A N 1
ATOM 3170 C CA . PRO A 1 403 ? 7.086 6.765 7.922 1.00 67.38 403 PRO A CA 1
ATOM 3171 C C . PRO A 1 403 ? 6.928 5.339 8.476 1.00 67.38 403 PRO A C 1
ATOM 3173 O O . PRO A 1 403 ? 6.312 5.128 9.519 1.00 67.38 403 PRO A O 1
ATOM 3176 N N . PHE A 1 404 ? 7.515 4.356 7.789 1.00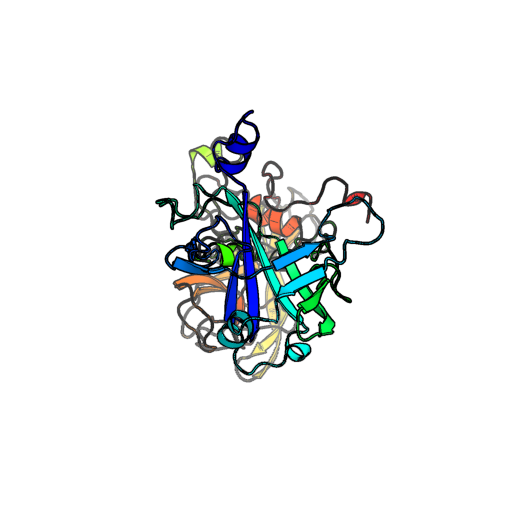 68.94 404 PHE A N 1
ATOM 3177 C CA . PHE A 1 404 ? 7.555 2.952 8.177 1.00 68.94 404 PHE A CA 1
ATOM 3178 C C . PHE A 1 404 ? 9.003 2.468 8.049 1.00 68.94 404 PHE A C 1
ATOM 3180 O O . PHE A 1 404 ? 9.488 2.213 6.948 1.00 68.94 404 PHE A O 1
ATOM 3187 N N . GLY A 1 405 ? 9.709 2.385 9.174 1.00 55.06 405 GLY A N 1
ATOM 3188 C CA . GLY A 1 405 ? 11.128 2.041 9.237 1.00 55.06 405 GLY A CA 1
ATOM 3189 C C . GLY A 1 405 ? 11.438 1.270 10.514 1.00 55.06 405 GLY A C 1
ATOM 3190 O O . GLY A 1 405 ? 10.825 1.524 11.545 1.00 55.06 405 GLY A O 1
ATOM 3191 N N . GLY A 1 406 ? 12.326 0.278 10.402 1.00 52.28 406 GLY A N 1
ATOM 3192 C CA . GLY A 1 406 ? 12.562 -0.786 11.381 1.00 52.28 406 GLY A CA 1
ATOM 3193 C C . GLY A 1 406 ? 12.726 -0.327 12.831 1.00 52.28 406 GLY A C 1
ATOM 3194 O O . GLY A 1 406 ? 13.330 0.703 13.117 1.00 52.28 406 GLY A O 1
ATOM 3195 N N . PHE A 1 407 ? 12.198 -1.145 13.744 1.00 52.06 407 PHE A N 1
ATOM 3196 C CA . PHE A 1 407 ? 12.343 -0.947 15.181 1.00 52.06 407 PHE A CA 1
ATOM 3197 C C . PHE A 1 407 ? 13.830 -0.827 15.547 1.00 52.06 407 PHE A C 1
ATOM 3199 O O . PHE A 1 407 ? 14.637 -1.636 15.066 1.00 52.06 407 PHE A O 1
ATOM 3206 N N . PRO A 1 408 ? 14.210 0.146 16.395 1.00 42.03 408 PRO A N 1
ATOM 3207 C CA . PRO A 1 408 ? 15.555 0.212 16.949 1.00 42.03 408 PRO A CA 1
ATOM 3208 C C . PRO A 1 408 ? 15.934 -1.158 17.528 1.00 42.03 408 PRO A C 1
ATOM 3210 O O . PRO A 1 408 ? 15.241 -1.675 18.398 1.00 42.03 408 PRO A O 1
ATOM 3213 N N . GLY A 1 409 ? 16.987 -1.781 16.991 1.00 45.66 409 GLY A N 1
ATOM 3214 C CA . GLY A 1 409 ? 17.457 -3.105 17.417 1.00 45.66 409 GLY A CA 1
ATOM 3215 C C . GLY A 1 409 ? 17.087 -4.285 16.513 1.00 45.66 409 GLY A C 1
ATOM 3216 O O . GLY A 1 409 ? 17.590 -5.374 16.746 1.00 45.66 409 GLY A O 1
ATOM 3217 N N . ALA A 1 410 ? 16.308 -4.109 15.441 1.00 50.38 410 ALA A N 1
ATOM 3218 C CA . ALA A 1 410 ? 15.902 -5.220 14.565 1.00 50.38 410 ALA A CA 1
ATOM 3219 C C . ALA A 1 410 ? 17.078 -5.981 13.896 1.00 50.38 410 ALA A C 1
ATOM 3221 O O . ALA A 1 410 ? 16.939 -7.157 13.584 1.00 50.38 410 ALA A O 1
ATOM 3222 N N . LYS A 1 411 ? 18.248 -5.342 13.726 1.00 49.50 411 LYS A N 1
ATOM 3223 C CA . LYS A 1 411 ? 19.489 -5.998 13.258 1.00 49.50 411 LYS A CA 1
ATOM 3224 C C . LYS A 1 411 ? 20.154 -6.904 14.303 1.00 49.50 411 LYS A C 1
ATOM 3226 O O . LYS A 1 411 ? 20.974 -7.730 13.938 1.00 49.50 411 LYS A O 1
ATOM 3231 N N . ASN A 1 412 ? 19.829 -6.737 15.585 1.00 44.19 412 ASN A N 1
ATOM 3232 C CA . ASN A 1 412 ? 20.401 -7.534 16.676 1.00 44.19 412 ASN A CA 1
ATOM 3233 C C . ASN A 1 412 ? 19.615 -8.835 16.920 1.00 44.19 412 ASN A C 1
ATOM 3235 O O . ASN A 1 412 ? 20.010 -9.628 17.768 1.00 44.19 412 ASN A O 1
ATOM 3239 N N . PHE A 1 413 ? 18.496 -9.029 16.215 1.00 44.91 413 PHE A N 1
ATOM 3240 C CA . PHE A 1 413 ? 17.592 -10.174 16.363 1.00 44.91 413 PHE A CA 1
ATOM 3241 C C . PHE A 1 413 ? 17.416 -10.974 15.059 1.00 44.91 413 PHE A C 1
ATOM 3243 O O . PHE A 1 413 ? 16.516 -11.809 14.989 1.00 44.91 413 PHE A O 1
ATOM 3250 N N . SER A 1 414 ? 18.219 -10.691 14.025 1.00 40.38 414 SER A N 1
ATOM 3251 C CA . SER A 1 414 ? 18.210 -11.397 12.733 1.00 40.38 414 SER A CA 1
ATOM 3252 C C . SER A 1 414 ? 19.337 -12.405 12.619 1.00 40.38 414 SER A C 1
ATOM 3254 O O . SER A 1 414 ? 20.469 -11.990 12.960 1.00 40.38 414 SER A O 1
#

pLDDT: mean 86.72, std 12.06, range [38.34, 98.19]

Foldseek 3Di:
DDDQVQVVLVVDPHSPFDKWKKKWADLDVPATAIATQARDPVQDWFWDADQVHSVDIDIHGYWNKDKPQCDPDPDPDHTFIKMKTFLLDCSVCVRSPPRDPFNQAFTKMKMWMDTPCQTVRNVHDDPVGRTDPIQMWGFHGFDDDDNTMTMTTTDHPCPDPPRDPVPDDDAAQFAPFDACQLAPLQDDDVVSNVRGLHHQHQQLKDQDCLDPLSVVLRFIARWFAALVRATEAAPPQDEDADDFFKDAFQHKYKYKDFFWKQAAVRDIDGGDIAIWMWGAHHTDGGQDDDDVPRPRTDTHHYAYADDAQDKFIATPPRRRGYKHWDQQPDEPPPDDHRRHTFIKTFQHIDHRDGDDPDRGIDGRRDHNRGPSSLQCRQQFDFPDSNDNSGHGGPGGHPSDDRSGHDDVCSVVVD

Radius of gyration: 31.01 Å; chains: 1; bounding box: 73×48×77 Å